Protein AF-0000000078754564 (afdb_homodimer)

pLDDT: mean 89.98, std 9.62, range [51.97, 98.81]

Secondary structure (DSSP, 8-state):
--HHHHHHHHHHHHHHHHHHTTPEE----SEES----STT----EEE-TTS-EEEEE-S-SHHHHHHHIIIIISS-TT-SEEEEEEEEE--PPP-SS--SEEEEEEEEEET--HHHHHHHHHHHHHHHHHHTT--GGGG-EEEEEHHHHHHHHHTSPPPSSTTHHHHHHHHHH-SPPTT--GGGHHHHHHHHHIIIIIHHHHHTSSSEEEEE--BGGG-TTB-EETTEE-EEEEEETTEEEEEEEEBP--HHHHHHHHHHHHHHHHHHT-------HHHHHHGGGGTTEEEEEEEHHHHHHHH-TT--HHHHH--/--HHHHHHHHHHHHHHHHHHTTPEE----SEES----STT----EEE-TTS-EEEEE-S-SHHHHHHHIIIIITT-TT-SEEEEEEEEE--PPP-SS--SEEEEEEEEEET--HHHHHHHHHHHHHHHHHHTT--GGGG-EEEEEHHHHHHHHHTSPPPSSS--HHHHHHHHH-SPPTT--GGGHHHHHHHHHIIIIIHHHHHTSSSEEEEE--BGGG-TTB-EETTEE-EEEEEETTEEEEEEEEBP--HHHHHHHHHHHHHHHHHHT-------HHHHHHGGGGTTEEEEEEEHHHHHHHH-TT--HHHHH--

Sequence (630 aa):
MNPAVLRSEAIRAARGFFAAEHLLEVRTNRLVSSAAMEPYIDGFAITGADGNHLGYLATSPEFALKKLFSAELGASPAAQGIYEIAPVFRDDRPGKNHSSEFTMLEWYRRDYTLAEIISQALRLINHLAATMRISEFHAGVTEFQITAEFEKILQRPLPADKFRYTQVYKEHFGALPHHVNPLDAEIACFNLLFDAWLLPVIKNQAGLVCVSGYPECLAAMARVTHGIAERTEIFYAGLELANAYCEEYDAGTIRERWAANNEIRRLRGVAEHPLDERLLETLSCMKGVSGIAVGLERLLIAFFPQLSARSFSESMNPAVLRSEAIRAARGFFAAEHLLEVRTNRLVSSAAMEPYIDGFAITGADGNHLGYLATSPEFALKKLFSAELGASPAAQGIYEIAPVFRDDRPGKNHSSEFTMLEWYRRDYTLAEIISQALRLINHLAATMRISEFHAGVTEFQITAEFEKILQRPLPADKFRYTQVYKEHFGALPHHVNPLDAEIACFNLLFDAWLLPVIKNQAGLVCVSGYPECLAAMARVTHGIAERTEIFYAGLELANAYCEEYDAGTIRERWAANNEIRRLRGVAEHPLDERLLETLSCMKGVSGIAVGLERLLIAFFPQLSARSFSES

Foldseek 3Di:
DQVVVLLVLLVVLLVVLVVVVQAAEDDDDQFDAWAALALPWAWDWDADPVGHTRGTGHQDCVLVQLLVCLPPVLPPPNHQKYKYWDKGATPDDDDQADDRIFIKIKMKGFQDALVRQVVSVVVSLVSSCVSVVQPQLPPDEAEAEPQVQVCVVVVHGQDLDDQCLLVVQCVVVNDDPPPQDPLCNSVVSVVVCCVVRVLVVQLPDRHKYKYFFDAPLPQQFADDDSRTGQKIWMDDNSHTFKIKHLGDLQLVVNVVSSVSSQVSNVVVVHDRTDDDVSSSVRSNSSVSMMMMMGTSVSSVCSSPVVHGPVSVVVD/DQVVVLLVLLVVLLVVLVVVVQAAEDDDDQFDAWEALALPWAWDWDADPVGHTRGTGHQDCVLVQLLVCLPPVLPPPRHQKYKYWDKGATPDDDDQADDRIFIKIKMKGFLDALVRQVVSVVVSLVSSCVSVVQPQLPPDEAEAEPQVQVCVVVVHHQDLPPRCLVVVQCVVVNDDDPPQDPLCSNVVSVVVCCVVGVLVVQLPDRHKYKYFFDAPLPQQFADDDSRTGQKIWMDDNSHTFKIKHLGDLQLVVNVVSSVSSQVSNVVVVHDRTDDDVSSSVRSNSSVSMMMMMGTSVSSVCSSPVVHGPVSVVVD

Structure (mmCIF, N/CA/C/O backbone):
data_AF-0000000078754564-model_v1
#
loop_
_entity.id
_entity.type
_entity.pdbx_description
1 polymer 'tRNA synthetase class II (D K and N)'
#
loop_
_atom_site.group_PDB
_atom_site.id
_atom_site.type_symbol
_atom_site.label_atom_id
_atom_site.label_alt_id
_atom_site.label_comp_id
_atom_site.label_asym_id
_atom_site.label_entity_id
_atom_site.label_seq_id
_atom_site.pdbx_PDB_ins_code
_atom_site.Cartn_x
_atom_site.Cartn_y
_atom_site.Cartn_z
_atom_site.occupancy
_atom_site.B_iso_or_equiv
_atom_site.auth_seq_id
_atom_site.auth_comp_id
_atom_site.auth_asym_id
_atom_site.auth_atom_id
_atom_site.pdbx_PDB_model_num
ATOM 1 N N . MET A 1 1 ? 18.844 3.783 -14.539 1 71.75 1 MET A N 1
ATOM 2 C CA . MET A 1 1 ? 17.516 4.324 -14.266 1 71.75 1 MET A CA 1
ATOM 3 C C . MET A 1 1 ? 17.078 4.012 -12.836 1 71.75 1 MET A C 1
ATOM 5 O O . MET A 1 1 ? 17.406 2.953 -12.297 1 71.75 1 MET A O 1
ATOM 9 N N . ASN A 1 2 ? 16.531 4.914 -12.109 1 81.69 2 ASN A N 1
ATOM 10 C CA . ASN A 1 2 ? 16.062 4.742 -10.734 1 81.69 2 ASN A CA 1
ATOM 11 C C . ASN A 1 2 ? 14.945 3.715 -10.656 1 81.69 2 ASN A C 1
ATOM 13 O O . ASN A 1 2 ? 13.914 3.855 -11.32 1 81.69 2 ASN A O 1
ATOM 17 N N . PRO A 1 3 ? 15.203 2.635 -9.945 1 88 3 PRO A N 1
ATOM 18 C CA . PRO A 1 3 ? 14.219 1.55 -9.875 1 88 3 PRO A CA 1
ATOM 19 C C . PRO A 1 3 ? 12.828 2.039 -9.484 1 88 3 PRO A C 1
ATOM 21 O O . PRO A 1 3 ? 11.82 1.494 -9.961 1 88 3 PRO A O 1
ATOM 24 N N . ALA A 1 4 ? 12.82 3.045 -8.711 1 85 4 ALA A N 1
ATOM 25 C CA . ALA A 1 4 ? 11.523 3.578 -8.305 1 85 4 ALA A CA 1
ATOM 26 C C . ALA A 1 4 ? 10.797 4.215 -9.484 1 85 4 ALA A C 1
ATOM 28 O O . ALA A 1 4 ? 9.578 4.102 -9.609 1 85 4 ALA A O 1
ATOM 29 N N . VAL A 1 5 ? 11.516 4.855 -10.312 1 84.31 5 VAL A N 1
ATOM 30 C CA . VAL A 1 5 ? 10.945 5.488 -11.5 1 84.31 5 VAL A CA 1
ATOM 31 C C . VAL A 1 5 ? 10.508 4.418 -12.492 1 84.31 5 VAL A C 1
ATOM 33 O O . VAL A 1 5 ? 9.43 4.52 -13.086 1 84.31 5 VAL A O 1
ATOM 36 N N . LEU A 1 6 ? 11.367 3.439 -12.594 1 89.56 6 LEU A N 1
ATOM 37 C CA . LEU A 1 6 ? 11.039 2.32 -13.477 1 89.56 6 LEU A CA 1
ATOM 38 C C . LEU A 1 6 ? 9.75 1.643 -13.023 1 89.56 6 LEU A C 1
ATOM 40 O O . LEU A 1 6 ? 8.883 1.333 -13.852 1 89.56 6 LEU A O 1
ATOM 44 N N . ARG A 1 7 ? 9.602 1.406 -11.789 1 93.25 7 ARG A N 1
ATOM 45 C CA . ARG A 1 7 ? 8.398 0.822 -11.203 1 93.25 7 ARG A CA 1
ATOM 46 C C . ARG A 1 7 ? 7.176 1.681 -11.492 1 93.25 7 ARG A C 1
ATOM 48 O O . ARG A 1 7 ? 6.129 1.163 -11.883 1 93.25 7 ARG A O 1
ATOM 55 N N . SER A 1 8 ? 7.336 2.934 -11.344 1 89.81 8 SER A N 1
ATOM 56 C CA . SER A 1 8 ? 6.23 3.861 -11.555 1 89.81 8 SER A CA 1
ATOM 57 C C . SER A 1 8 ? 5.781 3.873 -13.008 1 89.81 8 SER A C 1
ATOM 59 O O . SER A 1 8 ? 4.586 3.939 -13.297 1 89.81 8 SER A O 1
ATOM 61 N N . GLU A 1 9 ? 6.738 3.844 -13.852 1 90.69 9 GLU A N 1
ATOM 62 C CA . GLU A 1 9 ? 6.434 3.791 -15.281 1 90.69 9 GLU A CA 1
ATOM 63 C C . GLU A 1 9 ? 5.684 2.51 -15.633 1 90.69 9 GLU A C 1
ATOM 65 O O . GLU A 1 9 ? 4.727 2.541 -16.406 1 90.69 9 GLU A O 1
ATOM 70 N N . ALA A 1 10 ? 6.148 1.443 -15.102 1 95.94 10 ALA A N 1
ATOM 71 C CA . ALA A 1 10 ? 5.5 0.16 -15.352 1 95.94 10 ALA A CA 1
ATOM 72 C C . ALA A 1 10 ? 4.066 0.161 -14.836 1 95.94 10 ALA A C 1
ATOM 74 O O . ALA A 1 10 ? 3.16 -0.36 -15.492 1 95.94 10 ALA A O 1
ATOM 75 N N . ILE A 1 11 ? 3.885 0.731 -13.688 1 96.44 11 ILE A N 1
ATOM 76 C CA . ILE A 1 11 ? 2.561 0.793 -13.078 1 96.44 11 ILE A CA 1
ATOM 77 C C . ILE A 1 11 ? 1.629 1.633 -13.945 1 96.44 11 ILE A C 1
ATOM 79 O O . ILE A 1 11 ? 0.485 1.245 -14.195 1 96.44 11 ILE A O 1
ATOM 83 N N . ARG A 1 12 ? 2.113 2.727 -14.391 1 92.94 12 ARG A N 1
ATOM 84 C CA . ARG A 1 12 ? 1.317 3.578 -15.266 1 92.94 12 ARG A CA 1
ATOM 85 C C . ARG A 1 12 ? 0.913 2.834 -16.531 1 92.94 12 ARG A C 1
ATOM 87 O O . ARG A 1 12 ? -0.24 2.91 -16.969 1 92.94 12 ARG A O 1
ATOM 94 N N . ALA A 1 13 ? 1.857 2.166 -17.125 1 96 13 ALA A N 1
ATOM 95 C CA . ALA A 1 13 ? 1.587 1.391 -18.328 1 96 13 ALA A CA 1
ATOM 96 C C . ALA A 1 13 ? 0.574 0.282 -18.062 1 96 13 ALA A C 1
ATOM 98 O O . ALA A 1 13 ? -0.321 0.036 -18.875 1 96 13 ALA A O 1
ATOM 99 N N . ALA A 1 14 ? 0.745 -0.41 -16.984 1 98.06 14 ALA A N 1
ATOM 100 C CA . ALA A 1 14 ? -0.185 -1.475 -16.609 1 98.06 14 ALA A CA 1
ATOM 101 C C . ALA A 1 14 ? -1.603 -0.933 -16.453 1 98.06 14 ALA A C 1
ATOM 103 O O . ALA A 1 14 ? -2.566 -1.557 -16.891 1 98.06 14 ALA A O 1
ATOM 104 N N . ARG A 1 15 ? -1.714 0.174 -15.805 1 95.94 15 ARG A N 1
ATOM 105 C CA . ARG A 1 15 ? -3.027 0.779 -15.609 1 95.94 15 ARG A CA 1
ATOM 106 C C . ARG A 1 15 ? -3.682 1.104 -16.953 1 95.94 15 ARG A C 1
ATOM 108 O O . ARG A 1 15 ? -4.891 0.924 -17.109 1 95.94 15 ARG A O 1
ATOM 115 N N . GLY A 1 16 ? -2.881 1.676 -17.844 1 94.81 16 GLY A N 1
ATOM 116 C CA . GLY A 1 16 ? -3.404 1.917 -19.172 1 94.81 16 GLY A CA 1
ATOM 117 C C . GLY A 1 16 ? -3.922 0.661 -19.844 1 94.81 16 GLY A C 1
ATOM 118 O O . GLY A 1 16 ? -4.988 0.677 -20.469 1 94.81 16 GLY A O 1
ATOM 119 N N . PHE A 1 17 ? -3.18 -0.42 -19.734 1 97.25 17 PHE A N 1
ATOM 120 C CA . PHE A 1 17 ? -3.576 -1.708 -20.297 1 97.25 17 PHE A CA 1
ATOM 121 C C . PHE A 1 17 ? -4.91 -2.162 -19.703 1 97.25 17 PHE A C 1
ATOM 123 O O . PHE A 1 17 ? -5.816 -2.551 -20.453 1 97.25 17 PHE A O 1
ATOM 130 N N . PHE A 1 18 ? -5.039 -2.135 -18.375 1 96.5 18 PHE A N 1
ATOM 131 C CA . PHE A 1 18 ? -6.242 -2.613 -17.703 1 96.5 18 PHE A CA 1
ATOM 132 C C . PHE A 1 18 ? -7.441 -1.735 -18.047 1 96.5 18 PHE A C 1
ATOM 134 O O . PHE A 1 18 ? -8.562 -2.229 -18.156 1 96.5 18 PHE A O 1
ATOM 141 N N . ALA A 1 19 ? -7.188 -0.458 -18.141 1 91.81 19 ALA A N 1
ATOM 142 C CA . ALA A 1 19 ? -8.258 0.438 -18.562 1 91.81 19 ALA A CA 1
ATOM 143 C C . ALA A 1 19 ? -8.781 0.058 -19.953 1 91.81 19 ALA A C 1
ATOM 145 O O . ALA A 1 19 ? -9.992 0.029 -20.172 1 91.81 19 ALA A O 1
ATOM 146 N N . ALA A 1 20 ? -7.859 -0.195 -20.875 1 94.19 20 ALA A N 1
ATOM 147 C CA . ALA A 1 20 ? -8.234 -0.596 -22.234 1 94.19 20 ALA A CA 1
ATOM 148 C C . ALA A 1 20 ? -9 -1.918 -22.219 1 94.19 20 ALA A C 1
ATOM 150 O O . ALA A 1 20 ? -9.828 -2.17 -23.094 1 94.19 20 ALA A O 1
ATOM 151 N N . GLU A 1 21 ? -8.75 -2.719 -21.25 1 94.06 21 GLU A N 1
ATOM 152 C CA . GLU A 1 21 ? -9.43 -4.004 -21.094 1 94.06 21 GLU A CA 1
ATOM 153 C C . GLU A 1 21 ? -10.727 -3.85 -20.312 1 94.06 21 GLU A C 1
ATOM 155 O O . GLU A 1 21 ? -11.391 -4.84 -20 1 94.06 21 GLU A O 1
ATOM 160 N N . HIS A 1 22 ? -11.031 -2.67 -19.875 1 90.56 22 HIS A N 1
ATOM 161 C CA . HIS A 1 22 ? -12.281 -2.314 -19.203 1 90.56 22 HIS A CA 1
ATOM 162 C C . HIS A 1 22 ? -12.398 -2.996 -17.844 1 90.56 22 HIS A C 1
ATOM 164 O O . HIS A 1 22 ? -13.453 -3.52 -17.5 1 90.56 22 HIS A O 1
ATOM 170 N N . LEU A 1 23 ? -11.352 -3.107 -17.156 1 92.69 23 LEU A N 1
ATOM 171 C CA . LEU A 1 23 ? -11.359 -3.59 -15.773 1 92.69 23 LEU A CA 1
ATOM 172 C C . LEU A 1 23 ? -11.469 -2.428 -14.789 1 92.69 23 LEU A C 1
ATOM 174 O O . LEU A 1 23 ? -10.93 -1.348 -15.039 1 92.69 23 LEU A O 1
ATOM 178 N N . LEU A 1 24 ? -12.086 -2.699 -13.742 1 90.44 24 LEU A N 1
ATOM 179 C CA . LEU A 1 24 ? -12.227 -1.695 -12.695 1 90.44 24 LEU A CA 1
ATOM 180 C C . LEU A 1 24 ? -11.078 -1.785 -11.695 1 90.44 24 LEU A C 1
ATOM 182 O O . LEU A 1 24 ? -10.844 -2.844 -11.109 1 90.44 24 LEU A O 1
ATOM 186 N N . GLU A 1 25 ? -10.367 -0.685 -11.57 1 93 25 GLU A N 1
ATOM 187 C CA . GLU A 1 25 ? -9.344 -0.641 -10.531 1 93 25 GLU A CA 1
ATOM 188 C C . GLU A 1 25 ? -9.969 -0.479 -9.148 1 93 25 GLU A C 1
ATOM 190 O O . GLU A 1 25 ? -10.859 0.352 -8.953 1 93 25 GLU A O 1
ATOM 195 N N . VAL A 1 26 ? -9.516 -1.309 -8.227 1 92.12 26 VAL A N 1
ATOM 196 C CA . VAL A 1 26 ? -10 -1.192 -6.855 1 92.12 26 VAL A CA 1
ATOM 197 C C . VAL A 1 26 ? -8.82 -1.08 -5.898 1 92.12 26 VAL A C 1
ATOM 199 O O . VAL A 1 26 ? -7.676 -1.355 -6.273 1 92.12 26 VAL A O 1
ATOM 202 N N . ARG A 1 27 ? -9.102 -0.544 -4.73 1 92.81 27 ARG A N 1
ATOM 203 C CA . ARG A 1 27 ? -8.141 -0.466 -3.637 1 92.81 27 ARG A CA 1
ATOM 204 C C . ARG A 1 27 ? -8.68 -1.158 -2.387 1 92.81 27 ARG A C 1
ATOM 206 O O . ARG A 1 27 ? -9.672 -0.715 -1.803 1 92.81 27 ARG A O 1
ATOM 213 N N . THR A 1 28 ? -8.008 -2.223 -2.02 1 93.19 28 THR A N 1
ATOM 214 C CA . THR A 1 28 ? -8.391 -2.941 -0.809 1 93.19 28 THR A CA 1
ATOM 215 C C . THR A 1 28 ? -7.371 -2.701 0.303 1 93.19 28 THR A C 1
ATOM 217 O O . THR A 1 28 ? -6.301 -2.139 0.063 1 93.19 28 THR A O 1
ATOM 220 N N . ASN A 1 29 ? -7.719 -3.084 1.474 1 93.88 29 ASN A N 1
ATOM 221 C CA . ASN A 1 29 ? -6.848 -2.875 2.627 1 93.88 29 ASN A CA 1
ATOM 222 C C . ASN A 1 29 ? -5.656 -3.826 2.609 1 93.88 29 ASN A C 1
ATOM 224 O O . ASN A 1 29 ? -5.754 -4.941 2.09 1 93.88 29 ASN A O 1
ATOM 228 N N . ARG A 1 30 ? -4.582 -3.332 3.248 1 96.38 30 ARG A N 1
ATOM 229 C CA . ARG A 1 30 ? -3.387 -4.152 3.404 1 96.38 30 ARG A CA 1
ATOM 230 C C . ARG A 1 30 ? -3.344 -4.805 4.781 1 96.38 30 ARG A C 1
ATOM 232 O O . ARG A 1 30 ? -2.617 -5.777 4.992 1 96.38 30 ARG A O 1
ATOM 239 N N . LEU A 1 31 ? -3.961 -4.195 5.711 1 95.19 31 LEU A N 1
ATOM 240 C CA . LEU A 1 31 ? -4.199 -4.848 6.996 1 95.19 31 LEU A CA 1
ATOM 241 C C . LEU A 1 31 ? -5.445 -5.727 6.934 1 95.19 31 LEU A C 1
ATOM 243 O O . LEU A 1 31 ? -6.555 -5.223 6.762 1 95.19 31 LEU A O 1
ATOM 247 N N . VAL A 1 32 ? -5.223 -7.027 7.066 1 94.62 32 VAL A N 1
ATOM 248 C CA . VAL A 1 32 ? -6.309 -7.973 6.84 1 94.62 32 VAL A CA 1
ATOM 249 C C . VAL A 1 32 ? -6.418 -8.93 8.023 1 94.62 32 VAL A C 1
ATOM 251 O O . VAL A 1 32 ? -5.5 -9.023 8.844 1 94.62 32 VAL A O 1
ATOM 254 N N . SER A 1 33 ? -7.559 -9.602 8.117 1 91.81 33 SER A N 1
ATOM 255 C CA . SER A 1 33 ? -7.801 -10.516 9.227 1 91.81 33 SER A CA 1
ATOM 256 C C . SER A 1 33 ? -7.039 -11.82 9.039 1 91.81 33 SER A C 1
ATOM 258 O O . SER A 1 33 ? -6.723 -12.508 10.016 1 91.81 33 SER A O 1
ATOM 260 N N . SER A 1 34 ? -6.82 -12.156 7.773 1 91.69 34 SER A N 1
ATOM 261 C CA . SER A 1 34 ? -6.109 -13.383 7.426 1 91.69 34 SER A CA 1
ATOM 262 C C . SER A 1 34 ? -5.129 -13.156 6.281 1 91.69 34 SER A C 1
ATOM 264 O O . SER A 1 34 ? -5.5 -12.617 5.238 1 91.69 34 SER A O 1
ATOM 266 N N . ALA A 1 35 ? -3.895 -13.516 6.586 1 84.31 35 ALA A N 1
ATOM 267 C CA . ALA A 1 35 ? -2.873 -13.312 5.562 1 84.31 35 ALA A CA 1
ATOM 268 C C . ALA A 1 35 ? -2.988 -14.352 4.453 1 84.31 35 ALA A C 1
ATOM 270 O O . ALA A 1 35 ? -3.996 -14.406 3.744 1 84.31 35 ALA A O 1
ATOM 271 N N . ALA A 1 36 ? -2.146 -15.344 4.289 1 84.25 36 ALA A N 1
ATOM 272 C CA . ALA A 1 36 ? -2.162 -16.422 3.307 1 84.25 36 ALA A CA 1
ATOM 273 C C . ALA A 1 36 ? -2.426 -17.766 3.977 1 84.25 36 ALA A C 1
ATOM 275 O O . ALA A 1 36 ? -2.209 -17.922 5.18 1 84.25 36 ALA A O 1
ATOM 276 N N . MET A 1 37 ? -3.021 -18.625 3.18 1 90.25 37 MET A N 1
ATOM 277 C CA . MET A 1 37 ? -3.303 -19.938 3.746 1 90.25 37 MET A CA 1
ATOM 278 C C . MET A 1 37 ? -2.299 -20.969 3.248 1 90.25 37 MET A C 1
ATOM 280 O O . MET A 1 37 ? -2.215 -22.078 3.791 1 90.25 37 MET A O 1
ATOM 284 N N . GLU A 1 38 ? -1.59 -20.562 2.209 1 89.62 38 GLU A N 1
ATOM 285 C CA . GLU A 1 38 ? -0.554 -21.469 1.723 1 89.62 38 GLU A CA 1
ATOM 286 C C . GLU A 1 38 ? 0.49 -21.734 2.801 1 89.62 38 GLU A C 1
ATOM 288 O O . GLU A 1 38 ? 0.892 -20.828 3.529 1 89.62 38 GLU A O 1
ATOM 293 N N . PRO A 1 39 ? 0.951 -22.969 2.889 1 88.5 39 PRO A N 1
ATOM 294 C CA . PRO A 1 39 ? 1.803 -23.359 4.012 1 88.5 39 PRO A CA 1
ATOM 295 C C . PRO A 1 39 ? 3.182 -22.703 3.965 1 88.5 39 PRO A C 1
ATOM 297 O O . PRO A 1 39 ? 3.861 -22.609 4.988 1 88.5 39 PRO A O 1
ATOM 300 N N . TYR A 1 40 ? 3.619 -22.281 2.781 1 88.38 40 TYR A N 1
ATOM 301 C CA . TYR A 1 40 ? 4.996 -21.812 2.658 1 88.38 40 TYR A CA 1
ATOM 302 C C . TYR A 1 40 ? 5.031 -20.312 2.379 1 88.38 40 TYR A C 1
ATOM 304 O O . TYR A 1 40 ? 6.055 -19.781 1.939 1 88.38 40 TYR A O 1
ATOM 312 N N . ILE A 1 41 ? 3.953 -19.625 2.529 1 91.31 41 ILE A N 1
ATOM 313 C CA . ILE A 1 41 ? 3.881 -18.172 2.492 1 91.31 41 ILE A CA 1
ATOM 314 C C . ILE A 1 41 ? 3.631 -17.625 3.898 1 91.31 41 ILE A C 1
ATOM 316 O O . ILE A 1 41 ? 2.578 -17.875 4.488 1 91.31 41 ILE A O 1
ATOM 320 N N . ASP A 1 42 ? 4.609 -16.938 4.336 1 91.31 42 ASP A N 1
ATOM 321 C CA . ASP A 1 42 ? 4.508 -16.391 5.684 1 91.31 42 ASP A CA 1
ATOM 322 C C . ASP A 1 42 ? 4.297 -14.875 5.652 1 91.31 42 ASP A C 1
ATOM 324 O O . ASP A 1 42 ? 4.914 -14.172 4.848 1 91.31 42 ASP A O 1
ATOM 328 N N . GLY A 1 43 ? 3.367 -14.43 6.492 1 92.25 43 GLY A N 1
ATOM 329 C CA . GLY A 1 43 ? 3.053 -13.016 6.586 1 92.25 43 GLY A CA 1
ATOM 330 C C . GLY A 1 43 ? 3.504 -12.391 7.895 1 92.25 43 GLY A C 1
ATOM 331 O O . GLY A 1 43 ? 4.18 -13.039 8.695 1 92.25 43 GLY A O 1
ATOM 332 N N . PHE A 1 44 ? 3.23 -11.086 8.07 1 94.94 44 PHE A N 1
ATOM 333 C CA . PHE A 1 44 ? 3.547 -10.328 9.273 1 94.94 44 PHE A CA 1
ATOM 334 C C . PHE A 1 44 ? 2.287 -10.047 10.086 1 94.94 44 PHE A C 1
ATOM 336 O O . PHE A 1 44 ? 1.304 -9.531 9.555 1 94.94 44 PHE A O 1
ATOM 343 N N . ALA A 1 45 ? 2.367 -10.445 11.344 1 93.75 45 ALA A N 1
ATOM 344 C CA . ALA A 1 45 ? 1.297 -10.047 12.258 1 93.75 45 ALA A CA 1
ATOM 345 C C . ALA A 1 45 ? 1.523 -8.641 12.789 1 93.75 45 ALA A C 1
ATOM 347 O O . ALA A 1 45 ? 2.654 -8.258 13.094 1 93.75 45 ALA A O 1
ATOM 348 N N . ILE A 1 46 ? 0.477 -7.867 12.891 1 94.75 46 ILE A N 1
ATOM 349 C CA . ILE A 1 46 ? 0.563 -6.496 13.383 1 94.75 46 ILE A CA 1
ATOM 350 C C . ILE A 1 46 ? -0.112 -6.395 14.75 1 94.75 46 ILE A C 1
ATOM 352 O O . ILE A 1 46 ? -1.289 -6.734 14.891 1 94.75 46 ILE A O 1
ATOM 356 N N . THR A 1 47 ? 0.652 -5.961 15.695 1 92.69 47 THR A N 1
ATOM 357 C CA . THR A 1 47 ? 0.174 -5.738 17.062 1 92.69 47 THR A CA 1
ATOM 358 C C . THR A 1 47 ? 0.387 -4.285 17.469 1 92.69 47 THR A C 1
ATOM 360 O O . THR A 1 47 ? 1.469 -3.729 17.281 1 92.69 47 THR A O 1
ATOM 363 N N . GLY A 1 48 ? -0.65 -3.693 18 1 89.31 48 GLY A N 1
ATOM 364 C CA . GLY A 1 48 ? -0.521 -2.334 18.5 1 89.31 48 GLY A CA 1
ATOM 365 C C . GLY A 1 48 ? 0.353 -2.232 19.734 1 89.31 48 GLY A C 1
ATOM 366 O O . GLY A 1 48 ? 0.631 -3.24 20.391 1 89.31 48 GLY A O 1
ATOM 367 N N . ALA A 1 49 ? 0.767 -0.999 20.016 1 83.81 49 ALA A N 1
ATOM 368 C CA . ALA A 1 49 ? 1.577 -0.751 21.203 1 83.81 49 ALA A CA 1
ATOM 369 C C . ALA A 1 49 ? 0.826 -1.147 22.469 1 83.81 49 ALA A C 1
ATOM 371 O O . ALA A 1 49 ? 1.44 -1.484 23.484 1 83.81 49 ALA A O 1
ATOM 372 N N . ASP A 1 50 ? -0.463 -1.138 22.391 1 85.88 50 ASP A N 1
ATOM 373 C CA . ASP A 1 50 ? -1.288 -1.51 23.547 1 85.88 50 ASP A CA 1
ATOM 374 C C . ASP A 1 50 ? -1.407 -3.027 23.656 1 85.88 50 ASP A C 1
ATOM 376 O O . ASP A 1 50 ? -2.066 -3.531 24.578 1 85.88 50 ASP A O 1
ATOM 380 N N . GLY A 1 51 ? -0.856 -3.709 22.734 1 88.38 51 GLY A N 1
ATOM 381 C CA . GLY A 1 51 ? -0.865 -5.16 22.797 1 88.38 51 GLY A CA 1
ATOM 382 C C . GLY A 1 51 ? -1.996 -5.789 22 1 88.38 51 GLY A C 1
ATOM 383 O O . GLY A 1 51 ? -2.053 -7.012 21.844 1 88.38 51 GLY A O 1
ATOM 384 N N . ASN A 1 52 ? -2.775 -4.934 21.438 1 90.25 52 ASN A N 1
ATOM 385 C CA . ASN A 1 52 ? -3.906 -5.465 20.672 1 90.25 52 ASN A CA 1
ATOM 386 C C . ASN A 1 52 ? -3.477 -5.945 19.297 1 90.25 52 ASN A C 1
ATOM 388 O O . ASN A 1 52 ? -2.754 -5.246 18.578 1 90.25 52 ASN A O 1
ATOM 392 N N . HIS A 1 53 ? -3.92 -7.172 19.016 1 92.75 53 HIS A N 1
ATOM 393 C CA . HIS A 1 53 ? -3.701 -7.695 17.672 1 92.75 53 HIS A CA 1
ATOM 394 C C . HIS A 1 53 ? -4.602 -7 16.656 1 92.75 53 HIS A C 1
ATOM 396 O O . HIS A 1 53 ? -5.828 -7.016 16.797 1 92.75 53 HIS A O 1
ATOM 402 N N . LEU A 1 54 ? -3.99 -6.461 15.633 1 92.69 54 LEU A N 1
ATOM 403 C CA . LEU A 1 54 ? -4.738 -5.641 14.688 1 92.69 54 LEU A CA 1
ATOM 404 C C . LEU A 1 54 ? -4.977 -6.391 13.383 1 92.69 54 LEU A C 1
ATOM 406 O O . LEU A 1 54 ? -5.812 -5.98 12.57 1 92.69 54 LEU A O 1
ATOM 410 N N . GLY A 1 55 ? -4.223 -7.477 13.148 1 93.94 55 GLY A N 1
ATOM 411 C CA . GLY A 1 55 ? -4.336 -8.25 11.922 1 93.94 55 GLY A CA 1
ATOM 412 C C . GLY A 1 55 ? -2.99 -8.609 11.32 1 93.94 55 GLY A C 1
ATOM 413 O O . GLY A 1 55 ? -2.008 -8.797 12.039 1 93.94 55 GLY A O 1
ATOM 414 N N . TYR A 1 56 ? -3.041 -8.867 10.023 1 95.31 56 TYR A N 1
ATOM 415 C CA . TYR A 1 56 ? -1.852 -9.242 9.273 1 95.31 56 TYR A CA 1
ATOM 416 C C . TYR A 1 56 ? -1.655 -8.32 8.07 1 95.31 56 TYR A C 1
ATOM 418 O O . TYR A 1 56 ? -2.621 -7.77 7.539 1 95.31 56 TYR A O 1
ATOM 426 N N . LEU A 1 57 ? -0.393 -8.148 7.758 1 96.75 57 LEU A N 1
ATOM 427 C CA . LEU A 1 57 ? -0.159 -7.527 6.461 1 96.75 57 LEU A CA 1
ATOM 428 C C . LEU A 1 57 ? -0.474 -8.5 5.328 1 96.75 57 LEU A C 1
ATOM 430 O O . LEU A 1 57 ? -0.098 -9.672 5.387 1 96.75 57 LEU A O 1
ATOM 434 N N . ALA A 1 58 ? -1.14 -7.988 4.344 1 96.88 58 ALA A N 1
ATOM 435 C CA . ALA A 1 58 ? -1.576 -8.836 3.238 1 96.88 58 ALA A CA 1
ATOM 436 C C . ALA A 1 58 ? -0.382 -9.391 2.465 1 96.88 58 ALA A C 1
ATOM 438 O O . ALA A 1 58 ? 0.502 -8.633 2.057 1 96.88 58 ALA A O 1
ATOM 439 N N . THR A 1 59 ? -0.357 -10.695 2.221 1 96.81 59 THR A N 1
ATOM 440 C CA . THR A 1 59 ? 0.682 -11.328 1.42 1 96.81 59 THR A CA 1
ATOM 441 C C . THR A 1 59 ? 0.303 -11.328 -0.058 1 96.81 59 THR A C 1
ATOM 443 O O . THR A 1 59 ? 1.128 -11.648 -0.917 1 96.81 59 THR A O 1
ATOM 446 N N . SER A 1 60 ? -0.869 -11.062 -0.335 1 96.94 60 SER A N 1
ATOM 447 C CA . SER A 1 60 ? -1.517 -10.883 -1.629 1 96.94 60 SER A CA 1
ATOM 448 C C . SER A 1 60 ? -2.861 -10.18 -1.479 1 96.94 60 SER A C 1
ATOM 450 O O . SER A 1 60 ? -3.48 -10.234 -0.414 1 96.94 60 SER A O 1
ATOM 452 N N . PRO A 1 61 ? -3.283 -9.484 -2.523 1 96.44 61 PRO A N 1
ATOM 453 C CA . PRO A 1 61 ? -4.617 -8.891 -2.408 1 96.44 61 PRO A CA 1
ATOM 454 C C . PRO A 1 61 ? -5.734 -9.891 -2.684 1 96.44 61 PRO A C 1
ATOM 456 O O . PRO A 1 61 ? -6.914 -9.523 -2.684 1 96.44 61 PRO A O 1
ATOM 459 N N . GLU A 1 62 ? -5.457 -11.109 -2.787 1 96.69 62 GLU A N 1
ATOM 460 C CA . GLU A 1 62 ? -6.348 -12.164 -3.268 1 96.69 62 GLU A CA 1
ATOM 461 C C . GLU A 1 62 ? -7.621 -12.234 -2.428 1 96.69 62 GLU A C 1
ATOM 463 O O . GLU A 1 62 ? -8.727 -12.148 -2.959 1 96.69 62 GLU A O 1
ATOM 468 N N . PHE A 1 63 ? -7.504 -12.359 -1.131 1 95.62 63 PHE A N 1
ATOM 469 C CA . PHE A 1 63 ? -8.672 -12.562 -0.284 1 95.62 63 PHE A CA 1
ATOM 470 C C . PHE A 1 63 ? -9.602 -11.352 -0.343 1 95.62 63 PHE A C 1
ATOM 472 O O . PHE A 1 63 ? -10.812 -11.5 -0.486 1 95.62 63 PHE A O 1
ATOM 479 N N . ALA A 1 64 ? -8.969 -10.219 -0.255 1 93.31 64 ALA A N 1
ATOM 480 C CA . ALA A 1 64 ? -9.766 -9 -0.282 1 93.31 64 ALA A CA 1
ATOM 481 C C . ALA A 1 64 ? -10.438 -8.812 -1.638 1 93.31 64 ALA A C 1
ATOM 483 O O . ALA A 1 64 ? -11.602 -8.414 -1.707 1 93.31 64 ALA A O 1
ATOM 484 N N . LEU A 1 65 ? -9.758 -9.078 -2.707 1 93.94 65 LEU A N 1
ATOM 485 C CA . LEU A 1 65 ? -10.305 -8.922 -4.047 1 93.94 65 LEU A CA 1
ATOM 486 C C . LEU A 1 65 ? -11.453 -9.891 -4.285 1 93.94 65 LEU A C 1
ATOM 488 O O . LEU A 1 65 ? -12.477 -9.523 -4.871 1 93.94 65 LEU A O 1
ATOM 492 N N . LYS A 1 66 ? -11.273 -11.102 -3.85 1 93.44 66 LYS A N 1
ATOM 493 C CA . LYS A 1 66 ? -12.336 -12.086 -4.027 1 93.44 66 LYS A CA 1
ATOM 494 C C . LYS A 1 66 ? -13.594 -11.68 -3.266 1 93.44 66 LYS A C 1
ATOM 496 O O . LYS A 1 66 ? -14.711 -11.82 -3.773 1 93.44 66 LYS A O 1
ATOM 501 N N . LYS A 1 67 ? -13.414 -11.164 -2.057 1 91.69 67 LYS A N 1
ATOM 502 C CA . LYS A 1 67 ? -14.562 -10.695 -1.292 1 91.69 67 LYS A CA 1
ATOM 503 C C . LYS A 1 67 ? -15.242 -9.516 -1.989 1 91.69 67 LYS A C 1
ATOM 505 O O . LYS A 1 67 ? -16.469 -9.469 -2.074 1 91.69 67 LYS A O 1
ATOM 510 N N . LEU A 1 68 ? -14.398 -8.609 -2.449 1 89.31 68 LEU A N 1
ATOM 511 C CA . LEU A 1 68 ? -14.953 -7.449 -3.129 1 89.31 68 LEU A CA 1
ATOM 512 C C . LEU A 1 68 ? -15.656 -7.855 -4.422 1 89.31 68 LEU A C 1
ATOM 514 O O . LEU A 1 68 ? -16.719 -7.324 -4.746 1 89.31 68 LEU A O 1
ATOM 518 N N . PHE A 1 69 ? -15.047 -8.734 -5.184 1 88.81 69 PHE A N 1
ATOM 519 C CA . PHE A 1 69 ? -15.633 -9.242 -6.414 1 88.81 69 PHE A CA 1
ATOM 520 C C . PHE A 1 69 ? -17.016 -9.844 -6.145 1 88.81 69 PHE A C 1
ATOM 522 O O . PHE A 1 69 ? -17.953 -9.609 -6.902 1 88.81 69 PHE A O 1
ATOM 529 N N . SER A 1 70 ? -17.172 -10.555 -5.066 1 85.75 70 SER A N 1
ATOM 530 C CA . SER A 1 70 ? -18.391 -11.25 -4.695 1 85.75 70 SER A CA 1
ATOM 531 C C . SER A 1 70 ? -19.469 -10.273 -4.234 1 85.75 70 SER A C 1
ATOM 533 O O . SER A 1 70 ? -20.656 -10.492 -4.461 1 85.75 70 SER A O 1
ATOM 535 N N . ALA A 1 71 ? -19.125 -9.258 -3.508 1 77.19 71 ALA A N 1
ATOM 536 C CA . ALA A 1 71 ? -20.078 -8.305 -2.959 1 77.19 71 ALA A CA 1
ATOM 537 C C . ALA A 1 71 ? -20.594 -7.352 -4.039 1 77.19 71 ALA A C 1
ATOM 539 O O . ALA A 1 71 ? -21.797 -7.082 -4.125 1 77.19 71 ALA A O 1
ATOM 540 N N . GLU A 1 72 ? -19.859 -6.656 -4.688 1 65.31 72 GLU A N 1
ATOM 541 C CA . GLU A 1 72 ? -20.25 -5.461 -5.426 1 65.31 72 GLU A CA 1
ATOM 542 C C . GLU A 1 72 ? -20.297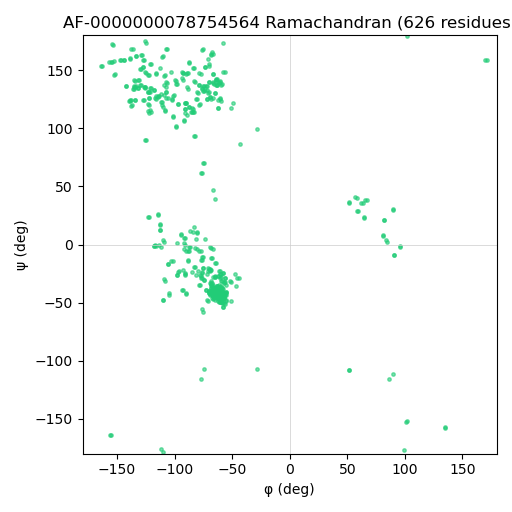 -5.73 -6.93 1 65.31 72 GLU A C 1
ATOM 544 O O . GLU A 1 72 ? -21.172 -5.219 -7.629 1 65.31 72 GLU A O 1
ATOM 549 N N . LEU A 1 73 ? -19.328 -6.418 -7.215 1 63.09 73 LEU A N 1
ATOM 550 C CA . LEU A 1 73 ? -19.125 -6.434 -8.656 1 63.09 73 LEU A CA 1
ATOM 551 C C . LEU A 1 73 ? -19.75 -7.68 -9.289 1 63.09 73 LEU A C 1
ATOM 553 O O . LEU A 1 73 ? -20.062 -7.688 -10.477 1 63.09 73 LEU A O 1
ATOM 557 N N . GLY A 1 74 ? -19.812 -8.516 -8.367 1 54.94 74 GLY A N 1
ATOM 558 C CA . GLY A 1 74 ? -20.5 -9.719 -8.812 1 54.94 74 GLY A CA 1
ATOM 559 C C . GLY A 1 74 ? -21.922 -9.461 -9.281 1 54.94 74 GLY A C 1
ATOM 560 O O . GLY A 1 74 ? -22.438 -10.18 -10.133 1 54.94 74 GLY A O 1
ATOM 561 N N . ALA A 1 75 ? -22.406 -8.438 -8.68 1 52.53 75 ALA A N 1
ATOM 562 C CA . ALA A 1 75 ? -23.797 -8.141 -8.977 1 52.53 75 ALA A CA 1
ATOM 563 C C . ALA A 1 75 ? -23.922 -7.141 -10.125 1 52.53 75 ALA A C 1
ATOM 565 O O . ALA A 1 75 ? -25 -6.941 -10.68 1 52.53 75 ALA A O 1
ATOM 566 N N . SER A 1 76 ? -22.781 -6.383 -10.297 1 56.31 76 SER A N 1
ATOM 567 C CA . SER A 1 76 ? -22.906 -5.379 -11.344 1 56.31 76 SER A CA 1
ATOM 568 C C . SER A 1 76 ? -22.438 -5.926 -12.688 1 56.31 76 SER A C 1
ATOM 570 O O . SER A 1 76 ? -21.297 -6.391 -12.812 1 56.31 76 SER A O 1
ATOM 572 N N . PRO A 1 77 ? -23.359 -6.199 -13.578 1 54.28 77 PRO A N 1
ATOM 573 C CA . PRO A 1 77 ? -22.984 -6.688 -14.906 1 54.28 77 PRO A CA 1
ATOM 574 C C . PRO A 1 77 ? -21.844 -5.883 -15.531 1 54.28 77 PRO A C 1
ATOM 576 O O . PRO A 1 77 ? -21.156 -6.375 -16.422 1 54.28 77 PRO A O 1
ATOM 579 N N . ALA A 1 78 ? -21.766 -4.602 -15.148 1 53.09 78 ALA A N 1
ATOM 580 C CA . ALA A 1 78 ? -20.859 -3.711 -15.883 1 53.09 78 ALA A CA 1
ATOM 581 C C . ALA A 1 78 ? -19.406 -4.047 -15.594 1 53.09 78 ALA A C 1
ATOM 583 O O . ALA A 1 78 ? -18.531 -3.834 -16.438 1 53.09 78 ALA A O 1
ATOM 584 N N . ALA A 1 79 ? -19.172 -4.699 -14.43 1 62.22 79 ALA A N 1
ATOM 585 C CA . ALA A 1 79 ? -17.734 -4.91 -14.281 1 62.22 79 ALA A CA 1
ATOM 586 C C . ALA A 1 79 ? -17.344 -6.32 -14.711 1 62.22 79 ALA A C 1
ATOM 588 O O . ALA A 1 79 ? -17.75 -7.301 -14.086 1 62.22 79 ALA A O 1
ATOM 589 N N . GLN A 1 80 ? -16.766 -6.398 -15.984 1 79.69 80 GLN A N 1
ATOM 590 C CA . GLN A 1 80 ? -16.266 -7.645 -16.562 1 79.69 80 GLN A CA 1
ATOM 591 C C . GLN A 1 80 ? -15.023 -8.133 -15.82 1 79.69 80 GLN A C 1
ATOM 593 O O . GLN A 1 80 ? -14.531 -9.234 -16.078 1 79.69 80 GLN A O 1
ATOM 598 N N . GLY A 1 81 ? -14.586 -7.375 -14.883 1 91.81 81 GLY A N 1
ATOM 599 C CA . GLY A 1 81 ? -13.398 -7.762 -14.133 1 91.81 81 GLY A CA 1
ATOM 600 C C . GLY A 1 81 ? -12.875 -6.656 -13.234 1 91.81 81 GLY A C 1
ATOM 601 O O . GLY A 1 81 ? -13.258 -5.492 -13.383 1 91.81 81 GLY A O 1
ATOM 602 N N . ILE A 1 82 ? -12.117 -7.023 -12.258 1 93.06 82 ILE A N 1
ATOM 603 C CA . ILE A 1 82 ? -11.492 -6.062 -11.352 1 93.06 82 ILE A CA 1
ATOM 604 C C . ILE A 1 82 ? -9.992 -6.324 -11.266 1 93.06 82 ILE A C 1
ATOM 606 O O . ILE A 1 82 ? -9.531 -7.426 -11.578 1 93.06 82 ILE A O 1
ATOM 610 N N . TYR A 1 83 ? -9.258 -5.262 -10.969 1 95.44 83 TYR A N 1
ATOM 611 C CA . TYR A 1 83 ? -7.824 -5.43 -10.742 1 95.44 83 TYR A CA 1
ATOM 612 C C . TYR A 1 83 ? -7.328 -4.5 -9.641 1 95.44 83 TYR A C 1
ATOM 614 O O . TYR A 1 83 ? -8.008 -3.535 -9.289 1 95.44 83 TYR A O 1
ATOM 622 N N . GLU A 1 84 ? -6.23 -4.902 -9.133 1 96.38 84 GLU A N 1
ATOM 623 C CA . GLU A 1 84 ? -5.531 -4.059 -8.164 1 96.38 84 GLU A CA 1
ATOM 624 C C . GLU A 1 84 ? -4.02 -4.133 -8.359 1 96.38 84 GLU A C 1
ATOM 626 O O . GLU A 1 84 ? -3.477 -5.199 -8.664 1 96.38 84 GLU A O 1
ATOM 631 N N . ILE A 1 85 ? -3.406 -2.998 -8.305 1 97.62 85 ILE A N 1
ATOM 632 C CA . ILE A 1 85 ? -1.959 -2.898 -8.148 1 97.62 85 ILE A CA 1
ATOM 633 C C . ILE A 1 85 ? -1.621 -2.559 -6.699 1 97.62 85 ILE A C 1
ATOM 635 O O . ILE A 1 85 ? -1.895 -1.448 -6.234 1 97.62 85 ILE A O 1
ATOM 639 N N . ALA A 1 86 ? -1.027 -3.559 -5.996 1 96.75 86 ALA A N 1
ATOM 640 C CA . ALA A 1 86 ? -0.968 -3.396 -4.547 1 96.75 86 ALA A CA 1
ATOM 641 C C . ALA A 1 86 ? 0.416 -3.756 -4.012 1 96.75 86 ALA A C 1
ATOM 643 O O . ALA A 1 86 ? 1.044 -4.707 -4.484 1 96.75 86 ALA A O 1
ATOM 644 N N . PRO A 1 87 ? 0.914 -2.977 -2.994 1 96.75 87 PRO A N 1
ATOM 645 C CA . PRO A 1 87 ? 2.02 -3.525 -2.205 1 96.75 87 PRO A CA 1
ATOM 646 C C . PRO A 1 87 ? 1.606 -4.734 -1.372 1 96.75 87 PRO A C 1
ATOM 648 O O . PRO A 1 87 ? 0.498 -4.77 -0.83 1 96.75 87 PRO A O 1
ATOM 651 N N . VAL A 1 88 ? 2.418 -5.676 -1.312 1 97.25 88 VAL A N 1
ATOM 652 C CA . VAL A 1 88 ? 2.176 -6.867 -0.501 1 97.25 88 VAL A CA 1
ATOM 653 C C . VAL A 1 88 ? 3.424 -7.203 0.309 1 97.25 88 VAL A C 1
ATOM 655 O O . VAL A 1 88 ? 4.52 -6.719 0.007 1 97.25 88 VAL A O 1
ATOM 658 N N . PHE A 1 89 ? 3.211 -8.008 1.33 1 96.88 89 PHE A N 1
ATOM 659 C CA . PHE A 1 89 ? 4.266 -8.219 2.312 1 96.88 89 PHE A CA 1
ATOM 660 C C . PHE A 1 89 ? 4.406 -9.703 2.635 1 96.88 89 PHE A C 1
ATOM 662 O O . PHE A 1 89 ? 3.436 -10.359 3.02 1 96.88 89 PHE A O 1
ATOM 669 N N . ARG A 1 90 ? 5.559 -10.219 2.479 1 95.25 90 ARG A N 1
ATOM 670 C CA . ARG A 1 90 ? 5.867 -11.602 2.832 1 95.25 90 ARG A CA 1
ATOM 671 C C . ARG A 1 90 ? 7.148 -11.688 3.652 1 95.25 90 ARG A C 1
ATOM 673 O O . ARG A 1 90 ? 8.117 -10.969 3.381 1 95.25 90 ARG A O 1
ATOM 680 N N . ASP A 1 91 ? 7.051 -12.469 4.68 1 92.56 91 ASP A N 1
ATOM 681 C CA . ASP A 1 91 ? 8.234 -12.672 5.508 1 92.56 91 ASP A CA 1
ATOM 682 C C . ASP A 1 91 ? 9.211 -13.641 4.844 1 92.56 91 ASP A C 1
ATOM 684 O O . ASP A 1 91 ? 9.484 -14.719 5.371 1 92.56 91 ASP A O 1
ATOM 688 N N . ASP A 1 92 ? 9.656 -13.234 3.705 1 84.69 92 ASP A N 1
ATOM 689 C CA . ASP A 1 92 ? 10.641 -14 2.959 1 84.69 92 ASP A CA 1
ATOM 690 C C . ASP A 1 92 ? 12.062 -13.523 3.275 1 84.69 92 ASP A C 1
ATOM 692 O O . ASP A 1 92 ? 12.281 -12.336 3.518 1 84.69 92 ASP A O 1
ATOM 696 N N . ARG A 1 93 ? 12.922 -14.477 3.322 1 76.19 93 ARG A N 1
ATOM 697 C CA . ARG A 1 93 ? 14.312 -14.055 3.43 1 76.19 93 ARG A CA 1
ATOM 698 C C . ARG A 1 93 ? 14.734 -13.234 2.215 1 76.19 93 ARG A C 1
ATOM 700 O O . ARG A 1 93 ? 14.57 -13.672 1.075 1 76.19 93 ARG A O 1
ATOM 707 N N . PRO A 1 94 ? 15.227 -11.992 2.66 1 73.88 94 PRO A N 1
ATOM 708 C CA . PRO A 1 94 ? 15.633 -11.156 1.526 1 73.88 94 PRO A CA 1
ATOM 709 C C . PRO A 1 94 ? 16.719 -11.812 0.669 1 73.88 94 PRO A C 1
ATOM 711 O O . PRO A 1 94 ? 17.609 -12.484 1.196 1 73.88 94 PRO A O 1
ATOM 714 N N . GLY A 1 95 ? 16.594 -11.711 -0.671 1 78.81 95 GLY A N 1
ATOM 715 C CA . GLY A 1 95 ? 17.531 -12.234 -1.645 1 78.81 95 GLY A CA 1
ATOM 716 C C . GLY A 1 95 ? 17.484 -11.516 -2.979 1 78.81 95 GLY A C 1
ATOM 717 O O . GLY A 1 95 ? 17.031 -10.367 -3.053 1 78.81 95 GLY A O 1
ATOM 718 N N . LYS A 1 96 ? 18.062 -12.141 -3.969 1 80.25 96 LYS A N 1
ATOM 719 C CA . LYS A 1 96 ? 18.109 -11.547 -5.301 1 80.25 96 LYS A CA 1
ATOM 720 C C . LYS A 1 96 ? 16.703 -11.312 -5.844 1 80.25 96 LYS A C 1
ATOM 722 O O . LYS A 1 96 ? 16.422 -10.273 -6.457 1 80.25 96 LYS A O 1
ATOM 727 N N . ASN A 1 97 ? 15.836 -12.258 -5.543 1 84.81 97 ASN A N 1
ATOM 728 C CA . ASN A 1 97 ? 14.531 -12.195 -6.18 1 84.81 97 ASN A CA 1
ATOM 729 C C . ASN A 1 97 ? 13.414 -12 -5.156 1 84.81 97 ASN A C 1
ATOM 731 O O . ASN A 1 97 ? 12.234 -11.969 -5.512 1 84.81 97 ASN A O 1
ATOM 735 N N 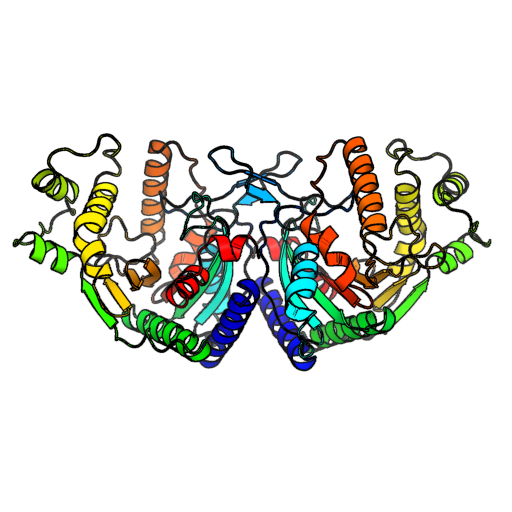. HIS A 1 98 ? 13.859 -11.93 -3.902 1 87.19 98 HIS A N 1
ATOM 736 C CA . HIS A 1 98 ? 12.828 -11.852 -2.867 1 87.19 98 HIS A CA 1
ATOM 737 C C . HIS A 1 98 ? 13.008 -10.609 -2 1 87.19 98 HIS A C 1
ATOM 739 O O . HIS A 1 98 ? 14.141 -10.242 -1.666 1 87.19 98 HIS A O 1
ATOM 745 N N . SER A 1 99 ? 11.945 -9.922 -1.82 1 91 99 SER A N 1
ATOM 746 C CA . SER A 1 99 ? 11.844 -8.812 -0.875 1 91 99 SER A CA 1
ATOM 747 C C . SER A 1 99 ? 10.609 -8.961 0.015 1 91 99 SER A C 1
ATOM 749 O O . SER A 1 99 ? 9.641 -9.617 -0.367 1 91 99 SER A O 1
ATOM 751 N N . SER A 1 100 ? 10.742 -8.422 1.193 1 94.75 100 SER A N 1
ATOM 752 C CA . SER A 1 100 ? 9.633 -8.508 2.131 1 94.75 100 SER A CA 1
ATOM 753 C C . SER A 1 100 ? 8.445 -7.672 1.66 1 94.75 100 SER A C 1
ATOM 755 O O . SER A 1 100 ? 7.32 -7.852 2.131 1 94.75 100 SER A O 1
ATOM 757 N N . GLU A 1 101 ? 8.711 -6.758 0.85 1 96.12 101 GLU A N 1
ATOM 758 C CA . GLU A 1 101 ? 7.676 -5.977 0.179 1 96.12 101 GLU A CA 1
ATOM 759 C C . GLU A 1 101 ? 7.859 -6 -1.336 1 96.12 101 GLU A C 1
ATOM 761 O O . GLU A 1 101 ? 8.977 -5.859 -1.833 1 96.12 101 GLU A O 1
ATOM 766 N N . PHE A 1 102 ? 6.793 -6.191 -2.043 1 96.31 102 PHE A N 1
ATOM 767 C CA . PHE A 1 102 ? 6.816 -6.047 -3.492 1 96.31 102 PHE A CA 1
ATOM 768 C C . PHE A 1 102 ? 5.438 -5.684 -4.027 1 96.31 102 PHE A C 1
ATOM 770 O O . PHE A 1 102 ? 4.477 -5.586 -3.262 1 96.31 102 PHE A O 1
ATOM 777 N N . THR A 1 103 ? 5.348 -5.359 -5.301 1 97.12 103 THR A N 1
ATOM 778 C CA . THR A 1 103 ? 4.102 -4.93 -5.93 1 97.12 103 THR A CA 1
ATOM 779 C C . THR A 1 103 ? 3.471 -6.074 -6.715 1 97.12 103 THR A C 1
ATOM 781 O O . THR A 1 103 ? 4.141 -6.73 -7.516 1 97.12 103 THR A O 1
ATOM 784 N N . MET A 1 104 ? 2.268 -6.285 -6.441 1 98.06 104 MET A N 1
ATOM 785 C CA . MET A 1 104 ? 1.536 -7.332 -7.148 1 98.06 104 MET A CA 1
ATOM 786 C C . MET A 1 104 ? 0.427 -6.734 -8.008 1 98.06 104 MET A C 1
ATOM 788 O O . MET A 1 104 ? -0.309 -5.855 -7.559 1 98.06 104 MET A O 1
ATOM 792 N N . LEU A 1 105 ? 0.401 -7.102 -9.289 1 98.69 105 LEU A N 1
ATOM 793 C CA . LEU A 1 105 ? -0.751 -6.898 -10.164 1 98.69 105 LEU A CA 1
ATOM 794 C C . LEU A 1 105 ? -1.679 -8.109 -10.133 1 98.69 105 LEU A C 1
ATOM 796 O O . LEU A 1 105 ? -1.275 -9.211 -10.492 1 98.69 105 LEU A O 1
ATOM 800 N N . GLU A 1 106 ? -2.871 -7.91 -9.672 1 98.62 106 GLU A N 1
ATOM 801 C CA . GLU A 1 106 ? -3.803 -9.031 -9.594 1 98.62 106 GLU A CA 1
ATOM 802 C C . GLU A 1 106 ? -5.176 -8.648 -10.133 1 98.62 106 GLU A C 1
ATOM 804 O O . GLU A 1 106 ? -5.664 -7.543 -9.883 1 98.62 106 GLU A O 1
ATOM 809 N N . TRP A 1 107 ? -5.746 -9.555 -10.945 1 97.5 107 TRP A N 1
ATOM 810 C CA . TRP A 1 107 ? -7.066 -9.242 -11.492 1 97.5 107 TRP A CA 1
ATOM 811 C C . TRP A 1 107 ? -7.902 -10.508 -11.656 1 97.5 107 TRP A C 1
ATOM 813 O O . TRP A 1 107 ? -7.367 -11.617 -11.641 1 97.5 107 TRP A O 1
ATOM 823 N N . TYR A 1 108 ? -9.195 -10.305 -11.719 1 96.31 108 TYR A N 1
ATOM 824 C CA . TYR A 1 108 ? -10.195 -11.359 -11.859 1 96.31 108 TYR A CA 1
ATOM 825 C C . TYR A 1 108 ? -11.164 -11.039 -12.992 1 96.31 108 TYR A C 1
ATOM 827 O O . TYR A 1 108 ? -11.57 -9.891 -13.164 1 96.31 108 TYR A O 1
ATOM 835 N N . ARG A 1 109 ? -11.469 -12.055 -13.766 1 95.31 109 ARG A N 1
ATOM 836 C CA . ARG A 1 109 ? -12.398 -11.938 -14.891 1 95.31 109 ARG A CA 1
ATOM 837 C C . ARG A 1 109 ? -13.516 -12.969 -14.781 1 95.31 109 ARG A C 1
ATOM 839 O O . ARG A 1 109 ? -13.266 -14.148 -14.523 1 95.31 109 ARG A O 1
ATOM 846 N N . ARG A 1 110 ? -14.695 -12.492 -15.023 1 92.56 110 ARG A N 1
ATOM 847 C CA . ARG A 1 110 ? -15.836 -13.391 -15.117 1 92.56 110 ARG A CA 1
ATOM 848 C C . ARG A 1 110 ? -15.82 -14.156 -16.438 1 92.56 110 ARG A C 1
ATOM 850 O O . ARG A 1 110 ? -15.516 -13.594 -17.484 1 92.56 110 ARG A O 1
ATOM 857 N N . ASP A 1 111 ? -16.094 -15.438 -16.359 1 92.44 111 ASP A N 1
ATOM 858 C CA . ASP A 1 111 ? -16.328 -16.328 -17.484 1 92.44 111 ASP A CA 1
ATOM 859 C C . ASP A 1 111 ? -15.078 -16.469 -18.344 1 92.44 111 ASP A C 1
ATOM 861 O O . ASP A 1 111 ? -15.164 -16.609 -19.562 1 92.44 111 ASP A O 1
ATOM 865 N N . TYR A 1 112 ? -13.984 -16.219 -17.75 1 96.12 112 TYR A N 1
ATOM 866 C CA . TYR A 1 112 ? -12.719 -16.5 -18.406 1 96.12 112 TYR A CA 1
ATOM 867 C C . TYR A 1 112 ? -12.266 -17.922 -18.125 1 96.12 112 TYR A C 1
ATOM 869 O O . TYR A 1 112 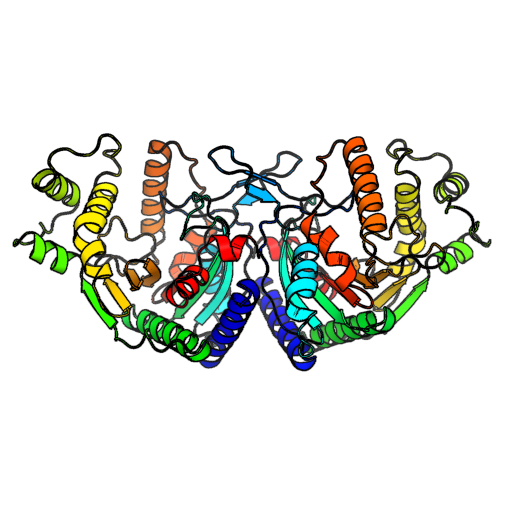? -12.352 -18.391 -16.984 1 96.12 112 TYR A O 1
ATOM 877 N N . THR A 1 113 ? -11.852 -18.578 -19.156 1 97 113 THR A N 1
ATOM 878 C CA . THR A 1 113 ? -11.133 -19.828 -18.953 1 97 113 THR A CA 1
ATOM 879 C C . THR A 1 113 ? -9.711 -19.578 -18.484 1 97 113 THR A C 1
ATOM 881 O O . THR A 1 113 ? -9.25 -18.422 -18.484 1 97 113 THR A O 1
ATOM 884 N N . LEU A 1 114 ? -9.07 -20.656 -18.047 1 97.44 114 LEU A N 1
ATOM 885 C CA . LEU A 1 114 ? -7.668 -20.547 -17.672 1 97.44 114 LEU A CA 1
ATOM 886 C C . LEU A 1 114 ? -6.832 -20.031 -18.844 1 97.44 114 LEU A C 1
ATOM 888 O O . LEU A 1 114 ? -5.977 -19.172 -18.672 1 97.44 114 LEU A O 1
ATOM 892 N N . ALA A 1 115 ? -7.105 -20.547 -20.016 1 97.25 115 ALA A N 1
ATOM 893 C CA . ALA A 1 115 ? -6.371 -20.141 -21.203 1 97.25 115 ALA A CA 1
ATOM 894 C C . ALA A 1 115 ? -6.574 -18.656 -21.5 1 97.25 115 ALA A C 1
ATOM 896 O O . ALA A 1 115 ? -5.637 -17.969 -21.906 1 97.25 115 ALA A O 1
ATOM 897 N N . GLU A 1 116 ? -7.742 -18.172 -21.297 1 97.75 116 GLU A N 1
ATOM 898 C CA . GLU A 1 116 ? -8.055 -16.781 -21.594 1 97.75 116 GLU A CA 1
ATOM 899 C C . GLU A 1 116 ? -7.352 -15.836 -20.625 1 97.75 116 GLU A C 1
ATOM 901 O O . GLU A 1 116 ? -6.828 -14.797 -21.016 1 97.75 116 GLU A O 1
ATOM 906 N N . ILE A 1 117 ? -7.363 -16.172 -19.344 1 98.31 117 ILE A N 1
ATOM 907 C CA . ILE A 1 117 ? -6.75 -15.289 -18.344 1 98.31 117 ILE A CA 1
ATOM 908 C C . ILE A 1 117 ? -5.234 -15.281 -18.531 1 98.31 117 ILE A C 1
ATOM 910 O O . ILE A 1 117 ? -4.578 -14.258 -18.328 1 98.31 117 ILE A O 1
ATOM 914 N N . ILE A 1 118 ? -4.684 -16.422 -18.953 1 98 118 ILE A N 1
ATOM 915 C CA . ILE A 1 118 ? -3.258 -16.5 -19.234 1 98 118 ILE A CA 1
ATOM 916 C C . ILE A 1 118 ? -2.918 -15.648 -20.453 1 98 118 ILE A C 1
ATOM 918 O O . ILE A 1 118 ? -1.926 -14.922 -20.438 1 98 118 ILE A O 1
ATOM 922 N N . SER A 1 119 ? -3.73 -15.805 -21.453 1 97.44 119 SER A N 1
ATOM 923 C CA . SER A 1 119 ? -3.533 -14.992 -22.656 1 97.44 119 SER A CA 1
ATOM 924 C C . SER A 1 119 ? -3.537 -13.5 -22.312 1 97.44 119 SER A C 1
ATOM 926 O O . SER A 1 119 ? -2.746 -12.734 -22.875 1 97.44 119 SER A O 1
ATOM 928 N N . GLN A 1 120 ? -4.418 -13.125 -21.469 1 97.81 120 GLN A N 1
ATOM 929 C CA . GLN A 1 120 ? -4.473 -11.727 -21.062 1 97.81 120 GLN A CA 1
ATOM 930 C C . GLN A 1 120 ? -3.199 -11.32 -20.328 1 97.81 120 GLN A C 1
ATOM 932 O O . GLN A 1 120 ? -2.682 -10.219 -20.531 1 97.81 120 GLN A O 1
ATOM 937 N N . ALA A 1 121 ? -2.684 -12.164 -19.5 1 98 121 ALA A N 1
ATOM 938 C CA . ALA A 1 121 ? -1.441 -11.883 -18.781 1 98 121 ALA A CA 1
ATOM 939 C C . ALA A 1 121 ? -0.267 -11.758 -19.75 1 98 121 ALA A C 1
ATOM 941 O O . ALA A 1 121 ? 0.599 -10.898 -19.578 1 98 121 ALA A O 1
ATOM 942 N N . LEU A 1 122 ? -0.246 -12.625 -20.703 1 96.56 122 LEU A N 1
ATOM 943 C CA . LEU A 1 122 ? 0.817 -12.562 -21.703 1 96.56 122 LEU A CA 1
ATOM 944 C C . LEU A 1 122 ? 0.752 -11.266 -22.5 1 96.56 122 LEU A C 1
ATOM 946 O O . LEU A 1 122 ? 1.786 -10.664 -22.797 1 96.56 122 LEU A O 1
ATOM 950 N N . ARG A 1 123 ? -0.449 -10.812 -22.797 1 96.62 123 ARG A N 1
ATOM 951 C CA . ARG A 1 123 ? -0.604 -9.531 -23.469 1 96.62 123 ARG A CA 1
ATOM 952 C C . ARG A 1 123 ? -0.122 -8.383 -22.594 1 96.62 123 ARG A C 1
ATOM 954 O O . ARG A 1 123 ? 0.491 -7.434 -23.078 1 96.62 123 ARG A O 1
ATOM 961 N N . LEU A 1 124 ? -0.436 -8.469 -21.312 1 97.62 124 LEU A N 1
ATOM 962 C CA . LEU A 1 124 ? 0.056 -7.457 -20.391 1 97.62 124 LEU A CA 1
ATOM 963 C C . LEU A 1 124 ? 1.581 -7.43 -20.375 1 97.62 124 LEU A C 1
ATOM 965 O O . LEU A 1 124 ? 2.189 -6.363 -20.469 1 97.62 124 LEU A O 1
ATOM 969 N N . ILE A 1 125 ? 2.201 -8.594 -20.219 1 96.44 125 ILE A N 1
ATOM 970 C CA . ILE A 1 125 ? 3.652 -8.711 -20.125 1 96.44 125 ILE A CA 1
ATOM 971 C C . ILE A 1 125 ? 4.293 -8.148 -21.391 1 96.44 125 ILE A C 1
ATOM 973 O O . ILE A 1 125 ? 5.258 -7.383 -21.328 1 96.44 125 ILE A O 1
ATOM 977 N N . ASN A 1 126 ? 3.73 -8.461 -22.516 1 93.94 126 ASN A N 1
ATOM 978 C CA . ASN A 1 126 ? 4.242 -7.941 -23.781 1 93.94 126 ASN A CA 1
ATOM 979 C C . ASN A 1 126 ? 4.074 -6.43 -23.875 1 93.94 126 ASN A C 1
ATOM 981 O O . ASN A 1 126 ? 4.953 -5.734 -24.391 1 93.94 126 ASN A O 1
ATOM 985 N N . HIS A 1 127 ? 2.947 -5.984 -23.453 1 95.38 127 HIS A N 1
ATOM 986 C CA . HIS A 1 127 ? 2.689 -4.547 -23.438 1 95.38 127 HIS A CA 1
ATOM 987 C C . HIS A 1 127 ? 3.723 -3.807 -22.594 1 95.38 127 HIS A C 1
ATOM 989 O O . HIS A 1 127 ? 4.25 -2.775 -23.016 1 95.38 127 HIS A O 1
ATOM 995 N N . LEU A 1 128 ? 4 -4.34 -21.438 1 96.38 128 LEU A N 1
ATOM 996 C CA . LEU A 1 128 ? 4.977 -3.717 -20.547 1 96.38 128 LEU A CA 1
ATOM 997 C C . LEU A 1 128 ? 6.379 -3.797 -21.141 1 96.38 128 LEU A C 1
ATOM 999 O O . LEU A 1 128 ? 7.148 -2.838 -21.062 1 96.38 128 LEU A O 1
ATOM 1003 N N . ALA A 1 129 ? 6.707 -4.879 -21.75 1 94.31 129 ALA A N 1
ATOM 1004 C CA . ALA A 1 129 ? 8 -5.023 -22.406 1 94.31 129 ALA A CA 1
ATOM 1005 C C . ALA A 1 129 ? 8.172 -3.99 -23.516 1 94.31 129 ALA A C 1
ATOM 1007 O O . ALA A 1 129 ? 9.227 -3.375 -23.656 1 94.31 129 ALA A O 1
ATOM 1008 N N . ALA A 1 130 ? 7.152 -3.854 -24.281 1 92.62 130 ALA A N 1
ATOM 1009 C CA . ALA A 1 130 ? 7.184 -2.879 -25.375 1 92.62 130 ALA A CA 1
ATOM 1010 C C . ALA A 1 130 ? 7.348 -1.46 -24.828 1 92.62 130 ALA A C 1
ATOM 1012 O O . ALA A 1 130 ? 8.133 -0.673 -25.359 1 92.62 130 ALA A O 1
ATOM 1013 N N . THR A 1 131 ? 6.559 -1.184 -23.797 1 92.19 131 THR A N 1
ATOM 1014 C CA . THR A 1 131 ? 6.598 0.14 -23.188 1 92.19 131 THR A CA 1
ATOM 1015 C C . THR A 1 131 ? 8 0.454 -22.672 1 92.19 131 THR A C 1
ATOM 1017 O O . THR A 1 131 ? 8.469 1.59 -22.781 1 92.19 131 THR A O 1
ATOM 1020 N N . MET A 1 132 ? 8.609 -0.562 -22.156 1 91.38 132 MET A N 1
ATOM 1021 C CA . MET A 1 132 ? 9.93 -0.381 -21.562 1 91.38 132 MET A CA 1
ATOM 1022 C C . MET A 1 132 ? 11.031 -0.622 -22.578 1 91.38 132 MET A C 1
ATOM 1024 O O . MET A 1 132 ? 12.211 -0.64 -22.234 1 91.38 132 MET A O 1
ATOM 1028 N N . ARG A 1 133 ? 10.766 -0.856 -23.875 1 91 133 ARG A N 1
ATOM 1029 C CA . ARG A 1 133 ? 11.672 -1.013 -25 1 91 133 ARG A CA 1
ATOM 1030 C C . ARG A 1 133 ? 12.57 -2.234 -24.828 1 91 133 ARG A C 1
ATOM 1032 O O . ARG A 1 133 ? 13.781 -2.16 -25.031 1 91 133 ARG A O 1
ATOM 1039 N N . ILE A 1 134 ? 11.883 -3.236 -24.219 1 86.69 134 ILE A N 1
ATOM 1040 C CA . ILE A 1 134 ? 12.562 -4.52 -24.078 1 86.69 134 ILE A CA 1
ATOM 1041 C C . ILE A 1 134 ? 12.266 -5.395 -25.297 1 86.69 134 ILE A C 1
ATOM 1043 O O . ILE A 1 134 ? 11.102 -5.641 -25.625 1 86.69 134 ILE A O 1
ATOM 1047 N N . SER A 1 135 ? 13.219 -5.758 -26.203 1 74.06 135 SER A N 1
ATOM 1048 C CA . SER A 1 135 ? 13.055 -6.535 -27.438 1 74.06 135 SER A CA 1
ATOM 1049 C C . SER A 1 135 ? 13.102 -8.031 -27.141 1 74.06 135 SER A C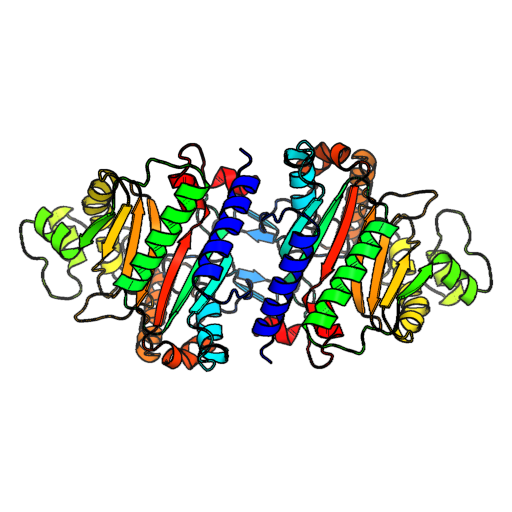 1
ATOM 1051 O O . SER A 1 135 ? 12.469 -8.828 -27.844 1 74.06 135 SER A O 1
ATOM 1053 N N . GLU A 1 136 ? 13.672 -8.523 -26.125 1 63.94 136 GLU A N 1
ATOM 1054 C CA . GLU A 1 136 ? 14.094 -9.914 -25.938 1 63.94 136 GLU A CA 1
ATOM 1055 C C . GLU A 1 136 ? 12.914 -10.797 -25.547 1 63.94 136 GLU A C 1
ATOM 1057 O O . GLU A 1 136 ? 12.914 -12 -25.828 1 63.94 136 GLU A O 1
ATOM 1062 N N . PHE A 1 137 ? 11.766 -10.289 -24.969 1 68.38 137 PHE A N 1
ATOM 1063 C CA . PHE A 1 137 ? 10.703 -11.172 -24.5 1 68.38 137 PHE A CA 1
ATOM 1064 C C . PHE A 1 137 ? 9.938 -11.758 -25.688 1 68.38 137 PHE A C 1
ATOM 1066 O O . PHE A 1 137 ? 9.109 -12.648 -25.5 1 68.38 137 PHE A O 1
ATOM 1073 N N . HIS A 1 138 ? 10.414 -11.453 -26.766 1 64.12 138 HIS A N 1
ATOM 1074 C CA . HIS A 1 138 ? 9.695 -11.75 -28 1 64.12 138 HIS A CA 1
ATOM 1075 C C . HIS A 1 138 ? 10.016 -13.164 -28.484 1 64.12 138 HIS A C 1
ATOM 1077 O O . HIS A 1 138 ? 9.531 -13.578 -29.547 1 64.12 138 HIS A O 1
ATOM 1083 N N . ALA A 1 139 ? 10.617 -13.938 -27.719 1 67 139 ALA A N 1
ATOM 1084 C CA . ALA A 1 139 ? 11.016 -15.242 -28.234 1 67 139 ALA A CA 1
ATOM 1085 C C . ALA A 1 139 ? 9.844 -16.219 -28.203 1 67 139 ALA A C 1
ATOM 1087 O O . ALA A 1 139 ? 10 -17.391 -28.547 1 67 139 ALA A O 1
ATOM 1088 N N . GLY A 1 140 ? 8.766 -15.797 -27.859 1 83.94 140 GLY A N 1
ATOM 1089 C CA . GLY A 1 140 ? 7.586 -16.641 -27.906 1 83.94 140 GLY A CA 1
ATOM 1090 C C . GLY A 1 140 ? 7.238 -17.234 -26.547 1 83.94 140 GLY A C 1
ATOM 1091 O O . GLY A 1 140 ? 7.805 -16.844 -25.531 1 83.94 140 GLY A O 1
ATOM 1092 N N . VAL A 1 141 ? 6.105 -18.156 -26.547 1 93.38 141 VAL A N 1
ATOM 1093 C CA . VAL A 1 141 ? 5.594 -18.781 -25.344 1 93.38 141 VAL A CA 1
ATOM 1094 C C . VAL A 1 141 ? 5.629 -20.297 -25.5 1 93.38 141 VAL A C 1
ATOM 1096 O O . VAL A 1 141 ? 5.148 -20.844 -26.5 1 93.38 141 VAL A O 1
ATOM 1099 N N . THR A 1 142 ? 6.348 -20.969 -24.625 1 95.12 142 THR A N 1
ATOM 1100 C CA . THR A 1 142 ? 6.348 -22.422 -24.562 1 95.12 142 THR A CA 1
ATOM 1101 C C . THR A 1 142 ? 5.418 -22.922 -23.453 1 95.12 142 THR A C 1
ATOM 1103 O O . THR A 1 142 ? 5.344 -22.312 -22.375 1 95.12 142 THR A O 1
ATOM 1106 N N . GLU A 1 143 ? 4.723 -24 -23.75 1 96.06 143 GLU A N 1
ATOM 1107 C CA . GLU A 1 143 ? 3.824 -24.594 -22.766 1 96.06 143 GLU A CA 1
ATOM 1108 C C . GLU A 1 143 ? 4.359 -25.922 -22.25 1 96.06 143 GLU A C 1
ATOM 1110 O O . GLU A 1 143 ? 4.758 -26.781 -23.047 1 96.06 143 GLU A O 1
ATOM 1115 N N . PHE A 1 144 ? 4.406 -26.016 -20.953 1 96.38 144 PHE A N 1
ATOM 1116 C CA . PHE A 1 144 ? 4.785 -27.281 -20.328 1 96.38 144 PHE A CA 1
ATOM 1117 C C . PHE A 1 144 ? 3.641 -27.828 -19.484 1 96.38 144 PHE A C 1
ATOM 1119 O O . PHE A 1 144 ? 2.984 -27.094 -18.75 1 96.38 144 PHE A O 1
ATOM 1126 N N . GLN A 1 145 ? 3.396 -29.078 -19.672 1 94.88 145 GLN A N 1
ATOM 1127 C CA . GLN A 1 145 ? 2.547 -29.844 -18.766 1 94.88 145 GLN A CA 1
ATOM 1128 C C . GLN A 1 145 ? 3.385 -30.703 -17.828 1 94.88 145 GLN A C 1
ATOM 1130 O O . GLN A 1 145 ? 4.172 -31.531 -18.266 1 94.88 145 GLN A O 1
ATOM 1135 N N . ILE A 1 146 ? 3.178 -30.547 -16.562 1 94 146 ILE A N 1
ATOM 1136 C CA . ILE A 1 146 ? 4.051 -31.141 -15.555 1 94 146 ILE A CA 1
ATOM 1137 C C . ILE A 1 146 ? 4.078 -32.656 -15.727 1 94 146 ILE A C 1
ATOM 1139 O O . ILE A 1 146 ? 5.152 -33.25 -15.766 1 94 146 ILE A O 1
ATOM 1143 N N . THR A 1 147 ? 2.887 -33.25 -15.82 1 88.69 147 THR A N 1
ATOM 1144 C CA . THR A 1 147 ? 2.809 -34.719 -15.93 1 88.69 147 THR A CA 1
ATOM 1145 C C . THR A 1 147 ? 3.574 -35.188 -17.156 1 88.69 147 THR A C 1
ATOM 1147 O O . THR A 1 147 ? 4.355 -36.156 -17.078 1 88.69 147 THR A O 1
ATOM 1150 N N . ALA A 1 148 ? 3.373 -34.531 -18.266 1 91.06 148 ALA A N 1
ATOM 1151 C CA . ALA A 1 148 ? 4.027 -34.938 -19.516 1 91.06 148 ALA A CA 1
ATOM 1152 C C . ALA A 1 148 ? 5.543 -34.812 -19.391 1 91.06 148 ALA A C 1
ATOM 1154 O O . ALA A 1 148 ? 6.281 -35.688 -19.844 1 91.06 148 ALA A O 1
ATOM 1155 N N . GLU A 1 149 ? 5.996 -33.719 -18.812 1 91.94 149 GLU A N 1
ATOM 1156 C CA . GLU A 1 149 ? 7.43 -33.5 -18.672 1 91.94 149 GLU A CA 1
ATOM 1157 C C . GLU A 1 149 ? 8.055 -34.531 -17.734 1 91.94 149 GLU A C 1
ATOM 1159 O O . GLU A 1 149 ? 9.156 -35.031 -18 1 91.94 149 GLU A O 1
ATOM 1164 N N . PHE A 1 150 ? 7.387 -34.812 -16.672 1 89.94 150 PHE A N 1
ATOM 1165 C CA . PHE A 1 150 ? 7.883 -35.812 -15.727 1 89.94 150 PHE A CA 1
ATOM 1166 C C . PHE A 1 150 ? 7.945 -37.188 -16.375 1 89.94 150 PHE A C 1
ATOM 1168 O O . PHE A 1 150 ? 8.914 -37.906 -16.188 1 89.94 150 PHE A O 1
ATOM 1175 N N . GLU A 1 151 ? 6.926 -37.531 -17.125 1 90.5 151 GLU A N 1
ATOM 1176 C CA . GLU A 1 151 ? 6.887 -38.812 -17.797 1 90.5 151 GLU A CA 1
ATOM 1177 C C . GLU A 1 151 ? 8.016 -38.969 -18.812 1 90.5 151 GLU A C 1
ATOM 1179 O O . GLU A 1 151 ? 8.578 -40.031 -18.984 1 90.5 151 GLU A O 1
ATOM 1184 N N . LYS A 1 152 ? 8.258 -37.906 -19.484 1 91.5 152 LYS A N 1
ATOM 1185 C CA . LYS A 1 152 ? 9.375 -37.906 -20.422 1 91.5 152 LYS A CA 1
ATOM 1186 C C . LYS A 1 152 ? 10.688 -38.219 -19.719 1 91.5 152 LYS A C 1
ATOM 1188 O O . LYS A 1 152 ? 11.492 -39 -20.234 1 91.5 152 LYS A O 1
ATOM 1193 N N . ILE A 1 153 ? 10.891 -37.594 -18.609 1 87.38 153 ILE A N 1
ATOM 1194 C CA . ILE A 1 153 ? 12.125 -37.781 -17.844 1 87.38 153 ILE A CA 1
ATOM 1195 C C . ILE A 1 153 ? 12.195 -39.188 -17.297 1 87.38 153 ILE A C 1
ATOM 1197 O O . ILE A 1 153 ? 13.25 -39.844 -17.328 1 87.38 153 ILE A O 1
ATOM 1201 N N . LEU A 1 154 ? 11.086 -39.719 -16.828 1 87.25 154 LEU A N 1
ATOM 1202 C CA . LEU A 1 154 ? 11.016 -41.031 -16.188 1 87.25 154 LEU A CA 1
ATOM 1203 C C . LEU A 1 154 ? 10.93 -42.125 -17.234 1 87.25 154 LEU A C 1
ATOM 1205 O O . LEU A 1 154 ? 11.156 -43.312 -16.922 1 87.25 154 LEU A O 1
ATOM 1209 N N . GLN A 1 155 ? 10.555 -41.75 -18.406 1 90.81 155 GLN A N 1
ATOM 1210 C CA . GLN A 1 155 ? 10.336 -42.719 -19.5 1 90.81 155 GLN A CA 1
ATOM 1211 C C . GLN A 1 155 ? 9.281 -43.75 -19.125 1 90.81 155 GLN A C 1
ATOM 1213 O O . GLN A 1 155 ? 9.406 -44.906 -19.469 1 90.81 155 GLN A O 1
ATOM 1218 N N . ARG A 1 156 ? 8.414 -43.281 -18.297 1 86.62 156 ARG A N 1
ATOM 1219 C CA . ARG A 1 156 ? 7.254 -44.094 -17.906 1 86.62 156 ARG A CA 1
ATOM 1220 C C . ARG A 1 156 ? 6.117 -43.188 -17.422 1 86.62 156 ARG A C 1
ATOM 1222 O O . ARG A 1 156 ? 6.348 -42.062 -17.016 1 86.62 156 ARG A O 1
ATOM 1229 N N . PRO A 1 157 ? 4.906 -43.75 -17.516 1 83.25 157 PRO A N 1
ATOM 1230 C CA . PRO A 1 157 ? 3.785 -42.969 -17.016 1 83.25 157 PRO A CA 1
ATOM 1231 C C . PRO A 1 157 ? 3.863 -42.719 -15.5 1 83.25 157 PRO A C 1
ATOM 1233 O O . PRO A 1 157 ? 4.344 -43.594 -14.766 1 83.25 157 PRO A O 1
ATOM 1236 N N . LEU A 1 158 ? 3.531 -41.406 -15.156 1 77.12 158 LEU A N 1
ATOM 1237 C CA . LEU A 1 158 ? 3.391 -41.125 -13.727 1 77.12 158 LEU A CA 1
ATOM 1238 C C . LEU A 1 158 ? 2.193 -41.875 -13.148 1 77.12 158 LEU A C 1
ATOM 1240 O O . LEU A 1 158 ? 1.147 -41.969 -13.797 1 77.12 158 LEU A O 1
ATOM 1244 N N . PRO A 1 159 ? 2.422 -42.625 -12.109 1 63.88 159 PRO A N 1
ATOM 1245 C CA . PRO A 1 159 ? 1.299 -43.375 -11.531 1 63.88 159 PRO A CA 1
ATOM 1246 C C . PRO A 1 159 ? 0.088 -42.5 -11.258 1 63.88 159 PRO A C 1
ATOM 1248 O O . PRO A 1 159 ? 0.245 -41.312 -10.891 1 63.88 159 PRO A O 1
ATOM 1251 N N . ALA A 1 160 ? -1.055 -42.719 -11.875 1 57 160 ALA A N 1
ATOM 1252 C CA . ALA A 1 160 ? -2.312 -41.969 -11.773 1 57 160 ALA A CA 1
ATOM 1253 C C . ALA A 1 160 ? -2.662 -41.688 -10.312 1 57 160 ALA A C 1
ATOM 1255 O O . ALA A 1 160 ? -3.402 -40.75 -10.023 1 57 160 ALA A O 1
ATOM 1256 N N . ASP A 1 161 ? -2.381 -42.594 -9.375 1 53.19 161 ASP A N 1
ATOM 1257 C CA . ASP A 1 161 ? -2.979 -42.469 -8.047 1 53.19 161 ASP A CA 1
ATOM 1258 C C . ASP A 1 161 ? -2.367 -41.281 -7.27 1 53.19 161 ASP A C 1
ATOM 1260 O O . ASP A 1 161 ? -1.341 -40.75 -7.676 1 53.19 161 ASP A O 1
ATOM 1264 N N . LYS A 1 162 ? -2.947 -40.688 -6.246 1 53.88 162 LYS A N 1
ATOM 1265 C CA . LYS A 1 162 ? -2.674 -39.625 -5.289 1 53.88 162 LYS A CA 1
ATOM 1266 C C . LYS A 1 162 ? -1.178 -39.469 -5.023 1 53.88 162 LYS A C 1
ATOM 1268 O O . LYS A 1 162 ? -0.493 -38.688 -5.676 1 53.88 162 LYS A O 1
ATOM 1273 N N . PHE A 1 163 ? -0.512 -39.844 -3.854 1 53.59 163 PHE A N 1
ATOM 1274 C CA . PHE A 1 163 ? 0.694 -39.656 -3.055 1 53.59 163 PHE A CA 1
ATOM 1275 C C . PHE A 1 163 ? 1.921 -40.156 -3.805 1 53.59 163 PHE A C 1
ATOM 1277 O O . PHE A 1 163 ? 2.924 -40.531 -3.188 1 53.59 163 PHE A O 1
ATOM 1284 N N . ARG A 1 164 ? 1.976 -39.938 -5.059 1 74.75 164 ARG A N 1
ATOM 1285 C CA . ARG A 1 164 ? 2.996 -40.719 -5.766 1 74.75 164 ARG A CA 1
ATOM 1286 C C . ARG A 1 164 ? 4.258 -39.875 -5.973 1 74.75 164 ARG A C 1
ATOM 1288 O O . ARG A 1 164 ? 5.262 -40.375 -6.488 1 74.75 164 ARG A O 1
ATOM 1295 N N . TYR A 1 165 ? 4.262 -38.719 -5.523 1 84.81 165 TYR A N 1
ATOM 1296 C CA . TYR A 1 165 ? 5.5 -37.969 -5.715 1 84.81 165 TYR A CA 1
ATOM 1297 C C . TYR A 1 165 ? 6.566 -38.406 -4.723 1 84.81 165 TYR A C 1
ATOM 1299 O O . TYR A 1 165 ? 7.762 -38.406 -5.039 1 84.81 165 TYR A O 1
ATOM 1307 N N . THR A 1 166 ? 6.059 -38.875 -3.611 1 86.44 166 THR A N 1
ATOM 1308 C CA . THR A 1 166 ? 6.973 -39.438 -2.613 1 86.44 166 THR A CA 1
ATOM 1309 C C . THR A 1 166 ? 7.684 -40.656 -3.148 1 86.44 166 THR A C 1
ATOM 1311 O O . THR A 1 166 ? 8.898 -40.812 -2.996 1 86.44 166 THR A O 1
ATOM 1314 N N . GLN A 1 167 ? 6.93 -41.469 -3.73 1 84.56 167 GLN A N 1
ATOM 1315 C CA . GLN A 1 167 ? 7.5 -42.688 -4.281 1 84.56 167 GLN A CA 1
ATOM 1316 C C . GLN A 1 167 ? 8.469 -42.375 -5.422 1 84.56 167 GLN A C 1
ATOM 1318 O O . GLN A 1 167 ? 9.555 -42.969 -5.496 1 84.56 167 GLN A O 1
ATOM 1323 N N . VAL A 1 168 ? 8.023 -41.562 -6.262 1 86.62 168 VAL A N 1
ATOM 1324 C CA . VAL A 1 168 ? 8.859 -41.156 -7.391 1 86.62 168 VAL A CA 1
ATOM 1325 C C . VAL A 1 168 ? 10.172 -40.562 -6.883 1 86.62 168 VAL A C 1
ATOM 1327 O O . VAL A 1 168 ? 11.25 -40.875 -7.406 1 86.62 168 VAL A O 1
ATOM 1330 N N . TYR A 1 169 ? 10.031 -39.719 -5.898 1 88.88 169 TYR A N 1
ATOM 1331 C CA . TYR A 1 169 ? 11.219 -39.094 -5.324 1 88.88 169 TYR A CA 1
ATOM 1332 C C . TYR A 1 169 ? 12.156 -40.156 -4.746 1 88.88 169 TYR A C 1
ATOM 1334 O O . TYR A 1 169 ? 13.367 -40.125 -5.004 1 88.88 169 TYR A O 1
ATOM 1342 N N . LYS A 1 170 ? 11.617 -41.062 -3.98 1 87.56 170 LYS A N 1
ATOM 1343 C CA . LYS A 1 170 ? 12.422 -42.125 -3.352 1 87.56 170 LYS A CA 1
ATOM 1344 C C . LYS A 1 170 ? 13.102 -43 -4.398 1 87.56 170 LYS A C 1
ATOM 1346 O O . LYS A 1 170 ? 14.25 -43.406 -4.223 1 87.56 170 LYS A O 1
ATOM 1351 N N . GLU A 1 171 ? 12.406 -43.312 -5.395 1 86.5 171 GLU A N 1
ATOM 1352 C CA . GLU A 1 171 ? 12.945 -44.125 -6.465 1 86.5 171 GLU A CA 1
ATOM 1353 C C . GLU A 1 171 ? 14.133 -43.469 -7.145 1 86.5 171 GLU A C 1
ATOM 1355 O O . GLU A 1 171 ? 15.094 -44.125 -7.527 1 86.5 171 GLU A O 1
ATOM 1360 N N . HIS A 1 172 ? 14.023 -42.219 -7.246 1 85.81 172 HIS A N 1
ATOM 1361 C CA . HIS A 1 172 ? 15.031 -41.5 -8.023 1 85.81 172 HIS A CA 1
ATOM 1362 C C . HIS A 1 172 ? 16.156 -41 -7.129 1 85.81 172 HIS A C 1
ATOM 1364 O O . HIS A 1 172 ? 17.328 -40.969 -7.535 1 85.81 172 HIS A O 1
ATOM 1370 N N . PHE A 1 173 ? 15.797 -40.531 -5.938 1 87.44 173 PHE A N 1
ATOM 1371 C CA . PHE A 1 173 ? 16.797 -39.875 -5.105 1 87.44 173 PHE A CA 1
ATOM 1372 C C . PHE A 1 173 ? 17.078 -40.688 -3.854 1 87.44 173 PHE A C 1
ATOM 1374 O O . PHE A 1 173 ? 17.969 -40.344 -3.066 1 87.44 173 PHE A O 1
ATOM 1381 N N . GLY A 1 174 ? 16.438 -41.75 -3.729 1 84.44 174 GLY A N 1
ATOM 1382 C CA . GLY A 1 174 ? 16.625 -42.594 -2.562 1 84.44 174 GLY A CA 1
ATOM 1383 C C . GLY A 1 174 ? 15.742 -42.188 -1.392 1 84.44 174 GLY A C 1
ATOM 1384 O O . GLY A 1 174 ? 14.516 -42.125 -1.525 1 84.44 174 GLY A O 1
ATOM 1385 N N . ALA A 1 175 ? 16.344 -41.75 -0.287 1 82.31 175 ALA A N 1
ATOM 1386 C CA . ALA A 1 175 ? 15.586 -41.438 0.924 1 82.31 175 ALA A CA 1
ATOM 1387 C C . ALA A 1 175 ? 15.125 -40 0.934 1 82.31 175 ALA A C 1
ATOM 1389 O O . ALA A 1 175 ? 15.758 -39.125 0.322 1 82.31 175 ALA A O 1
ATOM 1390 N N . LEU A 1 176 ? 13.938 -39.906 1.587 1 82.19 176 LEU A N 1
ATOM 1391 C CA . LEU A 1 176 ? 13.43 -38.562 1.767 1 82.19 176 LEU A CA 1
ATOM 1392 C C . LEU A 1 176 ? 14.391 -37.719 2.609 1 82.19 176 LEU A C 1
ATOM 1394 O O . LEU A 1 176 ? 15 -38.25 3.553 1 82.19 176 LEU A O 1
ATOM 1398 N N . PRO A 1 177 ? 14.531 -36.5 2.174 1 79.31 177 PRO A N 1
ATOM 1399 C CA . PRO A 1 177 ? 15.312 -35.656 3.064 1 79.31 177 PRO A CA 1
ATOM 1400 C C . PRO A 1 177 ? 14.734 -35.594 4.477 1 79.31 177 PRO A C 1
ATOM 1402 O O . PRO A 1 177 ? 13.516 -35.656 4.656 1 79.31 177 PRO A O 1
ATOM 1405 N N . HIS A 1 178 ? 15.617 -35.438 5.414 1 73.94 178 HIS A N 1
ATOM 1406 C CA . HIS A 1 178 ? 15.242 -35.469 6.824 1 73.94 178 HIS A CA 1
ATOM 1407 C C . HIS A 1 178 ? 14.258 -34.344 7.141 1 73.94 178 HIS A C 1
ATOM 1409 O O . HIS A 1 178 ? 13.477 -34.438 8.086 1 73.94 178 HIS A O 1
ATOM 1415 N N . HIS A 1 179 ? 14.234 -33.344 6.387 1 72.44 179 HIS A N 1
ATOM 1416 C CA . HIS A 1 179 ? 13.422 -32.188 6.711 1 72.44 179 HIS A CA 1
ATOM 1417 C C . HIS A 1 179 ? 12 -32.344 6.172 1 72.44 179 HIS A C 1
ATOM 1419 O O . HIS A 1 179 ? 11.125 -31.516 6.473 1 72.44 179 HIS A O 1
ATOM 1425 N N . VAL A 1 180 ? 11.812 -33.375 5.457 1 73.88 180 VAL A N 1
ATOM 1426 C CA . VAL A 1 180 ? 10.492 -33.562 4.867 1 73.88 180 VAL A CA 1
ATOM 1427 C C . VAL A 1 180 ? 9.57 -34.25 5.879 1 73.88 180 VAL A C 1
ATOM 1429 O O . VAL A 1 180 ? 9.875 -35.344 6.379 1 73.88 180 VAL A O 1
ATOM 1432 N N . ASN A 1 181 ? 8.547 -33.5 6.211 1 73.75 181 ASN A N 1
ATOM 1433 C CA . ASN A 1 181 ? 7.52 -34.062 7.086 1 73.75 181 ASN A CA 1
ATOM 1434 C C . ASN A 1 181 ? 6.559 -34.969 6.324 1 73.75 181 ASN A C 1
ATOM 1436 O O . ASN A 1 181 ? 6.129 -34.625 5.215 1 73.75 181 ASN A O 1
ATOM 1440 N N . PRO A 1 182 ? 6.246 -36.062 6.91 1 69.81 182 PRO A N 1
ATOM 1441 C CA . PRO A 1 182 ? 5.352 -37 6.23 1 69.81 182 PRO A CA 1
ATOM 1442 C C . PRO A 1 182 ? 4.023 -36.344 5.828 1 69.81 182 PRO A C 1
ATOM 1444 O O . PRO A 1 182 ? 3.451 -36.719 4.797 1 69.81 182 PRO A O 1
ATOM 1447 N N . LEU A 1 183 ? 3.547 -35.438 6.645 1 70 183 LEU A N 1
ATOM 1448 C CA . LEU A 1 183 ? 2.25 -34.844 6.371 1 70 183 LEU A CA 1
ATOM 1449 C C . LEU A 1 183 ? 2.322 -33.938 5.145 1 70 183 LEU A C 1
ATOM 1451 O O . LEU A 1 183 ? 1.312 -33.688 4.477 1 70 183 LEU A O 1
ATOM 1455 N N . ASP A 1 184 ? 3.508 -33.531 4.852 1 81.25 184 ASP A N 1
ATOM 1456 C CA . ASP A 1 184 ? 3.629 -32.656 3.688 1 81.25 184 ASP A CA 1
ATOM 1457 C C . ASP A 1 184 ? 4.59 -33.25 2.658 1 81.25 184 ASP A C 1
ATOM 1459 O O . ASP A 1 184 ? 5.117 -32.531 1.808 1 81.25 184 ASP A O 1
ATOM 1463 N N . ALA A 1 185 ? 4.688 -34.5 2.779 1 84.38 185 ALA A N 1
ATOM 1464 C CA . ALA A 1 185 ? 5.695 -35.188 1.975 1 84.38 185 ALA A CA 1
ATOM 1465 C C . ALA A 1 185 ? 5.375 -35.094 0.486 1 84.38 185 ALA A C 1
ATOM 1467 O O . ALA A 1 185 ? 6.273 -34.906 -0.337 1 84.38 185 ALA A O 1
ATOM 1468 N N . GLU A 1 186 ? 4.113 -35.188 0.163 1 84.75 186 GLU A N 1
ATOM 1469 C CA . GLU A 1 186 ? 3.742 -35.125 -1.247 1 84.75 186 GLU A CA 1
ATOM 1470 C C . GLU A 1 186 ? 4.082 -33.781 -1.846 1 84.75 186 GLU A C 1
ATOM 1472 O O . GLU A 1 186 ? 4.625 -33.688 -2.951 1 84.75 186 GLU A O 1
ATOM 1477 N N . ILE A 1 187 ? 3.754 -32.75 -1.134 1 88.06 187 ILE A N 1
ATOM 1478 C CA . ILE A 1 187 ? 4.031 -31.391 -1.595 1 88.06 187 ILE A CA 1
ATOM 1479 C C . ILE A 1 187 ? 5.539 -31.156 -1.647 1 88.06 187 ILE A C 1
ATOM 1481 O O . ILE A 1 187 ? 6.062 -30.656 -2.643 1 88.06 187 ILE A O 1
ATOM 1485 N N . ALA A 1 188 ? 6.18 -31.578 -0.643 1 87.56 188 ALA A N 1
ATOM 1486 C CA . ALA A 1 188 ? 7.625 -31.406 -0.553 1 87.56 188 ALA A CA 1
ATOM 1487 C C . ALA A 1 188 ? 8.336 -32.156 -1.68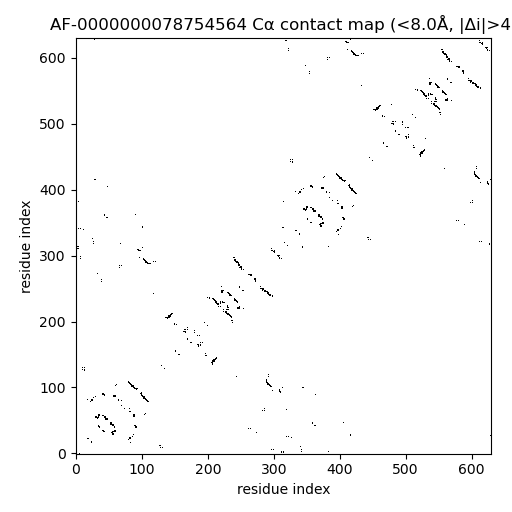1 1 87.56 188 ALA A C 1
ATOM 1489 O O . ALA A 1 188 ? 9.242 -31.594 -2.32 1 87.56 188 ALA A O 1
ATOM 1490 N N . CYS A 1 189 ? 7.992 -33.375 -1.867 1 88.31 189 CYS A N 1
ATOM 1491 C CA . CYS A 1 189 ? 8.625 -34.188 -2.9 1 88.31 189 CYS A CA 1
ATOM 1492 C C . CYS A 1 189 ? 8.336 -33.625 -4.289 1 88.31 189 CYS A C 1
ATOM 1494 O O . CYS A 1 189 ? 9.211 -33.625 -5.152 1 88.31 189 CYS A O 1
ATOM 1496 N N . PHE A 1 190 ? 7.145 -33.156 -4.496 1 89.88 190 PHE A N 1
ATOM 1497 C CA . PHE A 1 190 ? 6.84 -32.5 -5.762 1 89.88 190 PHE A CA 1
ATOM 1498 C C . PHE A 1 190 ? 7.777 -31.328 -6.004 1 89.88 190 PHE A C 1
ATOM 1500 O O . PHE A 1 190 ? 8.344 -31.203 -7.09 1 89.88 190 PHE A O 1
ATOM 1507 N N . ASN A 1 191 ? 7.867 -30.5 -5.012 1 90.88 191 ASN A N 1
ATOM 1508 C CA . ASN A 1 191 ? 8.695 -29.312 -5.156 1 90.88 191 ASN A CA 1
ATOM 1509 C C . ASN A 1 191 ? 10.148 -29.672 -5.465 1 90.88 191 ASN A C 1
ATOM 1511 O O . ASN A 1 191 ? 10.789 -29.016 -6.289 1 90.88 191 ASN A O 1
ATOM 1515 N N . LEU A 1 192 ? 10.602 -30.672 -4.82 1 90.81 192 LEU A N 1
ATOM 1516 C CA . LEU A 1 192 ? 11.969 -31.141 -5.051 1 90.81 192 LEU A CA 1
ATOM 1517 C C . LEU A 1 192 ? 12.133 -31.672 -6.469 1 90.81 192 LEU A C 1
ATOM 1519 O O . LEU A 1 192 ? 13.141 -31.406 -7.129 1 90.81 192 LEU A O 1
ATOM 1523 N N . LEU A 1 193 ? 11.195 -32.438 -6.895 1 91.81 193 LEU A N 1
ATOM 1524 C CA . LEU A 1 193 ? 11.227 -32.969 -8.25 1 91.81 193 LEU A CA 1
ATOM 1525 C C . LEU A 1 193 ? 11.117 -31.875 -9.281 1 91.81 193 LEU A C 1
ATOM 1527 O O . LEU A 1 193 ? 11.805 -31.891 -10.305 1 91.81 193 LEU A O 1
ATOM 1531 N N . PHE A 1 194 ? 10.242 -30.953 -9.016 1 94.75 194 PHE A N 1
ATOM 1532 C CA . PHE A 1 194 ? 10.094 -29.797 -9.891 1 94.75 194 PHE A CA 1
ATOM 1533 C C . PHE A 1 194 ? 11.422 -29.078 -10.062 1 94.75 194 PHE A C 1
ATOM 1535 O O . PHE A 1 194 ? 11.836 -28.781 -11.188 1 94.75 194 PHE A O 1
ATOM 1542 N N . ASP A 1 195 ? 12.094 -28.812 -9.008 1 94.75 195 ASP A N 1
ATOM 1543 C CA . ASP A 1 195 ? 13.359 -28.094 -9.008 1 94.75 195 ASP A CA 1
ATOM 1544 C C . ASP A 1 195 ? 14.438 -28.891 -9.75 1 94.75 195 ASP A C 1
ATOM 1546 O O . ASP A 1 195 ? 15.25 -28.312 -10.484 1 94.75 195 ASP A O 1
ATOM 1550 N N . ALA A 1 196 ? 14.398 -30.156 -9.547 1 93.38 196 ALA A N 1
ATOM 1551 C CA . ALA A 1 196 ? 15.453 -31 -10.094 1 93.38 196 ALA A CA 1
ATOM 1552 C C . ALA A 1 196 ? 15.219 -31.266 -11.586 1 93.38 196 ALA A C 1
ATOM 1554 O O . ALA A 1 196 ? 16.172 -31.375 -12.352 1 93.38 196 ALA A O 1
ATOM 1555 N N . TRP A 1 197 ? 13.961 -31.375 -11.977 1 93.81 197 TRP A N 1
ATOM 1556 C CA . TRP A 1 197 ? 13.68 -31.906 -13.312 1 93.81 197 TRP A CA 1
ATOM 1557 C C . TRP A 1 197 ? 13.141 -30.812 -14.227 1 93.81 197 TRP A C 1
ATOM 1559 O O . TRP A 1 197 ? 13.555 -30.703 -15.383 1 93.81 197 TRP A O 1
ATOM 1569 N N . LEU A 1 198 ? 12.18 -30.062 -13.734 1 95.56 198 LEU A N 1
ATOM 1570 C CA . LEU A 1 198 ? 11.453 -29.156 -14.617 1 95.56 198 LEU A CA 1
ATOM 1571 C C . LEU A 1 198 ? 12.125 -27.797 -14.672 1 95.56 198 LEU A C 1
ATOM 1573 O O . LEU A 1 198 ? 12.234 -27.188 -15.75 1 95.56 198 LEU A O 1
ATOM 1577 N N . LEU A 1 199 ? 12.562 -27.281 -13.531 1 97 199 LEU A N 1
ATOM 1578 C CA . LEU A 1 199 ? 13.109 -25.938 -13.453 1 97 199 LEU A CA 1
ATOM 1579 C C . LEU A 1 199 ? 14.305 -25.781 -14.383 1 97 199 LEU A C 1
ATOM 1581 O O . LEU A 1 199 ? 14.43 -24.766 -15.078 1 97 199 LEU A O 1
ATOM 1585 N N . PRO A 1 200 ? 15.242 -26.766 -14.461 1 95.56 200 PRO A N 1
ATOM 1586 C CA . PRO A 1 200 ? 16.359 -26.625 -15.398 1 95.56 200 PRO A CA 1
ATOM 1587 C C . PRO A 1 200 ? 15.898 -26.531 -16.859 1 95.56 200 PRO A C 1
ATOM 1589 O O . PRO A 1 200 ? 16.5 -25.812 -17.656 1 95.56 200 PRO A O 1
ATOM 1592 N N . VAL A 1 201 ? 14.867 -27.219 -17.219 1 94.38 201 VAL A N 1
ATOM 1593 C CA . VAL A 1 201 ? 14.32 -27.188 -18.562 1 94.38 201 VAL A CA 1
ATOM 1594 C C . VAL A 1 201 ? 13.727 -25.812 -18.844 1 94.38 201 VAL A C 1
ATOM 1596 O O . VAL A 1 201 ? 13.914 -25.25 -19.938 1 94.38 201 VAL A O 1
ATOM 1599 N N . ILE A 1 202 ? 13.016 -25.312 -17.859 1 95.5 202 ILE A N 1
ATOM 1600 C CA . ILE A 1 202 ? 12.383 -24 -17.969 1 95.5 202 ILE A CA 1
ATOM 1601 C C . ILE A 1 202 ? 13.453 -22.922 -18.172 1 95.5 202 ILE A C 1
ATOM 1603 O O . ILE A 1 202 ? 13.312 -22.047 -19.016 1 95.5 202 ILE A O 1
ATOM 1607 N N . LYS A 1 203 ? 14.508 -23.078 -17.453 1 94.88 203 LYS A N 1
ATOM 1608 C CA . LYS A 1 203 ? 15.602 -22.094 -17.484 1 94.88 203 LYS A CA 1
ATOM 1609 C C . LYS A 1 203 ? 16.25 -22.047 -18.859 1 94.88 203 LYS A C 1
ATOM 1611 O O . LYS A 1 203 ? 16.781 -21.016 -19.266 1 94.88 203 LYS A O 1
ATOM 1616 N N . ASN A 1 204 ? 16.203 -23.109 -19.547 1 92.75 204 ASN A N 1
ATOM 1617 C CA . ASN A 1 204 ? 16.906 -23.219 -20.828 1 92.75 204 ASN A CA 1
ATOM 1618 C C . ASN A 1 204 ? 16.016 -22.781 -22 1 92.75 204 ASN A C 1
ATOM 1620 O O . ASN A 1 204 ? 16.469 -22.766 -23.141 1 92.75 204 ASN A O 1
ATOM 1624 N N . GLN A 1 205 ? 14.781 -22.5 -21.719 1 91.81 205 GLN A N 1
ATOM 1625 C CA . GLN A 1 205 ? 13.898 -22.031 -22.797 1 91.81 205 GLN A CA 1
ATOM 1626 C C . GLN A 1 205 ? 14.164 -20.562 -23.125 1 91.81 205 GLN A C 1
ATOM 1628 O O . GLN A 1 205 ? 14.523 -19.781 -22.25 1 91.81 205 GLN A O 1
ATOM 1633 N N . ALA A 1 206 ? 13.961 -20.359 -24.438 1 87.94 206 ALA A N 1
ATOM 1634 C CA . ALA A 1 206 ? 13.992 -18.969 -24.859 1 87.94 206 ALA A CA 1
ATOM 1635 C C . ALA A 1 206 ? 12.609 -18.328 -24.719 1 87.94 206 ALA A C 1
ATOM 1637 O O . ALA A 1 206 ? 11.602 -18.938 -25.078 1 87.94 206 ALA A O 1
ATOM 1638 N N . GLY A 1 207 ? 12.461 -17.359 -23.938 1 92 207 GLY A N 1
ATOM 1639 C CA . GLY A 1 207 ? 11.195 -16.641 -23.828 1 92 207 GLY A CA 1
ATOM 1640 C C . GLY A 1 207 ? 10.398 -17.031 -22.594 1 92 207 GLY A C 1
ATOM 1641 O O . GLY A 1 207 ? 10.969 -17.453 -21.594 1 92 207 GLY A O 1
ATOM 1642 N N . LEU A 1 208 ? 9.031 -16.891 -22.734 1 95.44 208 LEU A N 1
ATOM 1643 C CA . LEU A 1 208 ? 8.133 -17.172 -21.625 1 95.44 208 LEU A CA 1
ATOM 1644 C C . LEU A 1 208 ? 7.707 -18.625 -21.625 1 95.44 208 LEU A C 1
ATOM 1646 O O . LEU A 1 208 ? 7.609 -19.25 -22.688 1 95.44 208 LEU A O 1
ATOM 1650 N N . VAL A 1 209 ? 7.5 -19.188 -20.438 1 96.69 209 VAL A N 1
ATOM 1651 C CA . VAL A 1 209 ? 7.07 -20.562 -20.281 1 96.69 209 VAL A CA 1
ATOM 1652 C C . VAL A 1 209 ? 5.824 -20.625 -19.406 1 96.69 209 VAL A C 1
ATOM 1654 O O . VAL A 1 209 ? 5.812 -20.094 -18.297 1 96.69 209 VAL A O 1
ATOM 1657 N N . CYS A 1 210 ? 4.777 -21.219 -19.906 1 98 210 CYS A N 1
ATOM 1658 C CA . CYS A 1 210 ? 3.586 -21.5 -19.109 1 98 210 CYS A CA 1
ATOM 1659 C C . CYS A 1 210 ? 3.6 -22.938 -18.594 1 98 210 CYS A C 1
ATOM 1661 O O . CYS A 1 210 ? 3.709 -23.891 -19.391 1 98 210 CYS A O 1
ATOM 1663 N N . VAL A 1 211 ? 3.553 -23.109 -17.297 1 98.19 211 VAL A N 1
ATOM 1664 C CA . VAL A 1 211 ? 3.582 -24.422 -16.688 1 98.19 211 VAL A CA 1
ATOM 1665 C C . VAL A 1 211 ? 2.219 -24.75 -16.078 1 98.19 211 VAL A C 1
ATOM 1667 O O . VAL A 1 211 ? 1.751 -24.031 -15.18 1 98.19 211 VAL A O 1
ATOM 1670 N N . SER A 1 212 ? 1.599 -25.781 -16.562 1 97.31 212 SER A N 1
ATOM 1671 C CA . SER A 1 212 ? 0.289 -26.219 -16.094 1 97.31 212 SER A CA 1
ATOM 1672 C C . SER A 1 212 ? 0.318 -27.688 -15.648 1 97.31 212 SER A C 1
ATOM 1674 O O . SER A 1 212 ? 1.353 -28.344 -15.742 1 97.31 212 SER A O 1
ATOM 1676 N N . GLY A 1 213 ? -0.839 -28.125 -15.062 1 93 213 GLY A N 1
ATOM 1677 C CA . GLY A 1 213 ? -0.968 -29.531 -14.672 1 93 213 GLY A CA 1
ATOM 1678 C C . GLY A 1 213 ? -0.485 -29.797 -13.266 1 93 213 GLY A C 1
ATOM 1679 O O . GLY A 1 213 ? 0.022 -30.891 -12.977 1 93 213 GLY A O 1
ATOM 1680 N N . TYR A 1 214 ? -0.607 -28.828 -12.406 1 94.38 214 TYR A N 1
ATOM 1681 C CA . TYR A 1 214 ? -0.229 -29.016 -11.008 1 94.38 214 TYR A CA 1
ATOM 1682 C C . TYR A 1 214 ? -1.117 -30.062 -10.344 1 94.38 214 TYR A C 1
ATOM 1684 O O . TYR A 1 214 ? -2.324 -30.109 -10.594 1 94.38 214 TYR A O 1
ATOM 1692 N N . PRO A 1 215 ? -0.465 -30.859 -9.492 1 91.19 215 PRO A N 1
ATOM 1693 C CA . PRO A 1 215 ? -1.28 -31.844 -8.766 1 91.19 215 PRO A CA 1
ATOM 1694 C C . PRO A 1 215 ? -2.25 -31.188 -7.785 1 91.19 215 PRO A C 1
ATOM 1696 O O . PRO A 1 215 ? -2.062 -30.031 -7.398 1 91.19 215 PRO A O 1
ATOM 1699 N N . GLU A 1 216 ? -3.225 -31.922 -7.332 1 91.44 216 GLU A N 1
ATOM 1700 C CA . GLU A 1 216 ? -4.312 -31.453 -6.48 1 91.44 216 GLU A CA 1
ATOM 1701 C C . GLU A 1 216 ? -3.773 -30.859 -5.18 1 91.44 216 GLU A C 1
ATOM 1703 O O . GLU A 1 216 ? -4.32 -29.875 -4.664 1 91.44 216 GLU A O 1
ATOM 1708 N N . CYS A 1 217 ? -2.721 -31.438 -4.633 1 87.94 217 CYS A N 1
ATOM 1709 C CA . CYS A 1 217 ? -2.199 -31 -3.344 1 87.94 217 CYS A CA 1
ATOM 1710 C C . CYS A 1 217 ? -1.593 -29.594 -3.445 1 87.94 217 CYS A C 1
ATOM 1712 O O . CYS A 1 217 ? -1.343 -28.953 -2.428 1 87.94 217 CYS A O 1
ATOM 1714 N N . LEU A 1 218 ? -1.422 -29.109 -4.672 1 92.25 218 LEU A N 1
ATOM 1715 C CA . LEU A 1 218 ? -0.885 -27.781 -4.883 1 92.25 218 LEU A CA 1
ATOM 1716 C C . LEU A 1 218 ? -1.927 -26.859 -5.527 1 92.25 218 LEU A C 1
ATOM 1718 O O . LEU A 1 218 ? -1.577 -25.906 -6.207 1 92.25 218 LEU A O 1
ATOM 1722 N N . ALA A 1 219 ? -3.137 -27.172 -5.305 1 94.94 219 ALA A N 1
ATOM 1723 C CA . ALA A 1 219 ? -4.203 -26.453 -5.984 1 94.94 219 ALA A CA 1
ATOM 1724 C C . ALA A 1 219 ? -4.422 -25.078 -5.352 1 94.94 219 ALA A C 1
ATOM 1726 O O . ALA A 1 219 ? -4.949 -24.172 -5.992 1 94.94 219 ALA A O 1
ATOM 1727 N N . ALA A 1 220 ? -4.027 -24.938 -4.047 1 94.31 220 ALA A N 1
ATOM 1728 C CA . ALA A 1 220 ? -4.32 -23.703 -3.338 1 94.31 220 ALA A CA 1
ATOM 1729 C C . ALA A 1 220 ? -5.801 -23.344 -3.449 1 94.31 220 ALA A C 1
ATOM 1731 O O . ALA A 1 220 ? -6.66 -24.062 -2.932 1 94.31 220 ALA A O 1
ATOM 1732 N N . MET A 1 221 ? -6.164 -22.297 -4.238 1 96.88 221 MET A N 1
ATOM 1733 C CA . MET A 1 221 ? -7.57 -21.938 -4.375 1 96.88 221 MET A CA 1
ATOM 1734 C C . MET A 1 221 ? -8.07 -22.203 -5.789 1 96.88 221 MET A C 1
ATOM 1736 O O . MET A 1 221 ? -9.102 -21.672 -6.199 1 96.88 221 MET A O 1
ATOM 1740 N N . ALA A 1 222 ? -7.375 -22.984 -6.523 1 98.06 222 ALA A N 1
ATOM 1741 C CA . ALA A 1 222 ? -7.766 -23.344 -7.887 1 98.06 222 ALA A CA 1
ATOM 1742 C C . ALA A 1 222 ? -8.766 -24.484 -7.891 1 98.06 222 ALA A C 1
ATOM 1744 O O . ALA A 1 222 ? -8.727 -25.359 -7.016 1 98.06 222 ALA A O 1
ATOM 1745 N N . ARG A 1 223 ? -9.57 -24.516 -8.883 1 97.88 223 ARG A N 1
ATOM 1746 C CA . ARG A 1 223 ? -10.445 -25.656 -9.141 1 97.88 223 ARG A CA 1
ATOM 1747 C C . ARG A 1 223 ? -9.633 -26.891 -9.523 1 97.88 223 ARG A C 1
ATOM 1749 O O . ARG A 1 223 ? -8.562 -26.766 -10.133 1 97.88 223 ARG A O 1
ATOM 1756 N N . VAL A 1 224 ? -10.211 -28.047 -9.094 1 96.62 224 VAL A N 1
ATOM 1757 C CA . VAL A 1 224 ? -9.547 -29.312 -9.438 1 96.62 224 VAL A CA 1
ATOM 1758 C C . VAL A 1 224 ? -10.461 -30.141 -10.336 1 96.62 224 VAL A C 1
ATOM 1760 O O . VAL A 1 224 ? -11.641 -30.344 -10.031 1 96.62 224 VAL A O 1
ATOM 1763 N N . THR A 1 225 ? -9.938 -30.547 -11.484 1 93.94 225 THR A N 1
ATOM 1764 C CA . THR A 1 225 ? -10.617 -31.438 -12.414 1 93.94 225 THR A CA 1
ATOM 1765 C C . THR A 1 225 ? -9.797 -32.688 -12.656 1 93.94 225 THR A C 1
ATOM 1767 O O . THR A 1 225 ? -8.68 -32.625 -13.164 1 93.94 225 THR A O 1
ATOM 1770 N N . HIS A 1 226 ? -10.289 -33.812 -12.273 1 90.06 226 HIS A N 1
ATOM 1771 C CA . HIS A 1 226 ? -9.641 -35.125 -12.445 1 90.06 226 HIS A CA 1
ATOM 1772 C C . HIS A 1 226 ? -8.266 -35.125 -11.789 1 90.06 226 HIS A C 1
ATOM 1774 O O . HIS A 1 226 ? -7.281 -35.562 -12.406 1 90.06 226 HIS A O 1
ATOM 1780 N N . GLY A 1 227 ? -8.18 -34.531 -10.656 1 89.81 227 GLY A N 1
ATOM 1781 C CA . GLY A 1 227 ? -6.98 -34.594 -9.844 1 89.81 227 GLY A CA 1
ATOM 1782 C C . GLY A 1 227 ? -5.938 -33.562 -10.242 1 89.81 227 GLY A C 1
ATOM 1783 O O . GLY A 1 227 ? -4.855 -33.5 -9.656 1 89.81 227 GLY A O 1
ATOM 1784 N N . ILE A 1 228 ? -6.289 -32.75 -11.203 1 93.06 228 ILE A N 1
ATOM 1785 C CA . ILE A 1 228 ? -5.355 -31.734 -11.703 1 93.06 228 ILE A CA 1
ATOM 1786 C C . ILE A 1 228 ? -5.895 -30.328 -11.391 1 93.06 228 ILE A C 1
ATOM 1788 O O . ILE A 1 228 ? -7.059 -30.031 -11.664 1 93.06 228 ILE A O 1
ATOM 1792 N N . ALA A 1 229 ? -5.043 -29.547 -10.75 1 96.12 229 ALA A N 1
ATOM 1793 C CA . ALA A 1 229 ? -5.434 -28.172 -10.438 1 96.12 229 ALA A CA 1
ATOM 1794 C C . ALA A 1 229 ? -5.492 -27.328 -11.703 1 96.12 229 ALA A C 1
ATOM 1796 O O . ALA A 1 229 ? -4.59 -27.391 -12.539 1 96.12 229 ALA A O 1
ATOM 1797 N N . GLU A 1 230 ? -6.582 -26.609 -11.867 1 97.94 230 GLU A N 1
ATOM 1798 C CA . GLU A 1 230 ? -6.652 -25.594 -12.922 1 97.94 230 GLU A CA 1
ATOM 1799 C C . GLU A 1 230 ? -5.852 -24.344 -12.555 1 97.94 230 GLU A C 1
ATOM 1801 O O . GLU A 1 230 ? -6.422 -23.281 -12.32 1 97.94 230 GLU A O 1
ATOM 1806 N N . ARG A 1 231 ? -4.594 -24.562 -12.57 1 98.31 231 ARG A N 1
ATOM 1807 C CA . ARG A 1 231 ? -3.574 -23.625 -12.141 1 98.31 231 ARG A CA 1
ATOM 1808 C C . ARG A 1 231 ? -2.418 -23.562 -13.133 1 98.31 231 ARG A C 1
ATOM 1810 O O . ARG A 1 231 ? -1.985 -24.594 -13.641 1 98.31 231 ARG A O 1
ATOM 1817 N N . THR A 1 232 ? -1.974 -22.375 -13.492 1 98.56 232 THR A N 1
ATOM 1818 C CA . THR A 1 232 ? -0.837 -22.188 -14.383 1 98.56 232 THR A CA 1
ATOM 1819 C C . THR A 1 232 ? 0.099 -21.109 -13.852 1 98.56 232 THR A C 1
ATOM 1821 O O . THR A 1 232 ? -0.355 -20.078 -13.375 1 98.56 232 THR A O 1
ATOM 1824 N N . GLU A 1 233 ? 1.378 -21.375 -13.898 1 98.56 233 GLU A N 1
ATOM 1825 C CA . GLU A 1 233 ? 2.391 -20.375 -13.609 1 98.56 233 GLU A CA 1
ATOM 1826 C C . GLU A 1 233 ? 3.123 -19.938 -14.875 1 98.56 233 GLU A C 1
ATOM 1828 O O . GLU A 1 233 ? 3.264 -20.719 -15.812 1 98.56 233 GLU A O 1
ATOM 1833 N N . ILE A 1 234 ? 3.49 -18.734 -14.93 1 98.12 234 ILE A N 1
ATOM 1834 C CA . ILE A 1 234 ? 4.297 -18.219 -16.016 1 98.12 234 ILE A CA 1
ATOM 1835 C C . ILE A 1 234 ? 5.719 -17.953 -15.531 1 98.12 234 ILE A C 1
ATOM 1837 O O . ILE A 1 234 ? 5.918 -17.312 -14.5 1 98.12 234 ILE A O 1
ATOM 1841 N N . PHE A 1 235 ? 6.676 -18.453 -16.312 1 97.19 235 PHE A N 1
ATOM 1842 C CA . PHE A 1 235 ? 8.086 -18.297 -15.984 1 97.19 235 PHE A CA 1
ATOM 1843 C C . PHE A 1 235 ? 8.828 -17.562 -17.094 1 97.19 235 PHE A C 1
ATOM 1845 O O . PHE A 1 235 ? 8.398 -17.578 -18.25 1 97.19 235 PHE A O 1
ATOM 1852 N N . TYR A 1 236 ? 9.906 -16.938 -16.734 1 94.94 236 TYR A N 1
ATOM 1853 C CA . TYR A 1 236 ? 10.945 -16.469 -17.641 1 94.94 236 TYR A CA 1
ATOM 1854 C C . TYR A 1 236 ? 12.328 -16.75 -17.094 1 94.94 236 TYR A C 1
ATOM 1856 O O . TYR A 1 236 ? 12.672 -16.312 -15.992 1 94.94 236 TYR A O 1
ATOM 1864 N N . ALA A 1 237 ? 13.133 -17.547 -17.844 1 92 237 ALA A N 1
ATOM 1865 C CA . ALA A 1 237 ? 14.484 -17.922 -17.438 1 92 237 ALA A CA 1
ATOM 1866 C C . ALA A 1 237 ? 14.5 -18.484 -16.016 1 92 237 ALA A C 1
ATOM 1868 O O . ALA A 1 237 ? 15.375 -18.141 -15.211 1 92 237 ALA A O 1
ATOM 1869 N N . GLY A 1 238 ? 13.469 -19.203 -15.688 1 94 238 GLY A N 1
ATOM 1870 C CA . GLY A 1 238 ? 13.406 -19.891 -14.406 1 94 238 GLY A CA 1
ATOM 1871 C C . GLY A 1 238 ? 12.766 -19.047 -13.312 1 94 238 GLY A C 1
ATOM 1872 O O . GLY A 1 238 ? 12.484 -19.547 -12.227 1 94 238 GLY A O 1
ATOM 1873 N N . LEU A 1 239 ? 12.516 -17.812 -13.555 1 94.94 239 LEU A N 1
ATOM 1874 C CA . LEU A 1 239 ? 11.891 -16.922 -12.586 1 94.94 239 LEU A CA 1
ATOM 1875 C C . LEU A 1 239 ? 10.367 -16.953 -12.727 1 94.94 239 LEU A C 1
ATOM 1877 O O . LEU A 1 239 ? 9.844 -16.672 -13.812 1 94.94 239 LEU A O 1
ATOM 1881 N N . GLU A 1 240 ? 9.688 -17.312 -11.664 1 97 240 GLU A N 1
ATOM 1882 C CA . GLU A 1 240 ? 8.227 -17.281 -11.688 1 97 240 GLU A CA 1
ATOM 1883 C C . GLU A 1 240 ? 7.707 -15.844 -11.742 1 97 240 GLU A C 1
ATOM 1885 O O . GLU A 1 240 ? 8.023 -15.023 -10.875 1 97 240 GLU A O 1
ATOM 1890 N N . LEU A 1 241 ? 6.852 -15.555 -12.703 1 97.38 241 LEU A N 1
ATOM 1891 C CA . LEU A 1 241 ? 6.367 -14.195 -12.906 1 97.38 241 LEU A CA 1
ATOM 1892 C C . LEU A 1 241 ? 4.902 -14.07 -12.5 1 97.38 241 LEU A C 1
ATOM 1894 O O . LEU A 1 241 ? 4.453 -12.992 -12.102 1 97.38 241 LEU A O 1
ATOM 1898 N N . ALA A 1 242 ? 4.152 -15.164 -12.633 1 98.44 242 ALA A N 1
ATOM 1899 C CA . ALA A 1 242 ? 2.705 -15.086 -12.445 1 98.44 242 ALA A CA 1
ATOM 1900 C C . ALA A 1 242 ? 2.131 -16.438 -12.016 1 98.44 242 ALA A C 1
ATOM 1902 O O . ALA A 1 242 ? 2.762 -17.469 -12.203 1 98.44 242 ALA A O 1
ATOM 1903 N N . ASN A 1 243 ? 1.012 -16.391 -11.406 1 98.44 243 ASN A N 1
ATOM 1904 C CA . ASN A 1 243 ? 0.23 -17.547 -10.977 1 98.44 243 ASN A CA 1
ATOM 1905 C C . ASN A 1 243 ? -1.261 -17.344 -11.227 1 98.44 243 ASN A C 1
ATOM 1907 O O . ASN A 1 243 ? -1.847 -16.375 -10.742 1 98.44 243 ASN A O 1
ATOM 1911 N N . ALA A 1 244 ? -1.88 -18.266 -11.984 1 98.69 244 ALA A N 1
ATOM 1912 C CA . ALA A 1 244 ? -3.268 -18.109 -12.414 1 98.69 244 ALA A CA 1
ATOM 1913 C C . ALA A 1 244 ? -4.117 -19.297 -11.953 1 98.69 244 ALA A C 1
ATOM 1915 O O . ALA A 1 244 ? -3.643 -20.422 -11.922 1 98.69 244 ALA A O 1
ATOM 1916 N N . TYR A 1 245 ? -5.375 -18.984 -11.641 1 98.31 245 TYR A N 1
ATOM 1917 C CA . TYR A 1 245 ? -6.344 -20 -11.242 1 98.31 245 TYR A CA 1
ATOM 1918 C C . TYR A 1 245 ? -7.645 -19.859 -12.023 1 98.31 245 TYR A C 1
ATOM 1920 O O . TYR A 1 245 ? -8.094 -18.75 -12.289 1 98.31 245 TYR A O 1
ATOM 1928 N N . CYS A 1 246 ? -8.195 -21.031 -12.367 1 98.38 246 CYS A N 1
ATOM 1929 C CA . CYS A 1 246 ? -9.648 -21.078 -12.328 1 98.38 246 CYS A CA 1
ATOM 1930 C C . CYS A 1 246 ? -10.148 -21.297 -10.898 1 98.38 246 CYS A C 1
ATOM 1932 O O . CYS A 1 246 ? -9.805 -22.312 -10.273 1 98.38 246 CYS A O 1
ATOM 1934 N N . GLU A 1 247 ? -11.008 -20.438 -10.422 1 97.62 247 GLU A N 1
ATOM 1935 C CA . GLU A 1 247 ? -11.25 -20.359 -8.984 1 97.62 247 GLU A CA 1
ATOM 1936 C C . GLU A 1 247 ? -12.117 -21.531 -8.508 1 97.62 247 GLU A C 1
ATOM 1938 O O . GLU A 1 247 ? -13.086 -21.891 -9.172 1 97.62 247 GLU A O 1
ATOM 1943 N N . GLU A 1 248 ? -11.703 -22.125 -7.414 1 97.94 248 GLU A N 1
ATOM 1944 C CA . GLU A 1 248 ? -12.602 -23 -6.68 1 97.94 248 GLU A CA 1
ATOM 1945 C C . GLU A 1 248 ? -13.672 -22.203 -5.934 1 97.94 248 GLU A C 1
ATOM 1947 O O . GLU A 1 248 ? -13.367 -21.188 -5.312 1 97.94 248 GLU A O 1
ATOM 1952 N N . TYR A 1 249 ? -14.922 -22.641 -6.059 1 96.69 249 TYR A N 1
ATOM 1953 C CA . TYR A 1 249 ? -16 -21.844 -5.492 1 96.69 249 TYR A CA 1
ATOM 1954 C C . TYR A 1 249 ? -16.734 -22.609 -4.406 1 96.69 249 TYR A C 1
ATOM 1956 O O . TYR A 1 249 ? -17.703 -22.109 -3.83 1 96.69 249 TYR A O 1
ATOM 1964 N N . ASP A 1 250 ? -16.312 -23.859 -4.152 1 97.44 250 ASP A N 1
ATOM 1965 C CA . ASP A 1 250 ? -16.906 -24.656 -3.08 1 97.44 250 ASP A CA 1
ATOM 1966 C C . ASP A 1 250 ? -16.234 -24.359 -1.741 1 97.44 250 ASP A C 1
ATOM 1968 O O . ASP A 1 250 ? -15.07 -24.703 -1.532 1 97.44 250 ASP A O 1
ATOM 1972 N N . ALA A 1 251 ? -16.984 -23.797 -0.853 1 97.12 251 ALA A N 1
ATOM 1973 C CA . ALA A 1 251 ? -16.453 -23.359 0.44 1 97.12 251 ALA A CA 1
ATOM 1974 C C . ALA A 1 251 ? -15.953 -24.562 1.249 1 97.12 251 ALA A C 1
ATOM 1976 O O . ALA A 1 251 ? -14.969 -24.453 1.986 1 97.12 251 ALA A O 1
ATOM 1977 N N . GLY A 1 252 ? -16.656 -25.625 1.162 1 97.88 252 GLY A N 1
ATOM 1978 C CA . GLY A 1 252 ? -16.219 -26.828 1.869 1 97.88 252 GLY A CA 1
ATOM 1979 C C . GLY A 1 252 ? -14.852 -27.312 1.438 1 97.88 252 GLY A C 1
ATOM 1980 O O . GLY A 1 252 ? -14.008 -27.625 2.279 1 97.88 252 GLY A O 1
ATOM 1981 N N . THR A 1 253 ? -14.648 -27.375 0.158 1 97.5 253 THR A N 1
ATOM 1982 C CA . THR A 1 253 ? -13.367 -27.797 -0.406 1 97.5 253 THR A CA 1
ATOM 1983 C C . THR A 1 253 ? -12.25 -26.875 0.067 1 97.5 253 THR A C 1
ATOM 1985 O O . THR A 1 253 ? -11.203 -27.344 0.522 1 97.5 253 THR A O 1
ATOM 1988 N N . ILE A 1 254 ? -12.461 -25.594 0.044 1 97.5 254 ILE A N 1
ATOM 1989 C CA . ILE A 1 254 ? -11.438 -24.625 0.418 1 97.5 254 ILE A CA 1
ATOM 1990 C C . ILE A 1 254 ? -11.18 -24.703 1.921 1 97.5 254 ILE A C 1
ATOM 1992 O O . ILE A 1 254 ? -10.031 -24.641 2.363 1 97.5 254 ILE A O 1
ATOM 1996 N N . ARG A 1 255 ? -12.234 -24.844 2.646 1 97.31 255 ARG A N 1
ATOM 1997 C CA . ARG A 1 255 ? -12.078 -24.984 4.09 1 97.31 255 ARG A CA 1
ATOM 1998 C C . ARG A 1 255 ? -11.188 -26.172 4.438 1 97.31 255 ARG A C 1
ATOM 2000 O O . ARG A 1 255 ? -10.312 -26.062 5.301 1 97.31 255 ARG A O 1
ATOM 2007 N N . GLU A 1 256 ? -11.445 -27.234 3.82 1 96.5 256 GLU A N 1
ATOM 2008 C CA . GLU A 1 256 ? -10.641 -28.438 4.051 1 96.5 256 GLU A CA 1
ATOM 2009 C C . GLU A 1 256 ? -9.18 -28.203 3.668 1 96.5 256 GLU A C 1
ATOM 2011 O O . GLU A 1 256 ? -8.273 -28.594 4.398 1 96.5 256 GLU A O 1
ATOM 2016 N N . ARG A 1 257 ? -8.945 -27.594 2.543 1 95.44 257 ARG A N 1
ATOM 2017 C CA . ARG A 1 257 ? -7.586 -27.297 2.1 1 95.44 257 ARG A CA 1
ATOM 2018 C C . ARG A 1 257 ? -6.871 -26.391 3.1 1 95.44 257 ARG A C 1
ATOM 2020 O O . ARG A 1 257 ? -5.703 -26.609 3.416 1 95.44 257 ARG A O 1
ATOM 2027 N N . TRP A 1 258 ? -7.586 -25.359 3.562 1 96.25 258 TRP A N 1
ATOM 2028 C CA . TRP A 1 258 ? -7.004 -24.422 4.508 1 96.25 258 TRP A CA 1
ATOM 2029 C C . TRP A 1 258 ? -6.668 -25.109 5.828 1 96.25 258 TRP A C 1
ATOM 2031 O O . TRP A 1 258 ? -5.637 -24.812 6.441 1 96.25 258 TRP A O 1
ATOM 2041 N N . ALA A 1 259 ? -7.523 -25.984 6.25 1 95.06 259 ALA A N 1
ATOM 2042 C CA . ALA A 1 259 ? -7.254 -26.75 7.469 1 95.06 259 ALA A CA 1
ATOM 2043 C C . ALA A 1 259 ? -6 -27.609 7.312 1 95.06 259 ALA A C 1
ATOM 2045 O O . ALA A 1 259 ? -5.16 -27.656 8.211 1 95.06 259 ALA A O 1
ATOM 2046 N N . ALA A 1 260 ? -5.922 -28.234 6.18 1 92.25 260 ALA A N 1
ATOM 2047 C CA . ALA A 1 260 ? -4.742 -29.047 5.895 1 92.25 260 ALA A CA 1
ATOM 2048 C C . ALA A 1 260 ? -3.48 -28.203 5.863 1 92.25 260 ALA A C 1
ATOM 2050 O O . ALA A 1 260 ? -2.434 -28.609 6.367 1 92.25 260 ALA A O 1
ATOM 2051 N N . ASN A 1 261 ? -3.533 -27.062 5.238 1 93.12 261 ASN A N 1
ATOM 2052 C CA . ASN A 1 261 ? -2.402 -26.141 5.188 1 93.12 261 ASN A CA 1
ATOM 2053 C C . ASN A 1 261 ? -1.967 -25.719 6.582 1 93.12 261 ASN A C 1
ATOM 2055 O O . ASN A 1 261 ? -0.771 -25.625 6.863 1 93.12 261 ASN A O 1
ATOM 2059 N N . ASN A 1 262 ? -2.902 -25.406 7.438 1 94.06 262 ASN A N 1
ATOM 2060 C CA . ASN A 1 262 ? -2.582 -25.031 8.805 1 94.06 262 ASN A CA 1
ATOM 2061 C C . ASN A 1 262 ? -1.924 -26.172 9.57 1 94.06 262 ASN A C 1
ATOM 2063 O O . ASN A 1 262 ? -1.064 -25.938 10.422 1 94.06 262 ASN A O 1
ATOM 2067 N N . GLU A 1 263 ? -2.357 -27.391 9.281 1 92.62 263 GLU A N 1
ATOM 2068 C CA . GLU A 1 263 ? -1.687 -28.531 9.883 1 92.62 263 GLU A CA 1
ATOM 2069 C C . GLU A 1 263 ? -0.217 -28.594 9.469 1 92.62 263 GLU A C 1
ATOM 2071 O O . GLU A 1 263 ? 0.652 -28.859 10.305 1 92.62 263 GLU A O 1
ATOM 2076 N N . ILE A 1 264 ? 0.022 -28.359 8.219 1 90.12 264 ILE A N 1
ATOM 2077 C CA . ILE A 1 264 ? 1.395 -28.328 7.727 1 90.12 264 ILE A CA 1
ATOM 2078 C C . ILE A 1 264 ? 2.17 -27.203 8.422 1 90.12 264 ILE A C 1
ATOM 2080 O O . ILE A 1 264 ? 3.314 -27.406 8.844 1 90.12 264 ILE A O 1
ATOM 2084 N N . ARG A 1 265 ? 1.581 -26.047 8.57 1 90.62 265 ARG A N 1
ATOM 2085 C CA . ARG A 1 265 ? 2.221 -24.938 9.25 1 90.62 265 ARG A CA 1
ATOM 2086 C C . ARG A 1 265 ? 2.582 -25.297 10.688 1 90.62 265 ARG A C 1
ATOM 2088 O O . ARG A 1 265 ? 3.688 -25.016 11.148 1 90.62 265 ARG A O 1
ATOM 2095 N N . ARG A 1 266 ? 1.689 -25.938 11.391 1 90.88 266 ARG A N 1
ATOM 2096 C CA . ARG A 1 266 ? 1.942 -26.406 12.75 1 90.88 266 ARG A CA 1
ATOM 2097 C C . ARG A 1 266 ? 3.156 -27.328 12.805 1 90.88 266 ARG A C 1
ATOM 2099 O O . ARG A 1 266 ? 4.008 -27.188 13.68 1 90.88 266 ARG A O 1
ATOM 2106 N N . LEU A 1 267 ? 3.189 -28.141 11.883 1 85.94 267 LEU A N 1
ATOM 2107 C CA . LEU A 1 267 ? 4.285 -29.109 11.836 1 85.94 267 LEU A CA 1
ATOM 2108 C C . LEU A 1 267 ? 5.609 -28.406 11.539 1 85.94 267 LEU A C 1
ATOM 2110 O O . LEU A 1 267 ? 6.66 -28.844 12.008 1 85.94 267 LEU A O 1
ATOM 2114 N N . ARG A 1 268 ? 5.535 -27.406 10.758 1 84.69 268 ARG A N 1
ATOM 2115 C CA . ARG A 1 268 ? 6.719 -26.625 10.414 1 84.69 268 ARG A CA 1
ATOM 2116 C C . ARG A 1 268 ? 7.121 -25.703 11.57 1 84.69 268 ARG A C 1
ATOM 2118 O O . ARG A 1 268 ? 8.172 -25.078 11.531 1 84.69 268 ARG A O 1
ATOM 2125 N N . GLY A 1 269 ? 6.277 -25.578 12.555 1 86 269 GLY A N 1
ATOM 2126 C CA . GLY A 1 269 ? 6.57 -24.766 13.719 1 86 269 GLY A CA 1
ATOM 2127 C C . GLY A 1 269 ? 6.309 -23.281 13.492 1 86 269 GLY A C 1
ATOM 2128 O O . GLY A 1 269 ? 6.926 -22.438 14.133 1 86 269 GLY A O 1
ATOM 2129 N N . VAL A 1 270 ? 5.473 -23.016 12.492 1 86.75 270 VAL A N 1
ATOM 2130 C CA . VAL A 1 270 ? 5.125 -21.625 12.242 1 86.75 270 VAL A CA 1
ATOM 2131 C C . VAL A 1 270 ? 3.666 -21.375 12.609 1 86.75 270 VAL A C 1
ATOM 2133 O O . VAL A 1 270 ? 2.9 -22.312 12.805 1 86.75 270 VAL A O 1
ATOM 2136 N N . ALA A 1 271 ? 3.354 -20.125 12.797 1 87.44 271 ALA A N 1
ATOM 2137 C CA . ALA A 1 271 ? 2.018 -19.766 13.258 1 87.44 271 ALA A CA 1
ATOM 2138 C C . ALA A 1 271 ? 0.954 -20.172 12.25 1 87.44 271 ALA A C 1
ATOM 2140 O O . ALA A 1 271 ? 1.147 -20.031 11.039 1 87.44 271 ALA A O 1
ATOM 2141 N N . GLU A 1 272 ? -0.101 -20.703 12.773 1 92.06 272 GLU A N 1
ATOM 2142 C CA . GLU A 1 272 ? -1.294 -20.906 11.961 1 92.06 272 GLU A CA 1
ATOM 2143 C C . GLU A 1 272 ? -1.958 -19.578 11.609 1 92.06 272 GLU A C 1
ATOM 2145 O O . GLU A 1 272 ? -1.744 -18.578 12.297 1 92.06 272 GLU A O 1
ATOM 2150 N N . HIS A 1 273 ? -2.635 -19.609 10.547 1 91.56 273 HIS A N 1
ATOM 2151 C CA . HIS A 1 273 ? -3.416 -18.438 10.164 1 91.56 273 HIS A CA 1
ATOM 2152 C C . HIS A 1 273 ? -4.906 -18.672 10.383 1 91.56 273 HIS A C 1
ATOM 2154 O O . HIS A 1 273 ? -5.406 -19.781 10.156 1 91.56 273 HIS A O 1
ATOM 2160 N N . PRO A 1 274 ? -5.547 -17.625 10.891 1 94.19 274 PRO A N 1
ATOM 2161 C CA . PRO A 1 274 ? -7 -17.766 10.984 1 94.19 274 PRO A CA 1
ATOM 2162 C C . PRO A 1 274 ? -7.672 -17.922 9.625 1 94.19 274 PRO A C 1
ATOM 2164 O O . PRO A 1 274 ? -7.242 -17.297 8.648 1 94.19 274 PRO A O 1
ATOM 2167 N N . LEU A 1 275 ? -8.688 -18.766 9.625 1 95.62 275 LEU A N 1
ATOM 2168 C CA . LEU A 1 275 ? -9.453 -18.859 8.391 1 95.62 275 LEU A CA 1
ATOM 2169 C C . LEU A 1 275 ? -10.266 -17.594 8.148 1 95.62 275 LEU A C 1
ATOM 2171 O O . LEU A 1 275 ? -10.828 -17.031 9.094 1 95.62 275 LEU A O 1
ATOM 2175 N N . ASP A 1 276 ? -10.328 -17.156 6.961 1 94.75 276 ASP A N 1
ATOM 2176 C CA . ASP A 1 276 ? -11.188 -16.031 6.59 1 94.75 276 ASP A CA 1
ATOM 2177 C C . ASP A 1 276 ? -12.625 -16.5 6.352 1 94.75 276 ASP A C 1
ATOM 2179 O O . ASP A 1 276 ? -13.008 -16.812 5.223 1 94.75 276 ASP A O 1
ATOM 2183 N N . GLU A 1 277 ? -13.414 -16.422 7.391 1 95.06 277 GLU A N 1
ATOM 2184 C CA . GLU A 1 277 ? -14.781 -16.922 7.32 1 95.06 277 GLU A CA 1
ATOM 2185 C C . GLU A 1 277 ? -15.625 -16.094 6.355 1 95.06 277 GLU A C 1
ATOM 2187 O O . GLU A 1 277 ? -16.516 -16.625 5.691 1 95.06 277 GLU A O 1
ATOM 2192 N N . ARG A 1 278 ? -15.391 -14.852 6.293 1 92.19 278 ARG A N 1
ATOM 2193 C CA . ARG A 1 278 ? -16.141 -13.992 5.387 1 92.19 278 ARG A CA 1
ATOM 2194 C C . ARG A 1 278 ? -15.898 -14.383 3.932 1 92.19 278 ARG A C 1
ATOM 2196 O O . ARG A 1 278 ? -16.828 -14.391 3.121 1 92.19 278 ARG A O 1
ATOM 2203 N N . LEU A 1 279 ? -14.672 -14.641 3.65 1 94.31 279 LEU A N 1
ATOM 2204 C CA . LEU A 1 279 ? -14.367 -15.086 2.295 1 94.31 279 LEU A CA 1
ATOM 2205 C C . LEU A 1 279 ? -15.055 -16.406 1.986 1 94.31 279 LEU A C 1
ATOM 2207 O O . LEU A 1 279 ? -15.664 -16.562 0.927 1 94.31 279 LEU A O 1
ATOM 2211 N N . LEU A 1 280 ? -14.961 -17.328 2.916 1 95.88 280 LEU A N 1
ATOM 2212 C CA . LEU A 1 280 ? -15.57 -18.641 2.717 1 95.88 280 LEU A CA 1
ATOM 2213 C C . LEU A 1 280 ? -17.062 -18.516 2.426 1 95.88 280 LEU A C 1
ATOM 2215 O O . LEU A 1 280 ? -17.594 -19.234 1.587 1 95.88 280 LEU A O 1
ATOM 2219 N N . GLU A 1 281 ? -17.641 -17.516 3.002 1 94.31 281 GLU A N 1
ATOM 2220 C CA . GLU A 1 281 ? -19.078 -17.328 2.857 1 94.31 281 GLU A CA 1
ATOM 2221 C C . GLU A 1 281 ? -19.422 -16.781 1.474 1 94.31 281 GLU A C 1
ATOM 2223 O O . GLU A 1 281 ? -20.562 -16.922 1.018 1 94.31 281 GLU A O 1
ATOM 2228 N N . THR A 1 282 ? -18.5 -16.219 0.831 1 92.12 282 THR A N 1
ATOM 2229 C CA . THR A 1 282 ? -18.828 -15.539 -0.418 1 92.12 282 THR A CA 1
ATOM 2230 C C . THR A 1 282 ? -18.25 -16.297 -1.611 1 92.12 282 THR A C 1
ATOM 2232 O O . THR A 1 282 ? -18.422 -15.883 -2.76 1 92.12 282 THR A O 1
ATOM 2235 N N . LEU A 1 283 ? -17.641 -17.438 -1.441 1 94.19 283 LEU A N 1
ATOM 2236 C CA . LEU A 1 283 ? -16.875 -18.125 -2.475 1 94.19 283 LEU A CA 1
ATOM 2237 C C . LEU A 1 283 ? -17.781 -18.594 -3.604 1 94.19 283 LEU A C 1
ATOM 2239 O O . LEU A 1 283 ? -17.344 -18.75 -4.742 1 94.19 283 LEU A O 1
ATOM 2243 N N . SER A 1 284 ? -19.062 -18.859 -3.275 1 92.56 284 SER A N 1
ATOM 2244 C CA . SER A 1 284 ? -20 -19.312 -4.297 1 92.56 284 SER A CA 1
ATOM 2245 C C . SER A 1 284 ? -20.109 -18.312 -5.441 1 92.56 284 SER A C 1
ATOM 2247 O O . SER A 1 284 ? -20.406 -18.688 -6.578 1 92.56 284 SER A O 1
ATOM 2249 N N . CYS A 1 285 ? -19.812 -17.062 -5.172 1 89.88 285 CYS A N 1
ATOM 2250 C CA . CYS A 1 285 ? -19.891 -16 -6.168 1 89.88 285 CYS A CA 1
ATOM 2251 C C . CYS A 1 285 ? -18.703 -16.047 -7.105 1 89.88 285 CYS A C 1
ATOM 2253 O O . CYS A 1 285 ? -18.688 -15.359 -8.133 1 89.88 285 CYS A O 1
ATOM 2255 N N . MET A 1 286 ? -17.781 -16.906 -6.828 1 93.12 286 MET A N 1
ATOM 2256 C CA . MET A 1 286 ? -16.578 -17 -7.648 1 93.12 286 MET A CA 1
ATOM 2257 C C . MET A 1 286 ? -16.734 -18.078 -8.719 1 93.12 286 MET A C 1
ATOM 2259 O O . MET A 1 286 ? -15.758 -18.422 -9.398 1 93.12 286 MET A O 1
ATOM 2263 N N . LYS A 1 287 ? -17.938 -18.641 -8.883 1 92.88 287 LYS A N 1
ATOM 2264 C CA . LYS A 1 287 ? -18.188 -19.625 -9.93 1 92.88 287 LYS A CA 1
ATOM 2265 C C . LYS A 1 287 ? -17.938 -19.031 -11.312 1 92.88 287 LYS A C 1
ATOM 2267 O O . LYS A 1 287 ? -18.453 -17.969 -11.641 1 92.88 287 LYS A O 1
ATOM 2272 N N . GLY A 1 288 ? -17.078 -19.734 -12.062 1 93.56 288 GLY A N 1
ATOM 2273 C CA . GLY A 1 288 ? -16.812 -19.297 -13.422 1 93.56 288 GLY A CA 1
ATOM 2274 C C . GLY A 1 288 ? -15.805 -18.172 -13.5 1 93.56 288 GLY A C 1
ATOM 2275 O O . GLY A 1 288 ? -15.602 -17.578 -14.57 1 93.56 288 GLY A O 1
ATOM 2276 N N . VAL A 1 289 ? -15.18 -17.812 -12.406 1 95 289 VAL A N 1
ATOM 2277 C CA . VAL A 1 289 ? -14.234 -16.703 -12.359 1 95 289 VAL A CA 1
ATOM 2278 C C . VAL A 1 289 ? -12.805 -17.234 -12.453 1 95 289 VAL A C 1
ATOM 2280 O O . VAL A 1 289 ? -12.492 -18.281 -11.898 1 95 289 VAL A O 1
ATOM 2283 N N . SER A 1 290 ? -11.977 -16.578 -13.219 1 97.5 290 SER A N 1
ATOM 2284 C CA . SER A 1 290 ? -10.539 -16.828 -13.242 1 97.5 290 SER A CA 1
ATOM 2285 C C . SER A 1 290 ? -9.758 -15.609 -12.766 1 97.5 290 SER A C 1
ATOM 2287 O O . SER A 1 290 ? -10.203 -14.469 -12.938 1 97.5 290 SER A O 1
ATOM 2289 N N . GLY A 1 291 ? -8.641 -15.844 -12.117 1 98.06 291 GLY A N 1
ATOM 2290 C CA . GLY A 1 291 ? -7.789 -14.773 -11.617 1 98.06 291 GLY A CA 1
ATOM 2291 C C . GLY A 1 291 ? -6.309 -15.047 -11.82 1 98.06 291 GLY A C 1
ATOM 2292 O O . GLY A 1 291 ? -5.914 -16.188 -12.078 1 98.06 291 GLY A O 1
ATOM 2293 N N . ILE A 1 292 ? -5.539 -14.008 -11.766 1 98.81 292 ILE A N 1
ATOM 2294 C CA . ILE A 1 292 ? -4.098 -14.148 -11.938 1 98.81 292 ILE A CA 1
ATOM 2295 C C . ILE A 1 292 ? -3.377 -13.023 -11.195 1 98.81 292 ILE A C 1
ATOM 2297 O O . ILE A 1 292 ? -3.91 -11.922 -11.055 1 98.81 292 ILE A O 1
ATOM 2301 N N . ALA A 1 293 ? -2.197 -13.375 -10.672 1 98.62 293 ALA A N 1
ATOM 2302 C CA . ALA A 1 293 ? -1.309 -12.422 -10.016 1 98.62 293 ALA A CA 1
ATOM 2303 C C . ALA A 1 293 ? 0.047 -12.367 -10.719 1 98.62 293 ALA A C 1
ATOM 2305 O O . ALA A 1 293 ? 0.608 -13.398 -11.078 1 98.62 293 ALA A O 1
ATOM 2306 N N . VAL A 1 294 ? 0.527 -11.172 -10.93 1 98.62 294 VAL A N 1
ATOM 2307 C CA . VAL A 1 294 ? 1.84 -10.938 -11.523 1 98.62 294 VAL A CA 1
ATOM 2308 C C . VAL A 1 294 ? 2.693 -10.102 -10.57 1 98.62 294 VAL A C 1
ATOM 2310 O O . VAL A 1 294 ? 2.262 -9.047 -10.109 1 98.62 294 VAL A O 1
ATOM 2313 N N . GLY A 1 295 ? 3.855 -10.609 -10.258 1 97.88 295 GLY A N 1
ATOM 2314 C CA . GLY A 1 295 ? 4.793 -9.797 -9.5 1 97.88 295 GLY A CA 1
ATOM 2315 C C . GLY A 1 295 ? 5.508 -8.766 -10.352 1 97.88 295 GLY A C 1
ATOM 2316 O O . GLY A 1 295 ? 6.273 -9.117 -11.258 1 97.88 295 GLY A O 1
ATOM 2317 N N . LEU A 1 296 ? 5.359 -7.562 -10.016 1 97.62 296 LEU A N 1
ATOM 2318 C CA . LEU A 1 296 ? 5.883 -6.5 -10.867 1 97.62 296 LEU A CA 1
ATOM 2319 C C . LEU A 1 296 ? 7.406 -6.453 -10.797 1 97.62 296 LEU A C 1
ATOM 2321 O O . LEU A 1 296 ? 8.078 -6.352 -11.828 1 97.62 296 LEU A O 1
ATOM 2325 N N . GLU A 1 297 ? 8.008 -6.484 -9.602 1 96 297 GLU A N 1
ATOM 2326 C CA . GLU A 1 297 ? 9.461 -6.383 -9.477 1 96 297 GLU A CA 1
ATOM 2327 C C . GLU A 1 297 ? 10.156 -7.551 -10.164 1 96 297 GLU A C 1
ATOM 2329 O O . GLU A 1 297 ? 11.188 -7.371 -10.812 1 96 297 GLU A O 1
ATOM 2334 N N . ARG A 1 298 ? 9.594 -8.734 -10 1 96.25 298 ARG A N 1
ATOM 2335 C CA . ARG A 1 298 ? 10.188 -9.867 -10.695 1 96.25 298 ARG A CA 1
ATOM 2336 C C . ARG A 1 298 ? 10.125 -9.68 -12.211 1 96.25 298 ARG A C 1
ATOM 2338 O O . ARG A 1 298 ? 11.039 -10.078 -12.93 1 96.25 298 ARG A O 1
ATOM 2345 N N . LEU A 1 299 ? 9.008 -9.172 -12.633 1 96.19 299 LEU A N 1
ATOM 2346 C CA . LEU A 1 299 ? 8.891 -8.883 -14.062 1 96.19 299 LEU A CA 1
ATOM 2347 C C . LEU A 1 299 ? 9.953 -7.883 -14.5 1 96.19 299 LEU A C 1
ATOM 2349 O O . LEU A 1 299 ? 10.594 -8.062 -15.539 1 96.19 299 LEU A O 1
ATOM 2353 N N . LEU A 1 300 ? 10.164 -6.84 -13.727 1 95.38 300 LEU A N 1
ATOM 2354 C CA . LEU A 1 300 ? 11.164 -5.824 -14.055 1 95.38 300 LEU A CA 1
ATOM 2355 C C . LEU A 1 300 ? 12.57 -6.398 -13.984 1 95.38 300 LEU A C 1
ATOM 2357 O O . LEU A 1 300 ? 13.438 -6.02 -14.773 1 95.38 300 LEU A O 1
ATOM 2361 N N . ILE A 1 301 ? 12.812 -7.273 -13.062 1 94.31 301 ILE A N 1
ATOM 2362 C CA . ILE A 1 301 ? 14.102 -7.961 -12.969 1 94.31 301 ILE A CA 1
ATOM 2363 C C . ILE A 1 301 ? 14.32 -8.805 -14.227 1 94.31 301 ILE A C 1
ATOM 2365 O O . ILE A 1 301 ? 15.438 -8.867 -14.75 1 94.31 301 ILE A O 1
ATOM 2369 N N . ALA A 1 302 ? 13.219 -9.453 -14.648 1 93.19 302 ALA A N 1
ATOM 2370 C CA . ALA A 1 302 ? 13.305 -10.211 -15.891 1 93.19 302 ALA A CA 1
ATOM 2371 C C . ALA A 1 302 ? 13.656 -9.312 -17.062 1 93.19 302 ALA A C 1
ATOM 2373 O O . ALA A 1 302 ? 14.43 -9.695 -17.938 1 93.19 302 ALA A O 1
ATOM 2374 N N . PHE A 1 303 ? 13.07 -8.094 -17.094 1 92.94 303 PHE A N 1
ATOM 2375 C CA . PHE A 1 303 ? 13.312 -7.125 -18.156 1 92.94 303 PHE A CA 1
ATOM 2376 C C . PHE A 1 303 ? 14.727 -6.562 -18.062 1 92.94 303 PHE A C 1
ATOM 2378 O O . PHE A 1 303 ? 15.359 -6.289 -19.094 1 92.94 303 PHE A O 1
ATOM 2385 N N . PHE A 1 304 ? 15.141 -6.328 -16.859 1 92.38 304 PHE A N 1
ATOM 2386 C CA . PHE A 1 304 ? 16.422 -5.699 -16.578 1 92.38 304 PHE A CA 1
ATOM 2387 C C . PHE A 1 304 ? 17.25 -6.566 -15.633 1 92.38 304 PHE A C 1
ATOM 2389 O O . PHE A 1 304 ? 17.328 -6.297 -14.438 1 92.38 304 PHE A O 1
ATOM 2396 N N . PRO A 1 305 ? 18.031 -7.453 -16.188 1 88.94 305 PRO A N 1
ATOM 2397 C CA . PRO A 1 305 ? 18.719 -8.469 -15.375 1 88.94 305 PRO A CA 1
ATOM 2398 C C . PRO A 1 305 ? 19.719 -7.863 -14.406 1 88.94 305 PRO A C 1
ATOM 2400 O O . PRO A 1 305 ? 20.203 -8.547 -13.5 1 88.94 305 PRO A O 1
ATOM 2403 N N . GLN A 1 306 ? 20.062 -6.68 -14.609 1 91 306 GLN A N 1
ATOM 2404 C CA . GLN A 1 306 ? 21 -6.031 -13.703 1 91 306 GLN A CA 1
ATOM 2405 C C . GLN A 1 306 ? 20.328 -5.617 -12.398 1 91 306 GLN A C 1
ATOM 2407 O O . GLN A 1 306 ? 20.984 -5.262 -11.43 1 91 306 GLN A O 1
ATOM 2412 N N . LEU A 1 307 ? 19.031 -5.648 -12.391 1 91.31 307 LEU A N 1
ATOM 2413 C CA . LEU A 1 307 ? 18.281 -5.281 -11.195 1 91.31 307 LEU A CA 1
ATOM 2414 C C . LEU A 1 307 ? 18.078 -6.492 -10.281 1 91.31 307 LEU A C 1
ATOM 2416 O O . LEU A 1 307 ? 18.219 -7.637 -10.727 1 91.31 307 LEU A O 1
ATOM 2420 N N . SER A 1 308 ? 17.859 -6.219 -9.031 1 91.88 308 SER A N 1
ATOM 2421 C CA . SER A 1 308 ? 17.484 -7.203 -8.016 1 91.88 308 SER A CA 1
ATOM 2422 C C . SER A 1 308 ? 16.391 -6.668 -7.109 1 91.88 308 SER A C 1
ATOM 2424 O O . SER A 1 308 ? 16.016 -5.496 -7.195 1 91.88 308 SER A O 1
ATOM 2426 N N . ALA A 1 309 ? 15.852 -7.625 -6.328 1 89.62 309 ALA A N 1
ATOM 2427 C CA . ALA A 1 309 ? 14.82 -7.195 -5.387 1 89.62 309 ALA A CA 1
ATOM 2428 C C . ALA A 1 309 ? 15.336 -6.094 -4.469 1 89.62 309 ALA A C 1
ATOM 2430 O O . ALA A 1 309 ? 14.586 -5.195 -4.078 1 89.62 309 ALA A O 1
ATOM 2431 N N . ARG A 1 310 ? 16.594 -6.047 -4.188 1 86.19 310 ARG A N 1
ATOM 2432 C CA . ARG A 1 310 ? 17.219 -5.055 -3.324 1 86.19 310 ARG A CA 1
ATOM 2433 C C . ARG A 1 310 ? 17.203 -3.672 -3.965 1 86.19 310 ARG A C 1
ATOM 2435 O O . ARG A 1 310 ? 17.094 -2.66 -3.268 1 86.19 310 ARG A O 1
ATOM 2442 N N . SER A 1 311 ? 17.281 -3.699 -5.285 1 88.94 311 SER A N 1
ATOM 2443 C CA . SER A 1 311 ? 17.25 -2.43 -6.004 1 88.94 311 SER A CA 1
ATOM 2444 C C . SER A 1 311 ? 15.953 -1.667 -5.723 1 88.94 311 SER A C 1
ATOM 2446 O O . SER A 1 311 ? 15.953 -0.436 -5.66 1 88.94 311 SER A O 1
ATOM 2448 N N . PHE A 1 312 ? 14.953 -2.406 -5.5 1 88 312 PHE A N 1
ATOM 2449 C CA . PHE A 1 312 ? 13.641 -1.794 -5.324 1 88 312 PHE A CA 1
ATOM 2450 C C . PHE A 1 312 ? 13.383 -1.493 -3.854 1 88 312 PHE A C 1
ATOM 2452 O O . PHE A 1 312 ? 12.594 -0.601 -3.527 1 88 312 PHE A O 1
ATOM 2459 N N . SER A 1 313 ? 14.008 -2.207 -2.969 1 80.31 313 SER A N 1
ATOM 2460 C CA . SER A 1 313 ? 13.82 -2.014 -1.535 1 80.31 313 SER A CA 1
ATOM 2461 C C . SER A 1 313 ? 14.523 -0.75 -1.051 1 80.31 313 SER A C 1
ATOM 2463 O O . SER A 1 313 ? 14.102 -0.136 -0.07 1 80.31 313 SER A O 1
ATOM 2465 N N . GLU A 1 314 ? 15.602 -0.33 -1.637 1 68.19 314 GLU A N 1
ATOM 2466 C CA . GLU A 1 314 ? 16.422 0.806 -1.225 1 68.19 314 GLU A CA 1
ATOM 2467 C C . GLU A 1 314 ? 15.977 2.09 -1.916 1 68.19 314 GLU A C 1
ATOM 2469 O O . GLU A 1 314 ? 16.516 3.166 -1.646 1 68.19 314 GLU A O 1
ATOM 2474 N N . SER A 1 315 ? 14.938 1.901 -2.711 1 67.56 315 SER A N 1
ATOM 2475 C CA . SER A 1 315 ? 14.531 3.07 -3.486 1 67.56 315 SER A CA 1
ATOM 2476 C C . SER A 1 315 ? 13.352 3.783 -2.834 1 67.56 315 SER A C 1
ATOM 2478 O O . SER A 1 315 ? 12.578 3.166 -2.104 1 67.56 315 SER A O 1
ATOM 2480 N N . MET B 1 1 ? -23.672 2.57 -0.681 1 71.69 1 MET B N 1
ATOM 2481 C CA . MET B 1 1 ? -22.562 2.303 -1.587 1 71.69 1 MET B CA 1
ATOM 2482 C C . MET B 1 1 ? -21.406 1.66 -0.841 1 71.69 1 MET B C 1
ATOM 2484 O O . MET B 1 1 ? -21.156 1.98 0.322 1 71.69 1 MET B O 1
ATOM 2488 N N . ASN B 1 2 ? -20.781 0.654 -1.345 1 81.56 2 ASN B N 1
ATOM 2489 C CA . ASN B 1 2 ? -19.641 -0.041 -0.75 1 81.56 2 ASN B CA 1
ATOM 2490 C C . ASN B 1 2 ? -18.438 0.885 -0.592 1 81.56 2 ASN B C 1
ATOM 2492 O O . ASN B 1 2 ? -17.969 1.477 -1.567 1 81.56 2 ASN B O 1
ATOM 2496 N N . PRO B 1 3 ? -18.031 1.102 0.647 1 88.06 3 PRO B N 1
ATOM 2497 C CA . PRO B 1 3 ? -16.938 2.039 0.91 1 88.06 3 PRO B CA 1
ATOM 2498 C C . PRO B 1 3 ? -15.703 1.758 0.061 1 88.06 3 PRO B C 1
ATOM 2500 O O . PRO B 1 3 ? -15 2.688 -0.338 1 88.06 3 PRO B O 1
ATOM 2503 N N . ALA B 1 4 ? -15.531 0.528 -0.214 1 85 4 ALA B N 1
ATOM 2504 C CA . ALA B 1 4 ? -14.375 0.181 -1.034 1 85 4 ALA B CA 1
ATOM 2505 C C . ALA B 1 4 ? -14.539 0.699 -2.461 1 85 4 ALA B C 1
ATOM 2507 O O . ALA B 1 4 ? -13.57 1.141 -3.082 1 85 4 ALA B O 1
ATOM 2508 N N . VAL B 1 5 ? -15.703 0.643 -2.959 1 84.38 5 VAL B N 1
ATOM 2509 C CA . VAL B 1 5 ? -15.992 1.135 -4.301 1 84.38 5 VAL B CA 1
ATOM 2510 C C . VAL B 1 5 ? -15.898 2.658 -4.328 1 84.38 5 VAL B C 1
ATOM 2512 O O . VAL B 1 5 ? -15.344 3.236 -5.266 1 84.38 5 VAL B O 1
ATOM 2515 N N . LEU B 1 6 ? -16.438 3.223 -3.273 1 89.62 6 LEU B N 1
ATOM 2516 C CA . LEU B 1 6 ? -16.359 4.672 -3.148 1 89.62 6 LEU B CA 1
ATOM 2517 C C . LEU B 1 6 ? -14.906 5.141 -3.121 1 89.62 6 LEU B C 1
ATOM 2519 O O . LEU B 1 6 ? -14.547 6.109 -3.793 1 89.62 6 LEU B O 1
ATOM 2523 N N . ARG B 1 7 ? -14.102 4.504 -2.383 1 93.31 7 ARG B N 1
ATOM 2524 C CA . ARG B 1 7 ? -12.672 4.789 -2.301 1 93.31 7 ARG B CA 1
ATOM 2525 C C . ARG B 1 7 ? -12.008 4.664 -3.668 1 93.31 7 ARG B C 1
ATOM 2527 O O . ARG B 1 7 ? -11.227 5.531 -4.066 1 93.31 7 ARG B O 1
ATOM 2534 N N . SER B 1 8 ? -12.352 3.656 -4.355 1 90 8 SER B N 1
ATOM 2535 C CA . SER B 1 8 ? -11.758 3.4 -5.664 1 90 8 SER B CA 1
ATOM 2536 C C . SER B 1 8 ? -12.148 4.48 -6.668 1 90 8 SER B C 1
ATOM 2538 O O . SER B 1 8 ? -11.32 4.898 -7.484 1 90 8 SER B O 1
ATOM 2540 N N . GLU B 1 9 ? -13.359 4.852 -6.598 1 90.88 9 GLU B N 1
ATOM 2541 C CA . GLU B 1 9 ? -13.836 5.926 -7.465 1 90.88 9 GLU B CA 1
ATOM 2542 C C . GLU B 1 9 ? -13.109 7.234 -7.172 1 90.88 9 GLU B C 1
ATOM 2544 O O . GLU B 1 9 ? -12.719 7.957 -8.094 1 90.88 9 GLU B O 1
ATOM 2549 N N . ALA B 1 10 ? -12.969 7.516 -5.934 1 95.94 10 ALA B N 1
ATOM 2550 C CA . ALA B 1 10 ? -12.266 8.727 -5.531 1 95.94 10 ALA B CA 1
ATOM 2551 C C . ALA B 1 10 ? -10.812 8.703 -6 1 95.94 10 ALA B C 1
ATOM 2553 O O . ALA B 1 10 ? -10.281 9.719 -6.457 1 95.94 10 ALA B O 1
ATOM 2554 N N . ILE B 1 11 ? -10.203 7.574 -5.879 1 96.5 11 ILE B N 1
ATOM 2555 C CA . ILE B 1 11 ? -8.812 7.422 -6.281 1 96.5 11 ILE B CA 1
ATOM 2556 C C . ILE B 1 11 ? -8.688 7.641 -7.789 1 96.5 11 ILE B C 1
ATOM 2558 O O . ILE B 1 11 ? -7.781 8.344 -8.25 1 96.5 11 ILE B O 1
ATOM 2562 N N . ARG B 1 12 ? -9.562 7.062 -8.516 1 93 12 ARG B N 1
ATOM 2563 C CA . ARG B 1 12 ? -9.555 7.242 -9.969 1 93 12 ARG B CA 1
ATOM 2564 C C . ARG B 1 12 ? -9.703 8.719 -10.336 1 93 12 ARG B C 1
ATOM 2566 O O . ARG B 1 12 ? -8.992 9.219 -11.211 1 93 12 ARG B O 1
ATOM 2573 N N . ALA B 1 13 ? -10.641 9.367 -9.703 1 96 13 ALA B N 1
ATOM 2574 C CA . ALA B 1 13 ? -10.859 10.789 -9.953 1 96 13 ALA B CA 1
ATOM 2575 C C . ALA B 1 13 ? -9.625 11.609 -9.578 1 96 13 ALA B C 1
ATOM 2577 O O . ALA B 1 13 ? -9.25 12.539 -10.297 1 96 13 ALA B O 1
ATOM 2578 N N . ALA B 1 14 ? -9.055 11.32 -8.453 1 98.06 14 ALA B N 1
ATOM 2579 C CA . ALA B 1 14 ? -7.852 12.023 -8.016 1 98.06 14 ALA B CA 1
ATOM 2580 C C . ALA B 1 14 ? -6.719 11.859 -9.031 1 98.06 14 ALA B C 1
ATOM 2582 O O . ALA B 1 14 ? -6.008 12.82 -9.336 1 98.06 14 ALA B O 1
ATOM 2583 N N . ARG B 1 15 ? -6.547 10.688 -9.5 1 95.94 15 ARG B N 1
ATOM 2584 C CA . ARG B 1 15 ? -5.5 10.43 -10.484 1 95.94 15 ARG B CA 1
ATOM 2585 C C . ARG B 1 15 ? -5.727 11.266 -11.742 1 95.94 15 ARG B C 1
ATOM 2587 O O . ARG B 1 15 ? -4.777 11.781 -12.336 1 95.94 15 ARG B O 1
ATOM 2594 N N . GLY B 1 16 ? -6.977 11.273 -12.188 1 94.69 16 GLY B N 1
ATOM 2595 C CA . GLY B 1 16 ? -7.293 12.133 -13.32 1 94.69 16 GLY B CA 1
ATOM 2596 C C . GLY B 1 16 ? -6.922 13.586 -13.094 1 94.69 16 GLY B C 1
ATOM 2597 O O . GLY B 1 16 ? -6.367 14.234 -13.977 1 94.69 16 GLY B O 1
ATOM 2598 N N . PHE B 1 17 ? -7.23 14.086 -11.914 1 97.06 17 PHE B N 1
ATOM 2599 C CA . PHE B 1 17 ? -6.895 15.453 -11.531 1 97.06 17 PHE B CA 1
ATOM 2600 C C . PHE B 1 17 ? -5.391 15.688 -11.609 1 97.06 17 PHE B C 1
ATOM 2602 O O . PHE B 1 17 ? -4.934 16.656 -12.203 1 97.06 17 PHE B O 1
ATOM 2609 N N . PHE B 1 18 ? -4.602 14.789 -10.992 1 96.31 18 PHE B N 1
ATOM 2610 C CA . PHE B 1 18 ? -3.152 14.945 -10.938 1 96.31 18 PHE B CA 1
ATOM 2611 C C . PHE B 1 18 ? -2.541 14.844 -12.328 1 96.31 18 PHE B C 1
ATOM 2613 O O . PHE B 1 18 ? -1.562 15.523 -12.633 1 96.31 18 PHE B O 1
ATOM 2620 N N . ALA B 1 19 ? -3.096 13.969 -13.117 1 91.62 19 ALA B N 1
ATOM 2621 C CA . ALA B 1 19 ? -2.633 13.875 -14.5 1 91.62 19 ALA B CA 1
ATOM 2622 C C . ALA B 1 19 ? -2.83 15.195 -15.234 1 91.62 19 ALA B C 1
ATOM 2624 O O . ALA B 1 19 ? -1.942 15.648 -15.961 1 91.62 19 ALA B O 1
ATOM 2625 N N . ALA B 1 20 ? -4.016 15.789 -15.078 1 94.06 20 ALA B N 1
ATOM 2626 C CA . ALA B 1 20 ? -4.312 17.078 -15.711 1 94.06 20 ALA B CA 1
ATOM 2627 C C . ALA B 1 20 ? -3.377 18.156 -15.203 1 94.06 20 ALA B C 1
ATOM 2629 O O . ALA B 1 20 ? -3.084 19.125 -15.914 1 94.06 20 ALA B O 1
ATOM 2630 N N . GLU B 1 21 ? -2.896 18 -14.016 1 93.94 21 GLU B N 1
ATOM 2631 C CA . GLU B 1 21 ? -1.966 18.938 -13.414 1 93.94 21 GLU B CA 1
ATOM 2632 C C . GLU B 1 21 ? -0.522 18.609 -13.781 1 93.94 21 GLU B C 1
ATOM 2634 O O . GLU B 1 21 ? 0.412 19.25 -13.281 1 93.94 21 GLU B O 1
ATOM 2639 N N . HIS B 1 22 ? -0.311 17.578 -14.508 1 90.5 22 HIS B N 1
ATOM 2640 C CA . HIS B 1 22 ? 0.983 17.156 -15.047 1 90.5 22 HIS B CA 1
ATOM 2641 C C . HIS B 1 22 ? 1.935 16.75 -13.93 1 90.5 22 HIS B C 1
ATOM 2643 O O . HIS B 1 22 ? 3.109 17.125 -13.938 1 90.5 22 HIS B O 1
ATOM 2649 N N . LEU B 1 23 ? 1.452 16.109 -12.938 1 92.5 23 LEU B N 1
ATOM 2650 C CA . LEU B 1 23 ? 2.287 15.516 -11.898 1 92.5 23 LEU B CA 1
ATOM 2651 C C . LEU B 1 23 ? 2.619 14.062 -12.227 1 92.5 23 LEU B C 1
ATOM 2653 O O . LEU B 1 23 ? 1.802 13.352 -12.812 1 92.5 23 LEU B O 1
ATOM 2657 N N . LEU B 1 24 ? 3.748 13.688 -11.812 1 90.12 24 LEU B N 1
ATOM 2658 C CA . LEU B 1 24 ? 4.18 12.312 -12.016 1 90.12 24 LEU B CA 1
ATOM 2659 C C . LEU B 1 24 ? 3.764 11.43 -10.844 1 90.12 24 LEU B C 1
ATOM 2661 O O . LEU B 1 24 ? 4.109 11.719 -9.695 1 90.12 24 LEU B O 1
ATOM 2665 N N . GLU B 1 25 ? 2.996 10.406 -11.156 1 92.88 25 GLU B N 1
ATOM 2666 C CA . GLU B 1 25 ? 2.672 9.438 -10.117 1 92.88 25 GLU B CA 1
ATOM 2667 C C . GLU B 1 25 ? 3.863 8.531 -9.82 1 92.88 25 GLU B C 1
ATOM 2669 O O . GLU B 1 25 ? 4.516 8.031 -10.734 1 92.88 25 GLU B O 1
ATOM 2674 N N . VAL B 1 26 ? 4.152 8.375 -8.539 1 91.94 26 VAL B N 1
ATOM 2675 C CA . VAL B 1 26 ? 5.23 7.477 -8.148 1 91.94 26 VAL B CA 1
ATOM 2676 C C . VAL B 1 26 ? 4.723 6.477 -7.113 1 91.94 26 VAL B C 1
ATOM 2678 O O . VAL B 1 26 ? 3.65 6.664 -6.535 1 91.94 26 VAL B O 1
ATOM 2681 N N . ARG B 1 27 ? 5.438 5.375 -7.016 1 92.69 27 ARG B N 1
ATOM 2682 C CA . ARG B 1 27 ? 5.188 4.355 -6 1 92.69 27 ARG B CA 1
ATOM 2683 C C . ARG B 1 27 ? 6.434 4.113 -5.152 1 92.69 27 ARG B C 1
ATOM 2685 O O . ARG B 1 27 ? 7.449 3.631 -5.656 1 92.69 27 ARG B O 1
ATOM 2692 N N . THR B 1 28 ? 6.32 4.473 -3.898 1 93.12 28 THR B N 1
ATOM 2693 C CA . THR B 1 28 ? 7.422 4.238 -2.973 1 93.12 28 THR B CA 1
ATOM 2694 C C . THR B 1 28 ? 7.102 3.084 -2.027 1 93.12 28 THR B C 1
ATOM 2696 O O . THR B 1 28 ? 5.961 2.613 -1.979 1 93.12 28 THR B O 1
ATOM 2699 N N . ASN B 1 29 ? 8.078 2.635 -1.329 1 93.75 29 ASN B N 1
ATOM 2700 C CA . ASN B 1 29 ? 7.902 1.51 -0.417 1 93.75 29 ASN B CA 1
ATOM 2701 C C . ASN B 1 29 ? 7.129 1.915 0.834 1 93.75 29 ASN B C 1
ATOM 2703 O O . ASN B 1 29 ? 7.199 3.066 1.266 1 93.75 29 ASN B O 1
ATOM 2707 N N . ARG B 1 30 ? 6.457 0.878 1.381 1 96.31 30 ARG B N 1
ATOM 2708 C CA . ARG B 1 30 ? 5.738 1.07 2.637 1 96.31 30 ARG B CA 1
ATOM 2709 C C . ARG B 1 30 ? 6.566 0.58 3.82 1 96.31 30 ARG B C 1
ATOM 2711 O O . ARG B 1 30 ? 6.297 0.949 4.965 1 96.31 30 ARG B O 1
ATOM 2718 N N . LEU B 1 31 ? 7.414 -0.326 3.586 1 95.12 31 LEU B N 1
ATOM 2719 C CA . LEU B 1 31 ? 8.422 -0.688 4.578 1 95.12 31 LEU B CA 1
ATOM 2720 C C . LEU B 1 31 ? 9.625 0.247 4.5 1 95.12 31 LEU B C 1
ATOM 2722 O O . LEU B 1 31 ? 10.336 0.261 3.496 1 95.12 31 LEU B O 1
ATOM 2726 N N . VAL B 1 32 ? 9.805 1.012 5.555 1 94.56 32 VAL B N 1
ATOM 2727 C CA . VAL B 1 32 ? 10.805 2.074 5.516 1 94.56 32 VAL B CA 1
ATOM 2728 C C . VAL B 1 32 ? 11.727 1.966 6.73 1 94.56 32 VAL B C 1
ATOM 2730 O O . VAL B 1 32 ? 11.406 1.269 7.695 1 94.56 32 VAL B O 1
ATOM 2733 N N . SER B 1 33 ? 12.875 2.639 6.656 1 91.62 33 SER B N 1
ATOM 2734 C CA . SER B 1 33 ? 13.852 2.582 7.738 1 91.62 33 SER B CA 1
ATOM 2735 C C . SER B 1 33 ? 13.43 3.463 8.906 1 91.62 33 SER B C 1
ATOM 2737 O O . SER B 1 33 ? 13.828 3.215 10.047 1 91.62 33 SER B O 1
ATOM 2739 N N . SER B 1 34 ? 12.703 4.5 8.578 1 91.19 34 SER B N 1
ATOM 2740 C CA . SER B 1 34 ? 12.227 5.441 9.586 1 91.19 34 SER B CA 1
ATOM 2741 C C . SER B 1 34 ? 10.781 5.844 9.328 1 91.19 34 SER B C 1
ATOM 2743 O O . SER B 1 34 ? 10.43 6.246 8.219 1 91.19 34 SER B O 1
ATOM 2745 N N . ALA B 1 35 ? 10.031 5.605 10.383 1 83.19 35 ALA B N 1
ATOM 2746 C CA . ALA B 1 35 ? 8.617 5.945 10.227 1 83.19 35 ALA B CA 1
ATOM 2747 C C . ALA B 1 35 ? 8.398 7.453 10.336 1 83.19 35 ALA B C 1
ATOM 2749 O O . ALA B 1 35 ? 9.219 8.242 9.852 1 83.19 35 ALA B O 1
ATOM 2750 N N . ALA B 1 36 ? 7.688 8.047 11.312 1 83.75 36 ALA B N 1
ATOM 2751 C CA . ALA B 1 36 ? 7.43 9.469 11.539 1 83.75 36 ALA B CA 1
ATOM 2752 C C . ALA B 1 36 ? 8.297 10.008 12.672 1 83.75 36 ALA B C 1
ATOM 2754 O O . ALA B 1 36 ? 8.727 9.25 13.547 1 83.75 36 ALA B O 1
ATOM 2755 N N . MET B 1 37 ? 8.617 11.273 12.523 1 90.19 37 MET B N 1
ATOM 2756 C CA . MET B 1 37 ? 9.445 11.859 13.57 1 90.19 37 MET B CA 1
ATOM 2757 C C . MET B 1 37 ? 8.594 12.688 14.523 1 90.19 37 MET B C 1
ATOM 2759 O O . MET B 1 37 ? 9.055 13.062 15.609 1 90.19 37 MET B O 1
ATOM 2763 N N . GLU B 1 38 ? 7.387 12.953 14.055 1 89.75 38 GLU B N 1
ATOM 2764 C CA . GLU B 1 38 ? 6.488 13.672 14.953 1 89.75 38 GLU B CA 1
ATOM 2765 C C . GLU B 1 38 ? 6.242 12.883 16.234 1 89.75 38 GLU B C 1
ATOM 2767 O O . GLU B 1 38 ? 6.066 11.664 16.203 1 89.75 38 GLU B O 1
ATOM 2772 N N . PRO B 1 39 ? 6.199 13.578 17.359 1 88.56 39 PRO B N 1
ATOM 2773 C CA . PRO B 1 39 ? 6.168 12.883 18.656 1 88.56 39 PRO B CA 1
ATOM 2774 C C . PRO B 1 39 ? 4.852 12.156 18.891 1 88.56 39 PRO B C 1
ATOM 2776 O O . PRO B 1 39 ? 4.793 11.242 19.719 1 88.56 39 PRO B O 1
ATOM 2779 N N . TYR B 1 40 ? 3.783 12.555 18.219 1 88.31 40 TYR B N 1
ATOM 2780 C CA . TYR B 1 40 ? 2.473 12 18.531 1 88.31 40 TYR B CA 1
ATOM 2781 C C . TYR B 1 40 ? 1.949 11.141 17.391 1 88.31 40 TYR B C 1
ATOM 2783 O O . TYR B 1 40 ? 0.756 10.828 17.344 1 88.31 40 TYR B O 1
ATOM 2791 N N . ILE B 1 41 ? 2.762 10.805 16.453 1 91.25 41 ILE B N 1
ATOM 2792 C CA . ILE B 1 41 ? 2.467 9.828 15.414 1 91.25 41 ILE B CA 1
ATOM 2793 C C . ILE B 1 41 ? 3.271 8.555 15.656 1 91.25 41 ILE B C 1
ATOM 2795 O O . ILE B 1 41 ? 4.504 8.562 15.586 1 91.25 41 ILE B O 1
ATOM 2799 N N . ASP B 1 42 ? 2.523 7.551 15.914 1 91.25 42 ASP B N 1
ATOM 2800 C CA . ASP B 1 42 ? 3.178 6.277 16.188 1 91.25 42 ASP B CA 1
ATOM 2801 C C . ASP B 1 42 ? 2.971 5.289 15.047 1 91.25 42 ASP B C 1
ATOM 2803 O O . ASP B 1 42 ? 1.886 5.219 14.469 1 91.25 42 ASP B O 1
ATOM 2807 N N . GLY B 1 43 ? 4.051 4.605 14.711 1 92.19 43 GLY B N 1
ATOM 2808 C CA . GLY B 1 43 ? 4.02 3.621 13.648 1 92.19 43 GLY B CA 1
ATOM 2809 C C . GLY B 1 43 ? 4.195 2.197 14.141 1 92.19 43 GLY B C 1
ATOM 2810 O O . GLY B 1 43 ? 4.172 1.948 15.344 1 92.19 43 GLY B O 1
ATOM 2811 N N . PHE B 1 44 ? 4.254 1.236 13.195 1 94.88 44 PHE B N 1
ATOM 2812 C CA . PHE B 1 44 ? 4.449 -0.18 13.477 1 94.88 44 PHE B CA 1
ATOM 2813 C C . PHE B 1 44 ? 5.848 -0.626 13.07 1 94.88 44 PHE B C 1
ATOM 2815 O O . PHE B 1 44 ? 6.266 -0.399 11.93 1 94.88 44 PHE B O 1
ATOM 2822 N N . ALA B 1 45 ? 6.516 -1.223 14.039 1 93.81 45 ALA B N 1
ATOM 2823 C CA . ALA B 1 45 ? 7.777 -1.87 13.695 1 93.81 45 ALA B CA 1
ATOM 2824 C C . ALA B 1 45 ? 7.543 -3.27 13.133 1 93.81 45 ALA B C 1
ATOM 2826 O O . ALA B 1 45 ? 6.68 -4.004 13.625 1 93.81 45 ALA B O 1
ATOM 2827 N N . ILE B 1 46 ? 8.289 -3.648 12.133 1 94.62 46 ILE B N 1
ATOM 2828 C CA . ILE B 1 46 ? 8.156 -4.961 11.508 1 94.62 46 ILE B CA 1
ATOM 2829 C C . ILE B 1 46 ? 9.398 -5.801 11.805 1 94.62 46 ILE B C 1
ATOM 2831 O O . ILE B 1 46 ? 10.523 -5.391 11.5 1 94.62 46 ILE B O 1
ATOM 2835 N N . THR B 1 47 ? 9.156 -6.918 12.391 1 92.75 47 THR B N 1
ATOM 2836 C CA . THR B 1 47 ? 10.203 -7.887 12.711 1 92.75 47 THR B CA 1
ATOM 2837 C C . THR B 1 47 ? 9.906 -9.234 12.055 1 92.75 47 THR B C 1
ATOM 2839 O O . THR B 1 47 ? 8.781 -9.734 12.133 1 92.75 47 THR B O 1
ATOM 2842 N N . GLY B 1 48 ? 10.906 -9.773 11.398 1 89.25 48 GLY B N 1
ATOM 2843 C CA . GLY B 1 48 ? 10.75 -11.094 10.805 1 89.25 48 GLY B CA 1
ATOM 2844 C C . GLY B 1 48 ? 10.641 -12.203 11.836 1 89.25 48 GLY B C 1
ATOM 2845 O O . GLY B 1 48 ? 10.969 -12 13.008 1 89.25 48 GLY B O 1
ATOM 2846 N N . ALA B 1 49 ? 10.156 -13.336 11.367 1 83.5 49 ALA B N 1
ATOM 2847 C CA . ALA B 1 49 ? 10.039 -14.5 12.242 1 83.5 49 ALA B CA 1
ATOM 2848 C C . ALA B 1 49 ? 11.398 -14.914 12.797 1 83.5 49 ALA B C 1
ATOM 2850 O O . ALA B 1 49 ? 11.492 -15.508 13.875 1 83.5 49 ALA B O 1
ATOM 2851 N N . ASP B 1 50 ? 12.414 -14.586 12.078 1 85.75 50 ASP B N 1
ATOM 2852 C CA . ASP B 1 50 ? 13.773 -14.914 12.516 1 85.75 50 ASP B CA 1
ATOM 2853 C C . ASP B 1 50 ? 14.273 -13.898 13.547 1 85.75 50 ASP B C 1
ATOM 2855 O O . ASP B 1 50 ? 15.398 -14.008 14.031 1 85.75 50 ASP B O 1
ATOM 2859 N N . GLY B 1 51 ? 13.5 -12.914 13.805 1 88.31 51 GLY B N 1
ATOM 2860 C CA . GLY B 1 51 ? 13.867 -11.938 14.82 1 88.31 51 GLY B CA 1
ATOM 2861 C C . GLY B 1 51 ? 14.539 -10.703 14.242 1 88.31 51 GLY B C 1
ATOM 2862 O O . GLY B 1 51 ? 14.781 -9.734 14.961 1 88.31 51 GLY B O 1
ATOM 2863 N N . ASN B 1 52 ? 14.695 -10.742 12.961 1 90.31 52 ASN B N 1
ATOM 2864 C CA . ASN B 1 52 ? 15.367 -9.602 12.344 1 90.31 52 ASN B CA 1
ATOM 2865 C C . ASN B 1 52 ? 14.406 -8.43 12.156 1 90.31 52 ASN B C 1
ATOM 2867 O O . ASN B 1 52 ? 13.289 -8.602 11.68 1 90.31 52 ASN B O 1
ATOM 2871 N N . HIS B 1 53 ? 14.914 -7.281 12.609 1 92.81 53 HIS B N 1
ATOM 2872 C CA . HIS B 1 53 ? 14.164 -6.055 12.367 1 92.81 53 HIS B CA 1
ATOM 2873 C C . HIS B 1 53 ? 14.219 -5.656 10.898 1 92.81 53 HIS B C 1
ATOM 2875 O O . HIS B 1 53 ? 15.305 -5.469 10.344 1 92.81 53 HIS B O 1
ATOM 2881 N N . LEU B 1 54 ? 13.07 -5.473 10.312 1 92.56 54 LEU B N 1
ATOM 2882 C CA . LEU B 1 54 ? 13.008 -5.242 8.867 1 92.56 54 LEU B CA 1
ATOM 2883 C C . LEU B 1 54 ? 12.703 -3.777 8.57 1 92.56 54 LEU B C 1
ATOM 2885 O O . LEU B 1 54 ? 12.875 -3.324 7.434 1 92.56 54 LEU B O 1
ATOM 2889 N N . GLY B 1 55 ? 12.203 -3.031 9.57 1 93.88 55 GLY B N 1
ATOM 2890 C CA . GLY B 1 55 ? 11.844 -1.634 9.391 1 93.88 55 GLY B CA 1
ATOM 2891 C C . GLY B 1 55 ? 10.508 -1.275 10.008 1 93.88 55 GLY B C 1
ATOM 2892 O O . GLY B 1 55 ? 10.109 -1.866 11.016 1 93.88 55 GLY B O 1
ATOM 2893 N N . TYR B 1 56 ? 9.945 -0.2 9.492 1 95.31 56 TYR B N 1
ATOM 2894 C CA . TYR B 1 56 ? 8.664 0.307 9.961 1 95.31 56 TYR B CA 1
ATOM 2895 C C . TYR B 1 56 ? 7.668 0.435 8.812 1 95.31 56 TYR B C 1
ATOM 2897 O O . TYR B 1 56 ? 8.062 0.645 7.664 1 95.31 56 TYR B O 1
ATOM 2905 N N . LEU B 1 57 ? 6.43 0.224 9.18 1 96.69 57 LEU B N 1
ATOM 2906 C CA . LEU B 1 57 ? 5.426 0.614 8.195 1 96.69 57 LEU B CA 1
ATOM 2907 C C . LEU B 1 57 ? 5.32 2.133 8.094 1 96.69 57 LEU B C 1
ATOM 2909 O O . LEU B 1 57 ? 5.301 2.824 9.117 1 96.69 57 LEU B O 1
ATOM 2913 N N . ALA B 1 58 ? 5.25 2.604 6.887 1 96.88 58 ALA B N 1
ATOM 2914 C CA . ALA B 1 58 ? 5.234 4.047 6.66 1 96.88 58 ALA B CA 1
ATOM 2915 C C . ALA B 1 58 ? 3.973 4.68 7.242 1 96.88 58 ALA B C 1
ATOM 2917 O O . ALA B 1 58 ? 2.859 4.223 6.973 1 96.88 58 ALA B O 1
ATOM 2918 N N . THR B 1 59 ? 4.133 5.746 8.016 1 96.75 59 THR B N 1
ATOM 2919 C CA . THR B 1 59 ? 3.004 6.496 8.562 1 96.75 59 THR B CA 1
ATOM 2920 C C . THR B 1 59 ? 2.555 7.582 7.586 1 96.75 59 THR B C 1
ATOM 2922 O O . THR B 1 59 ? 1.503 8.195 7.773 1 96.75 59 THR B O 1
ATOM 2925 N N . SER B 1 60 ? 3.318 7.855 6.668 1 96.88 60 SER B N 1
ATOM 2926 C CA . SER B 1 60 ? 3.143 8.75 5.527 1 96.88 60 SER B CA 1
ATOM 2927 C C . SER B 1 60 ? 4.172 8.469 4.441 1 96.88 60 SER B C 1
ATOM 2929 O O . SER B 1 60 ? 5.246 7.934 4.719 1 96.88 60 SER B O 1
ATOM 2931 N N . PRO B 1 61 ? 3.828 8.789 3.197 1 96.38 61 PRO B N 1
ATOM 2932 C CA . PRO B 1 61 ? 4.855 8.602 2.17 1 96.38 61 PRO B CA 1
ATOM 2933 C C . PRO B 1 61 ? 5.863 9.75 2.127 1 96.38 61 PRO B C 1
ATOM 2935 O O . PRO B 1 61 ? 6.746 9.766 1.268 1 96.38 61 PRO B O 1
ATOM 2938 N N . GLU B 1 62 ? 5.867 10.609 3.049 1 96.56 62 GLU B N 1
ATOM 2939 C CA . GLU B 1 62 ? 6.594 11.875 3.049 1 96.56 62 GLU B CA 1
ATOM 2940 C C . GLU B 1 62 ? 8.094 11.648 2.875 1 96.56 62 GLU B C 1
ATOM 2942 O O . GLU B 1 62 ? 8.703 12.203 1.961 1 96.56 62 GLU B O 1
ATOM 2947 N N . PHE B 1 63 ? 8.695 10.828 3.689 1 95.5 63 PHE B N 1
ATOM 2948 C CA . PHE B 1 63 ? 10.141 10.672 3.662 1 95.5 63 PHE B CA 1
ATOM 2949 C C . PHE B 1 63 ? 10.594 10.078 2.334 1 95.5 63 PHE B C 1
ATOM 2951 O O . PHE B 1 63 ? 11.562 10.555 1.73 1 95.5 63 PHE B O 1
ATOM 2958 N N . ALA B 1 64 ? 9.859 9.086 1.948 1 93.12 64 ALA B N 1
ATOM 2959 C CA . ALA B 1 64 ? 10.219 8.43 0.693 1 93.12 64 ALA B CA 1
ATOM 2960 C C . ALA B 1 64 ? 10.039 9.375 -0.49 1 93.12 64 ALA B C 1
ATOM 2962 O O . ALA B 1 64 ? 10.867 9.414 -1.402 1 93.12 64 ALA B O 1
ATOM 2963 N N . LEU B 1 65 ? 8.977 10.133 -0.51 1 93.69 65 LEU B N 1
ATOM 2964 C CA . LEU B 1 65 ? 8.703 11.055 -1.604 1 93.69 65 LEU B CA 1
ATOM 2965 C C . LEU B 1 65 ? 9.75 12.156 -1.661 1 93.69 65 LEU B C 1
ATOM 2967 O O . LEU B 1 65 ? 10.195 12.539 -2.744 1 93.69 65 LEU B O 1
ATOM 2971 N N . LYS B 1 66 ? 10.102 12.664 -0.518 1 93.25 66 LYS B N 1
ATOM 2972 C CA . LYS B 1 66 ? 11.109 13.719 -0.492 1 93.25 66 LYS B CA 1
ATOM 2973 C C . LYS B 1 66 ? 12.445 13.211 -1.022 1 93.25 66 LYS B C 1
ATOM 2975 O O . LYS B 1 66 ? 13.133 13.914 -1.765 1 93.25 66 LYS B O 1
ATOM 2980 N N . LYS B 1 67 ? 12.812 11.992 -0.656 1 91.56 67 LYS B N 1
ATOM 2981 C CA . LYS B 1 67 ? 14.055 11.406 -1.172 1 91.56 67 LYS B CA 1
ATOM 2982 C C . LYS B 1 67 ? 13.984 11.227 -2.686 1 91.56 67 LYS B C 1
ATOM 2984 O O . LYS B 1 67 ? 14.938 11.531 -3.398 1 91.56 67 LYS B O 1
ATOM 2989 N N . LEU B 1 68 ? 12.836 10.719 -3.092 1 88.94 68 LEU B N 1
ATOM 2990 C CA . LEU B 1 68 ? 12.672 10.492 -4.523 1 88.94 68 LEU B CA 1
ATOM 2991 C C . LEU B 1 68 ? 12.672 11.82 -5.281 1 88.94 68 LEU B C 1
ATOM 2993 O O . LEU B 1 68 ? 13.25 11.914 -6.367 1 88.94 68 LEU B O 1
ATOM 2997 N N . PHE B 1 69 ? 11.961 12.797 -4.746 1 88.62 69 PHE B N 1
ATOM 2998 C CA . PHE B 1 69 ? 11.93 14.125 -5.34 1 88.62 69 PHE B CA 1
ATOM 2999 C C . PHE B 1 69 ? 13.336 14.68 -5.504 1 88.62 69 PHE B C 1
ATOM 3001 O O . PHE B 1 69 ? 13.672 15.25 -6.547 1 88.62 69 PHE B O 1
ATOM 3008 N N . SER B 1 70 ? 14.188 14.492 -4.559 1 85.69 70 SER B N 1
ATOM 3009 C CA . SER B 1 70 ? 15.547 15.016 -4.523 1 85.69 70 SER B CA 1
ATOM 3010 C C . SER B 1 70 ? 16.453 14.273 -5.504 1 85.69 70 SER B C 1
ATOM 3012 O O . SER B 1 70 ? 17.359 14.867 -6.098 1 85.69 70 SER B O 1
ATOM 3014 N N . ALA B 1 71 ? 16.312 13.008 -5.629 1 77 71 ALA B N 1
ATOM 3015 C CA . ALA B 1 71 ? 17.172 12.188 -6.48 1 77 71 ALA B CA 1
ATOM 3016 C C . ALA B 1 71 ? 16.812 12.367 -7.953 1 77 71 ALA B C 1
ATOM 3018 O O . ALA B 1 71 ? 17.703 12.492 -8.797 1 77 71 ALA B O 1
ATOM 3019 N N . GLU B 1 72 ? 15.711 12.188 -8.359 1 65.44 72 GLU B N 1
ATOM 3020 C CA . GLU B 1 72 ? 15.367 11.945 -9.758 1 65.44 72 GLU B CA 1
ATOM 3021 C C . GLU B 1 72 ? 14.727 13.18 -10.391 1 65.44 72 GLU B C 1
ATOM 3023 O O . GLU B 1 72 ? 14.984 13.492 -11.555 1 65.44 72 GLU B O 1
ATOM 3028 N N . LEU B 1 73 ? 13.945 13.625 -9.609 1 62.78 73 LEU B N 1
ATOM 3029 C CA . LEU B 1 73 ? 13.047 14.578 -10.25 1 62.78 73 LEU B CA 1
ATOM 3030 C C . LEU B 1 73 ? 13.531 16.016 -10.047 1 62.78 73 LEU B C 1
ATOM 3032 O O . LEU B 1 73 ? 13.18 16.906 -10.812 1 62.78 73 LEU B O 1
ATOM 3036 N N . GLY B 1 74 ? 14.266 15.992 -9.031 1 54.28 74 GLY B N 1
ATOM 3037 C CA . GLY B 1 74 ? 14.898 17.281 -8.82 1 54.28 74 GLY B CA 1
ATOM 3038 C C . GLY B 1 74 ? 15.781 17.719 -9.977 1 54.28 74 GLY B C 1
ATOM 3039 O O . GLY B 1 74 ? 15.953 18.906 -10.227 1 54.28 74 GLY B O 1
ATOM 3040 N N . ALA B 1 75 ? 16.25 16.656 -10.578 1 51.97 75 ALA B N 1
ATOM 3041 C CA . ALA B 1 75 ? 17.203 16.938 -11.656 1 51.97 75 ALA B CA 1
ATOM 3042 C C . ALA B 1 75 ? 16.484 17.062 -12.992 1 51.97 75 ALA B C 1
ATOM 3044 O O . ALA B 1 75 ? 17.062 17.531 -13.977 1 51.97 75 ALA B O 1
ATOM 3045 N N . SER B 1 76 ? 15.281 16.375 -13 1 55.72 76 SER B N 1
ATOM 3046 C CA . SER B 1 76 ? 14.625 16.422 -14.305 1 55.72 76 SER B CA 1
ATOM 3047 C C . SER B 1 76 ? 13.656 17.594 -14.391 1 55.72 76 SER B C 1
ATOM 3049 O O . SER B 1 76 ? 12.766 17.734 -13.555 1 55.72 76 SER B O 1
ATOM 3051 N N . PRO B 1 77 ? 14.016 18.609 -15.117 1 53.31 77 PRO B N 1
ATOM 3052 C CA . PRO B 1 77 ? 13.125 19.75 -15.297 1 53.31 77 PRO B CA 1
ATOM 3053 C C . PRO B 1 77 ? 11.68 19.344 -15.578 1 53.31 77 PRO B C 1
ATOM 3055 O O . PRO B 1 77 ? 10.758 20.125 -15.359 1 53.31 77 PRO B O 1
ATOM 3058 N N . ALA B 1 78 ? 11.484 18.172 -16.188 1 53.25 78 ALA B N 1
ATOM 3059 C CA . ALA B 1 78 ? 10.164 17.828 -16.719 1 53.25 78 ALA B CA 1
ATOM 3060 C C . ALA B 1 78 ? 9.18 17.531 -15.594 1 53.25 78 ALA B C 1
ATOM 3062 O O . ALA B 1 78 ? 7.973 17.75 -15.75 1 53.25 78 ALA B O 1
ATOM 3063 N N . ALA B 1 79 ? 9.695 17.125 -14.453 1 61.34 79 ALA B N 1
ATOM 3064 C CA . ALA B 1 79 ? 8.617 16.844 -13.508 1 61.34 79 ALA B CA 1
ATOM 3065 C C . ALA B 1 79 ? 8.414 18.031 -12.562 1 61.34 79 ALA B C 1
ATOM 3067 O O . ALA B 1 79 ? 9.312 18.391 -11.805 1 61.34 79 ALA B O 1
ATOM 3068 N N . GLN B 1 80 ? 7.312 18.875 -12.898 1 79.62 80 GLN B N 1
ATOM 3069 C CA . GLN B 1 80 ? 6.906 20.016 -12.086 1 79.62 80 GLN B CA 1
ATOM 3070 C C . GLN B 1 80 ? 6.371 19.562 -10.734 1 79.62 80 GLN B C 1
ATOM 3072 O O . GLN B 1 80 ? 6.121 20.391 -9.852 1 79.62 80 GLN B O 1
ATOM 3077 N N . GLY B 1 81 ? 6.285 18.297 -10.531 1 91.75 81 GLY B N 1
ATOM 3078 C CA . GLY B 1 81 ? 5.773 17.781 -9.266 1 91.75 81 GLY B CA 1
ATOM 3079 C C . GLY B 1 81 ? 5.555 16.281 -9.281 1 91.75 81 GLY B C 1
ATOM 3080 O O . GLY B 1 81 ? 5.535 15.664 -10.344 1 91.75 81 GLY B O 1
ATOM 3081 N N . ILE B 1 82 ? 5.523 15.711 -8.117 1 92.88 82 ILE B N 1
ATOM 3082 C CA . ILE B 1 82 ? 5.262 14.281 -7.973 1 92.88 82 ILE B CA 1
ATOM 3083 C C . ILE B 1 82 ? 4.121 14.062 -6.98 1 92.88 82 ILE B C 1
ATOM 3085 O O . ILE B 1 82 ? 3.83 14.93 -6.16 1 92.88 82 ILE B O 1
ATOM 3089 N N . TYR B 1 83 ? 3.426 12.945 -7.16 1 95.38 83 TYR B N 1
ATOM 3090 C CA . TYR B 1 83 ? 2.395 12.586 -6.195 1 95.38 83 TYR B CA 1
ATOM 3091 C C . TYR B 1 83 ? 2.344 11.078 -5.992 1 95.38 83 TYR B C 1
ATOM 3093 O O . TYR B 1 83 ? 2.869 10.312 -6.812 1 95.38 83 TYR B O 1
ATOM 3101 N N . GLU B 1 84 ? 1.786 10.758 -4.883 1 96.25 84 GLU B N 1
ATOM 3102 C CA . GLU B 1 84 ? 1.517 9.352 -4.586 1 96.25 84 GLU B CA 1
ATOM 3103 C C . GLU B 1 84 ? 0.184 9.188 -3.863 1 96.25 84 GLU B C 1
ATOM 3105 O O . GLU B 1 84 ? -0.177 10.008 -3.02 1 96.25 84 GLU B O 1
ATOM 3110 N N . ILE B 1 85 ? -0.547 8.211 -4.293 1 97.62 85 ILE B N 1
ATOM 3111 C CA . ILE B 1 85 ? -1.683 7.695 -3.531 1 97.62 85 ILE B CA 1
ATOM 3112 C C . ILE B 1 85 ? -1.287 6.402 -2.822 1 97.62 85 ILE B C 1
ATOM 3114 O O . ILE B 1 85 ? -1.073 5.371 -3.469 1 97.62 85 ILE B O 1
ATOM 3118 N N . ALA B 1 86 ? -1.183 6.496 -1.472 1 96.75 86 ALA B N 1
ATOM 3119 C CA . ALA B 1 86 ? -0.516 5.395 -0.787 1 96.75 86 ALA B CA 1
ATOM 3120 C C . ALA B 1 86 ? -1.303 4.957 0.447 1 96.75 86 ALA B C 1
ATOM 3122 O O . ALA B 1 86 ? -1.854 5.793 1.167 1 96.75 86 ALA B O 1
ATOM 3123 N N . PRO B 1 87 ? -1.378 3.609 0.708 1 96.69 87 PRO B N 1
ATOM 3124 C CA . PRO B 1 87 ? -1.759 3.199 2.062 1 96.69 87 PRO B CA 1
ATOM 3125 C C . PRO B 1 87 ? -0.71 3.57 3.107 1 96.69 87 PRO B C 1
ATOM 3127 O O . PRO B 1 87 ? 0.491 3.477 2.844 1 96.69 87 PRO B O 1
ATOM 3130 N N . VAL B 1 88 ? -1.133 4 4.188 1 97.25 88 VAL B N 1
ATOM 3131 C CA . VAL B 1 88 ? -0.242 4.336 5.293 1 97.25 88 VAL B CA 1
ATOM 3132 C C . VAL B 1 88 ? -0.781 3.742 6.594 1 97.25 88 VAL B C 1
ATOM 3134 O O . VAL B 1 88 ? -1.952 3.361 6.668 1 97.25 88 VAL B O 1
ATOM 3137 N N . PHE B 1 89 ? 0.101 3.662 7.562 1 96.75 89 PHE B N 1
ATOM 3138 C CA . PHE B 1 89 ? -0.216 2.904 8.766 1 96.75 89 PHE B CA 1
ATOM 3139 C C . PHE B 1 89 ? 0.165 3.691 10.016 1 96.75 89 PHE B C 1
ATOM 3141 O O . PHE B 1 89 ? 1.312 4.117 10.164 1 96.75 89 PHE B O 1
ATOM 3148 N N . ARG B 1 90 ? -0.751 3.898 10.875 1 95.25 90 ARG B N 1
ATOM 3149 C CA . ARG B 1 90 ? -0.514 4.551 12.156 1 95.25 90 ARG B CA 1
ATOM 3150 C C . ARG B 1 90 ? -1.134 3.756 13.305 1 95.25 90 ARG B C 1
ATOM 3152 O O . ARG B 1 90 ? -2.232 3.215 13.164 1 95.25 90 ARG B O 1
ATOM 3159 N N . ASP B 1 91 ? -0.329 3.629 14.312 1 92.44 91 ASP B N 1
ATOM 3160 C CA . ASP B 1 91 ? -0.835 2.938 15.492 1 92.44 91 ASP B CA 1
ATOM 3161 C C . ASP B 1 91 ? -1.766 3.84 16.297 1 92.44 91 ASP B C 1
ATOM 3163 O O . ASP B 1 91 ? -1.474 4.168 17.453 1 92.44 91 ASP B O 1
ATOM 3167 N N . ASP B 1 92 ? -2.809 4.211 15.641 1 84.38 92 ASP B N 1
ATOM 3168 C CA . ASP B 1 92 ? -3.838 5.02 16.281 1 84.38 92 ASP B CA 1
ATOM 3169 C C . ASP B 1 92 ? -4.941 4.141 16.875 1 84.38 92 ASP B C 1
ATOM 3171 O O . ASP B 1 92 ? -5.258 3.084 16.328 1 84.38 92 ASP B O 1
ATOM 3175 N N . ARG B 1 93 ? -5.418 4.535 18.016 1 75.75 93 ARG B N 1
ATOM 3176 C CA . ARG B 1 93 ? -6.613 3.857 18.516 1 75.75 93 ARG B CA 1
ATOM 3177 C C . ARG B 1 93 ? -7.773 4.012 17.531 1 75.75 93 ARG B C 1
ATOM 3179 O O . ARG B 1 93 ? -8.117 5.129 17.141 1 75.75 93 ARG B O 1
ATOM 3186 N N . PRO B 1 94 ? -8.227 2.801 17.188 1 73.31 94 PRO B N 1
ATOM 3187 C CA . PRO B 1 94 ? -9.336 2.881 16.234 1 73.31 94 PRO B CA 1
ATOM 3188 C C . PRO B 1 94 ? -10.531 3.666 16.781 1 73.31 94 PRO B C 1
ATOM 3190 O O . PRO B 1 94 ? -10.844 3.566 17.969 1 73.31 94 PRO B O 1
ATOM 3193 N N . GLY B 1 95 ? -11.117 4.512 15.938 1 78.69 95 GLY B N 1
ATOM 3194 C CA . GLY B 1 95 ? -12.281 5.32 16.281 1 78.69 95 GLY B CA 1
ATOM 3195 C C . GLY B 1 95 ? -13.094 5.734 15.07 1 78.69 95 GLY B C 1
ATOM 3196 O O . GLY B 1 95 ? -13.047 5.078 14.023 1 78.69 95 GLY B O 1
ATOM 3197 N N . LYS B 1 96 ? -13.93 6.707 15.273 1 79.56 96 LYS B N 1
ATOM 3198 C CA . LYS B 1 96 ? -14.797 7.184 14.195 1 79.56 96 LYS B CA 1
ATOM 3199 C C . LYS B 1 96 ? -13.977 7.711 13.023 1 79.56 96 LYS B C 1
ATOM 3201 O O . LYS B 1 96 ? -14.312 7.473 11.867 1 79.56 96 LYS B O 1
ATOM 3206 N N . ASN B 1 97 ? -12.906 8.359 13.375 1 84.88 97 ASN B N 1
ATOM 3207 C CA . ASN B 1 97 ? -12.172 9.055 12.32 1 84.88 97 ASN B CA 1
ATOM 3208 C C . ASN B 1 97 ? -10.773 8.477 12.141 1 84.88 97 ASN B C 1
ATOM 3210 O O . ASN B 1 97 ? -9.992 8.977 11.328 1 84.88 97 ASN B O 1
ATOM 3214 N N . HIS B 1 98 ? -10.5 7.484 12.984 1 87 98 HIS B N 1
ATOM 3215 C CA . HIS B 1 98 ? -9.133 6.973 12.945 1 87 98 HIS B CA 1
ATOM 3216 C C . HIS B 1 98 ? -9.117 5.477 12.648 1 87 98 HIS B C 1
ATOM 3218 O O . HIS B 1 98 ? -9.953 4.727 13.156 1 87 98 HIS B O 1
ATOM 3224 N N . SER B 1 99 ? -8.305 5.121 11.719 1 91 99 SER B N 1
ATOM 3225 C CA . SER B 1 99 ? -7.98 3.73 11.406 1 91 99 SER B CA 1
ATOM 3226 C C . SER B 1 99 ? -6.473 3.516 11.344 1 91 99 SER B C 1
ATOM 3228 O O . SER B 1 99 ? -5.715 4.457 11.086 1 91 99 SER B O 1
ATOM 3230 N N . SER B 1 100 ? -6.094 2.305 11.656 1 94.69 100 SER B N 1
ATOM 3231 C CA . SER B 1 100 ? -4.672 1.986 11.633 1 94.69 100 SER B CA 1
ATOM 3232 C C . SER B 1 100 ? -4.129 1.985 10.211 1 94.69 100 SER B C 1
ATOM 3234 O O . SER B 1 100 ? -2.916 2.041 10 1 94.69 100 SER B O 1
ATOM 3236 N N . GLU B 1 101 ? -4.977 1.846 9.305 1 96.06 101 GLU B N 1
ATOM 3237 C CA . GLU B 1 101 ? -4.645 1.993 7.891 1 96.06 101 GLU B CA 1
ATOM 3238 C C . GLU B 1 101 ? -5.57 2.996 7.207 1 96.06 101 GLU B C 1
ATOM 3240 O O . GLU B 1 101 ? -6.785 2.977 7.426 1 96.06 101 GLU B O 1
ATOM 3245 N N . PHE B 1 102 ? -5.008 3.852 6.41 1 96.25 102 PHE B N 1
ATOM 3246 C CA . PHE B 1 102 ? -5.809 4.727 5.562 1 96.25 102 PHE B CA 1
ATOM 3247 C C . PHE B 1 102 ? -5.027 5.148 4.324 1 96.25 102 PHE B C 1
ATOM 3249 O O . PHE B 1 102 ? -3.861 4.785 4.164 1 96.25 102 PHE B O 1
ATOM 3256 N N . THR B 1 103 ? -5.684 5.816 3.391 1 97.06 103 THR B N 1
ATOM 3257 C CA . THR B 1 103 ? -5.078 6.223 2.129 1 97.06 103 THR B CA 1
ATOM 3258 C C . THR B 1 103 ? -4.699 7.703 2.162 1 97.06 103 THR B C 1
ATOM 3260 O O . THR B 1 103 ? -5.516 8.547 2.527 1 97.06 103 THR B O 1
ATOM 3263 N N . MET B 1 104 ? -3.518 7.941 1.836 1 98.06 104 MET B N 1
ATOM 3264 C CA . MET B 1 104 ? -3.039 9.32 1.796 1 98.06 104 MET B CA 1
ATOM 3265 C C . MET B 1 104 ? -2.711 9.742 0.368 1 98.06 104 MET B C 1
ATOM 3267 O O . MET B 1 104 ? -2.07 8.992 -0.373 1 98.06 104 MET B O 1
ATOM 3271 N N . LEU B 1 105 ? -3.271 10.875 -0.068 1 98.69 105 LEU B N 1
ATOM 3272 C CA . LEU B 1 105 ? -2.822 11.586 -1.258 1 98.69 105 LEU B CA 1
ATOM 3273 C C . LEU B 1 105 ? -1.762 12.625 -0.902 1 98.69 105 LEU B C 1
ATOM 3275 O O . LEU B 1 105 ? -2.031 13.562 -0.148 1 98.69 105 LEU B O 1
ATOM 3279 N N . GLU B 1 106 ? -0.582 12.445 -1.405 1 98.62 106 GLU B N 1
ATOM 3280 C CA . GLU B 1 106 ? 0.486 13.391 -1.086 1 98.62 106 GLU B CA 1
ATOM 3281 C C . GLU B 1 106 ? 1.249 13.805 -2.34 1 98.62 106 GLU B C 1
ATOM 3283 O O . GLU B 1 106 ? 1.527 12.977 -3.207 1 98.62 106 GLU B O 1
ATOM 3288 N N . TRP B 1 107 ? 1.517 15.125 -2.438 1 97.5 107 TRP B N 1
ATOM 3289 C CA . TRP B 1 107 ? 2.256 15.578 -3.611 1 97.5 107 TRP B CA 1
ATOM 3290 C C . TRP B 1 107 ? 3.148 16.766 -3.268 1 97.5 107 TRP B C 1
ATOM 3292 O O . TRP B 1 107 ? 2.969 17.406 -2.23 1 97.5 107 TRP B O 1
ATOM 3302 N N . TYR B 1 108 ? 4.137 16.953 -4.102 1 96.25 108 TYR B N 1
ATOM 3303 C CA . TYR B 1 108 ? 5.129 18.016 -3.977 1 96.25 108 TYR B CA 1
ATOM 3304 C C . TYR B 1 108 ? 5.273 18.797 -5.285 1 96.25 108 TYR B C 1
ATOM 3306 O O . TYR B 1 108 ? 5.25 18.203 -6.367 1 96.25 108 TYR B O 1
ATOM 3314 N N . ARG B 1 109 ? 5.355 20.078 -5.152 1 95.19 109 ARG B N 1
ATOM 3315 C CA . ARG B 1 109 ? 5.516 20.984 -6.293 1 95.19 109 ARG B CA 1
ATOM 3316 C C . ARG B 1 109 ? 6.73 21.891 -6.117 1 95.19 109 ARG B C 1
ATOM 3318 O O . ARG B 1 109 ? 6.918 22.484 -5.055 1 95.19 109 ARG B O 1
ATOM 3325 N N . ARG B 1 110 ? 7.473 21.984 -7.172 1 92.5 110 ARG B N 1
ATOM 3326 C CA . ARG B 1 110 ? 8.57 22.938 -7.195 1 92.5 110 ARG B CA 1
ATOM 3327 C C . ARG B 1 110 ? 8.055 24.375 -7.363 1 92.5 110 ARG B C 1
ATOM 3329 O O . ARG B 1 110 ? 7.133 24.609 -8.141 1 92.5 110 ARG B O 1
ATOM 3336 N N . ASP B 1 111 ? 8.617 25.266 -6.602 1 92.44 111 ASP B N 1
ATOM 3337 C CA . ASP B 1 111 ? 8.43 26.719 -6.723 1 92.44 111 ASP B CA 1
ATOM 3338 C C . ASP B 1 111 ? 6.98 27.109 -6.43 1 92.44 111 ASP B C 1
ATOM 3340 O O . ASP B 1 111 ? 6.453 28.047 -7.02 1 92.44 111 ASP B O 1
ATOM 3344 N N . TYR B 1 112 ? 6.336 26.266 -5.719 1 96.06 112 TYR B N 1
ATOM 3345 C CA . TYR B 1 112 ? 5.012 26.641 -5.227 1 96.06 112 TYR B CA 1
ATOM 3346 C C . TYR B 1 112 ? 5.109 27.328 -3.875 1 96.06 112 TYR B C 1
ATOM 3348 O O . TYR B 1 112 ? 5.875 26.906 -3.004 1 96.06 112 TYR B O 1
ATOM 3356 N N . THR B 1 113 ? 4.383 28.375 -3.77 1 97 113 THR B N 1
ATOM 3357 C CA . THR B 1 113 ? 4.176 28.969 -2.449 1 97 113 THR B CA 1
ATOM 3358 C C . THR B 1 113 ? 3.18 28.141 -1.642 1 97 113 THR B C 1
ATOM 3360 O O . THR B 1 113 ? 2.547 27.219 -2.174 1 97 113 THR B O 1
ATOM 3363 N N . LEU B 1 114 ? 3.131 28.453 -0.352 1 97.44 114 LEU B N 1
ATOM 3364 C CA . LEU B 1 114 ? 2.137 27.797 0.492 1 97.44 114 LEU B CA 1
ATOM 3365 C C . LEU B 1 114 ? 0.728 28.047 -0.037 1 97.44 114 LEU B C 1
ATOM 3367 O O . LEU B 1 114 ? -0.088 27.125 -0.093 1 97.44 114 LEU B O 1
ATOM 3371 N N . ALA B 1 115 ? 0.47 29.25 -0.448 1 97.19 115 ALA B N 1
ATOM 3372 C CA . ALA B 1 115 ? -0.846 29.609 -0.971 1 97.19 115 ALA B CA 1
ATOM 3373 C C . ALA B 1 115 ? -1.169 28.812 -2.232 1 97.19 115 ALA B C 1
ATOM 3375 O O . ALA B 1 115 ? -2.309 28.391 -2.43 1 97.19 115 ALA B O 1
ATOM 3376 N N . GLU B 1 116 ? -0.207 28.609 -3.059 1 97.69 116 GLU B N 1
ATOM 3377 C CA . GLU B 1 116 ? -0.42 27.906 -4.32 1 97.69 116 GLU B CA 1
ATOM 3378 C C . GLU B 1 116 ? -0.71 26.422 -4.082 1 97.69 116 GLU B C 1
ATOM 3380 O O . GLU B 1 116 ? -1.59 25.844 -4.723 1 97.69 116 GLU B O 1
ATOM 3385 N N . ILE B 1 117 ? 0.022 25.797 -3.191 1 98.25 117 ILE B N 1
ATOM 3386 C CA . ILE B 1 117 ? -0.176 24.359 -2.949 1 98.25 117 ILE B CA 1
ATOM 3387 C C . ILE B 1 117 ? -1.522 24.141 -2.264 1 98.25 117 ILE B C 1
ATOM 3389 O O . ILE B 1 117 ? -2.193 23.141 -2.514 1 98.25 117 ILE B O 1
ATOM 3393 N N . ILE B 1 118 ? -1.925 25.078 -1.435 1 97.88 118 ILE B N 1
ATOM 3394 C CA . ILE B 1 118 ? -3.229 25.016 -0.786 1 97.88 118 ILE B CA 1
ATOM 3395 C C . ILE B 1 118 ? -4.332 25.156 -1.83 1 97.88 118 ILE B C 1
ATOM 3397 O O . ILE B 1 118 ? -5.316 24.422 -1.812 1 97.88 118 ILE B O 1
ATOM 3401 N N . SER B 1 119 ? -4.152 26.125 -2.68 1 97.31 119 SER B N 1
ATOM 3402 C CA . SER B 1 119 ? -5.117 26.328 -3.756 1 97.31 119 SER B CA 1
ATOM 3403 C C . SER B 1 119 ? -5.281 25.062 -4.59 1 97.31 119 SER B C 1
ATOM 3405 O O . SER B 1 119 ? -6.395 24.719 -4.992 1 97.31 119 SER B O 1
ATOM 3407 N N . GLN B 1 120 ? -4.207 24.422 -4.855 1 97.62 120 GLN B N 1
ATOM 3408 C CA . GLN B 1 120 ? -4.27 23.188 -5.613 1 97.62 120 GLN B CA 1
ATOM 3409 C C . GLN B 1 120 ? -5.035 22.109 -4.848 1 97.62 120 GLN B C 1
ATOM 3411 O O . GLN B 1 120 ? -5.824 21.359 -5.434 1 97.62 120 GLN B O 1
ATOM 3416 N N . ALA B 1 121 ? -4.844 22.031 -3.566 1 97.88 121 ALA B N 1
ATOM 3417 C CA . ALA B 1 121 ? -5.562 21.062 -2.744 1 97.88 121 ALA B CA 1
ATOM 3418 C C . ALA B 1 121 ? -7.059 21.359 -2.73 1 97.88 121 ALA B C 1
ATOM 3420 O O . ALA B 1 121 ? -7.883 20.438 -2.779 1 97.88 121 ALA B O 1
ATOM 3421 N N . LEU B 1 122 ? -7.367 22.609 -2.643 1 96.25 122 LEU B N 1
ATOM 3422 C CA . LEU B 1 122 ? -8.773 23 -2.656 1 96.25 122 LEU B CA 1
ATOM 3423 C C . LEU B 1 122 ? -9.422 22.641 -3.986 1 96.25 122 LEU B C 1
ATOM 3425 O O . LEU B 1 122 ? -10.57 22.188 -4.02 1 96.25 122 LEU B O 1
ATOM 3429 N N . ARG B 1 123 ? -8.688 22.797 -5.07 1 96.38 123 ARG B N 1
ATOM 3430 C CA . ARG B 1 123 ? -9.203 22.406 -6.375 1 96.38 123 ARG B CA 1
ATOM 3431 C C . ARG B 1 123 ? -9.414 20.891 -6.441 1 96.38 123 ARG B C 1
ATOM 3433 O O . ARG B 1 123 ? -10.383 20.422 -7.023 1 96.38 123 ARG B O 1
ATOM 3440 N N . LEU B 1 124 ? -8.484 20.156 -5.879 1 97.5 124 LEU B N 1
ATOM 3441 C CA . LEU B 1 124 ? -8.641 18.703 -5.828 1 97.5 124 LEU B CA 1
ATOM 3442 C C . LEU B 1 124 ? -9.898 18.328 -5.051 1 97.5 124 LEU B C 1
ATOM 3444 O O . LEU B 1 124 ? -10.695 17.516 -5.516 1 97.5 124 LEU B O 1
ATOM 3448 N N . ILE B 1 125 ? -10.055 18.906 -3.855 1 96.12 125 ILE B N 1
ATOM 3449 C CA . ILE B 1 125 ? -11.18 18.578 -2.982 1 96.12 125 ILE B CA 1
ATOM 3450 C C . ILE B 1 125 ? -12.492 18.906 -3.697 1 96.12 125 ILE B C 1
ATOM 3452 O O . ILE B 1 125 ? -13.43 18.094 -3.68 1 96.12 125 ILE B O 1
ATOM 3456 N N . ASN B 1 126 ? -12.539 20.016 -4.359 1 93.5 126 ASN B N 1
ATOM 3457 C CA . ASN B 1 126 ? -13.727 20.391 -5.109 1 93.5 126 ASN B CA 1
ATOM 3458 C C . ASN B 1 126 ? -13.984 19.438 -6.27 1 93.5 126 ASN B C 1
ATOM 3460 O O . ASN B 1 126 ? -15.141 19.094 -6.555 1 93.5 126 ASN B O 1
ATOM 3464 N N . HIS B 1 127 ? -12.945 19.078 -6.93 1 95 127 HIS B N 1
ATOM 3465 C CA . HIS B 1 127 ? -13.055 18.141 -8.031 1 95 127 HIS B CA 1
ATOM 3466 C C . HIS B 1 127 ? -13.641 16.812 -7.559 1 95 127 HIS B C 1
ATOM 3468 O O . HIS B 1 127 ? -14.531 16.25 -8.211 1 95 127 HIS B O 1
ATOM 3474 N N . LEU B 1 128 ? -13.148 16.328 -6.441 1 95.94 128 LEU B N 1
ATOM 3475 C CA . LEU B 1 128 ? -13.641 15.07 -5.895 1 95.94 128 LEU B CA 1
ATOM 3476 C C . LEU B 1 128 ? -15.086 15.211 -5.43 1 95.94 128 LEU B C 1
ATOM 3478 O O . LEU B 1 128 ? -15.898 14.305 -5.637 1 95.94 128 LEU B O 1
ATOM 3482 N N . ALA B 1 129 ? -15.414 16.297 -4.848 1 93.94 129 ALA B N 1
ATOM 3483 C CA . ALA B 1 129 ? -16.781 16.547 -4.43 1 93.94 129 ALA B CA 1
ATOM 3484 C C . ALA B 1 129 ? -17.734 16.531 -5.625 1 93.94 129 ALA B C 1
ATOM 3486 O O . ALA B 1 129 ? -18.812 15.945 -5.562 1 93.94 129 ALA B O 1
ATOM 3487 N N . ALA B 1 130 ? -17.328 17.203 -6.641 1 92.19 130 ALA B N 1
ATOM 3488 C CA . ALA B 1 130 ? -18.141 17.25 -7.855 1 92.19 130 ALA B CA 1
ATOM 3489 C C . ALA B 1 130 ? -18.312 15.852 -8.453 1 92.19 130 ALA B C 1
ATOM 3491 O O . ALA B 1 130 ? -19.422 15.477 -8.859 1 92.19 130 ALA B O 1
ATOM 3492 N N . THR B 1 131 ? -17.203 15.141 -8.516 1 91.88 131 THR B N 1
ATOM 3493 C CA . THR B 1 131 ? -17.203 13.789 -9.07 1 91.88 131 THR B CA 1
ATOM 3494 C C . THR B 1 131 ? -18.172 12.891 -8.297 1 91.88 131 THR B C 1
ATOM 3496 O O . THR B 1 131 ? -18.859 12.062 -8.883 1 91.88 131 THR B O 1
ATOM 3499 N N . MET B 1 132 ? -18.172 13.117 -7.008 1 90.81 132 MET B N 1
ATOM 3500 C CA . MET B 1 132 ? -18.984 12.273 -6.141 1 90.81 132 MET B CA 1
ATOM 3501 C C . MET B 1 132 ? -20.375 12.867 -5.953 1 90.81 132 MET B C 1
ATOM 3503 O O . MET B 1 132 ? -21.172 12.375 -5.148 1 90.81 132 MET B O 1
ATOM 3507 N N . ARG B 1 133 ? -20.781 13.969 -6.629 1 90.44 133 ARG B N 1
ATOM 3508 C CA . ARG B 1 133 ? -22.078 14.625 -6.652 1 90.44 133 ARG B CA 1
ATOM 3509 C C . ARG B 1 133 ? -22.469 15.141 -5.266 1 90.44 133 ARG B C 1
ATOM 3511 O O . ARG B 1 133 ? -23.594 14.93 -4.812 1 90.44 133 ARG B O 1
ATOM 3518 N N . ILE B 1 134 ? -21.359 15.578 -4.609 1 86.38 134 ILE B N 1
ATOM 3519 C CA . ILE B 1 134 ? -21.578 16.219 -3.312 1 86.38 134 ILE B CA 1
ATOM 3520 C C . ILE B 1 134 ? -21.797 17.719 -3.5 1 86.38 134 ILE B C 1
ATOM 3522 O O . ILE B 1 134 ? -20.969 18.406 -4.094 1 86.38 134 ILE B O 1
ATOM 3526 N N . SER B 1 135 ? -22.969 18.328 -3.289 1 72.56 135 SER B N 1
ATOM 3527 C CA . SER B 1 135 ? -23.312 19.734 -3.469 1 72.56 135 SER B CA 1
ATOM 3528 C C . SER B 1 135 ? -22.875 20.562 -2.268 1 72.56 135 SER B C 1
ATOM 3530 O O . SER B 1 135 ? -22.516 21.734 -2.416 1 72.56 135 SER B O 1
ATOM 3532 N N . GLU B 1 136 ? -22.75 20.062 -1.102 1 62.12 136 GLU B N 1
ATOM 3533 C CA . GLU B 1 136 ? -22.688 20.797 0.154 1 62.12 136 GLU B CA 1
ATOM 3534 C C . GLU B 1 136 ? -21.297 21.406 0.364 1 62.12 136 GLU B C 1
ATOM 3536 O O . GLU B 1 136 ? -21.156 22.438 1.028 1 62.12 136 GLU B O 1
ATOM 3541 N N . PHE B 1 137 ? -20.141 20.875 -0.198 1 66.25 137 PHE B N 1
ATOM 3542 C CA . PHE B 1 137 ? -18.812 21.359 0.134 1 66.25 137 PHE B CA 1
ATOM 3543 C C . PHE B 1 137 ? -18.594 22.766 -0.418 1 66.25 137 PHE B C 1
ATOM 3545 O O . PHE B 1 137 ? -17.656 23.453 -0.023 1 66.25 137 PHE B O 1
ATOM 3552 N N . HIS B 1 138 ? -19.578 23.219 -1.084 1 62 138 HIS B N 1
ATOM 3553 C CA . HIS B 1 138 ? -19.453 24.422 -1.896 1 62 138 HIS B CA 1
ATOM 3554 C C . HIS B 1 138 ? -19.641 25.672 -1.052 1 62 138 HIS B C 1
ATOM 3556 O O . HIS B 1 138 ? -19.656 26.781 -1.581 1 62 138 HIS B O 1
ATOM 3562 N N . ALA B 1 139 ? -19.578 25.547 0.229 1 65 139 ALA B N 1
ATOM 3563 C CA . ALA B 1 139 ? -19.953 26.766 0.94 1 65 139 ALA B CA 1
ATOM 3564 C C . ALA B 1 139 ? -18.766 27.719 1.058 1 65 139 ALA B C 1
ATOM 3566 O O . ALA B 1 139 ? -18.812 28.688 1.819 1 65 139 ALA B O 1
ATOM 3567 N N . GLY B 1 140 ? -17.766 27.484 0.409 1 82.62 140 GLY B N 1
ATOM 3568 C CA . GLY B 1 140 ? -16.656 28.438 0.403 1 82.62 140 GLY B CA 1
ATOM 3569 C C . GLY B 1 140 ? -15.516 28 1.306 1 82.62 140 GLY B C 1
ATOM 3570 O O . GLY B 1 140 ? -15.516 26.891 1.843 1 82.62 140 GLY B O 1
ATOM 3571 N N . VAL B 1 141 ? -14.383 28.906 1.331 1 92.94 141 VAL B N 1
ATOM 3572 C CA . VAL B 1 141 ? -13.18 28.656 2.115 1 92.94 141 VAL B CA 1
ATOM 3573 C C . VAL B 1 141 ? -12.938 29.812 3.086 1 92.94 141 VAL B C 1
ATOM 3575 O O . VAL B 1 141 ? -12.938 30.984 2.684 1 92.94 141 VAL B O 1
ATOM 3578 N N . THR B 1 142 ? -12.914 29.531 4.363 1 94.88 142 THR B N 1
ATOM 3579 C CA . THR B 1 142 ? -12.547 30.5 5.387 1 94.88 142 THR B CA 1
ATOM 3580 C C . THR B 1 142 ? -11.102 30.312 5.82 1 94.88 142 THR B C 1
ATOM 3582 O O . THR B 1 142 ? -10.617 29.188 5.926 1 94.88 142 THR B O 1
ATOM 3585 N N . GLU B 1 143 ? -10.445 31.438 6.051 1 95.88 143 GLU B N 1
ATOM 3586 C CA . GLU B 1 143 ? -9.055 31.375 6.5 1 95.88 143 GLU B CA 1
ATOM 3587 C C . GLU B 1 143 ? -8.922 31.859 7.945 1 95.88 143 GLU B C 1
ATOM 3589 O O . GLU B 1 143 ? -9.477 32.906 8.312 1 95.88 143 GLU B O 1
ATOM 3594 N N . PHE B 1 144 ? -8.258 31.031 8.719 1 96.31 144 PHE B N 1
ATOM 3595 C CA . PHE B 1 144 ? -7.953 31.406 10.094 1 96.31 144 PHE B CA 1
ATOM 3596 C C . PHE B 1 144 ? -6.449 31.484 10.32 1 96.31 144 PHE B C 1
ATOM 3598 O O . PHE B 1 144 ? -5.703 30.609 9.867 1 96.31 144 PHE B O 1
ATOM 3605 N N . GLN B 1 145 ? -6.07 32.531 10.93 1 94.81 145 GLN B N 1
ATOM 3606 C CA . GLN B 1 145 ? -4.727 32.656 11.484 1 94.81 145 GLN B CA 1
ATOM 3607 C C . GLN B 1 145 ? -4.738 32.438 12.992 1 94.81 145 GLN B C 1
ATOM 3609 O O . GLN B 1 145 ? -5.43 33.125 13.734 1 94.81 145 GLN B O 1
ATOM 3614 N N . ILE B 1 146 ? -3.945 31.516 13.461 1 94.12 146 ILE B N 1
ATOM 3615 C CA . ILE B 1 146 ? -4.02 31.047 14.844 1 94.12 146 ILE B CA 1
ATOM 3616 C C . ILE B 1 146 ? -3.781 32.219 15.797 1 94.12 146 ILE B C 1
ATOM 3618 O O . ILE B 1 146 ? -4.555 32.438 16.734 1 94.12 146 ILE B O 1
ATOM 3622 N N . THR B 1 147 ? -2.723 32.969 15.531 1 88.62 147 THR B N 1
ATOM 3623 C CA . THR B 1 147 ? -2.387 34.094 16.406 1 88.62 147 THR B CA 1
ATOM 3624 C C . THR B 1 147 ? -3.541 35.094 16.484 1 88.62 147 THR B C 1
ATOM 3626 O O . THR B 1 147 ? -3.924 35.5 17.578 1 88.62 147 THR B O 1
ATOM 3629 N N . ALA B 1 148 ? -4.094 35.406 15.359 1 91 148 ALA B N 1
ATOM 36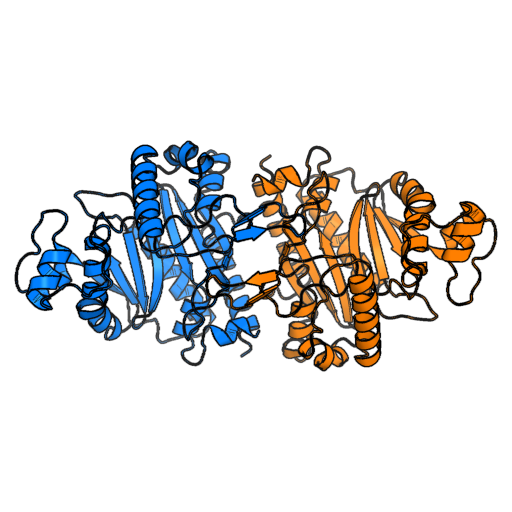30 C CA . ALA B 1 148 ? -5.184 36.375 15.312 1 91 148 ALA B CA 1
ATOM 3631 C C . ALA B 1 148 ? -6.406 35.875 16.062 1 91 148 ALA B C 1
ATOM 3633 O O . ALA B 1 148 ? -7.051 36.625 16.797 1 91 148 ALA B O 1
ATOM 3634 N N . GLU B 1 149 ? -6.715 34.625 15.883 1 91.88 149 GLU B N 1
ATOM 3635 C CA . GLU B 1 149 ? -7.879 34.031 16.547 1 91.88 149 GLU B CA 1
ATOM 3636 C C . GLU B 1 149 ? -7.684 33.969 18.062 1 91.88 149 GLU B C 1
ATOM 3638 O O . GLU B 1 149 ? -8.609 34.25 18.812 1 91.88 149 GLU B O 1
ATOM 3643 N N . PHE B 1 150 ? -6.527 33.625 18.453 1 89.94 150 PHE B N 1
ATOM 3644 C CA . PHE B 1 150 ? -6.227 33.562 19.875 1 89.94 150 PHE B CA 1
ATOM 3645 C C . PHE B 1 150 ? -6.293 34.938 20.5 1 89.94 150 PHE B C 1
ATOM 3647 O O . PHE B 1 150 ? -6.832 35.125 21.594 1 89.94 150 PHE B O 1
ATOM 3654 N N . GLU B 1 151 ? -5.758 35.938 19.797 1 90.31 151 GLU B N 1
ATOM 3655 C CA . GLU B 1 151 ? -5.777 37.312 20.312 1 90.31 151 GLU B CA 1
ATOM 3656 C C . GLU B 1 151 ? -7.207 37.812 20.438 1 90.31 151 GLU B C 1
ATOM 3658 O O . GLU B 1 151 ? -7.52 38.562 21.375 1 90.31 151 GLU B O 1
ATOM 3663 N N . LYS B 1 152 ? -8 37.469 19.516 1 91.44 152 LYS B N 1
ATOM 3664 C CA . LYS B 1 152 ? -9.406 37.844 19.594 1 91.44 152 LYS B CA 1
ATOM 3665 C C . LYS B 1 152 ? -10.062 37.312 20.859 1 91.44 152 LYS B C 1
ATOM 3667 O O . LYS B 1 152 ? -10.805 38 21.531 1 91.44 152 LYS B O 1
ATOM 3672 N N . ILE B 1 153 ? -9.781 36.062 21.109 1 87.38 153 ILE B N 1
ATOM 3673 C CA . ILE B 1 153 ? -10.375 35.375 22.266 1 87.38 153 ILE B CA 1
ATOM 3674 C C . ILE B 1 153 ? -9.828 36 23.562 1 87.38 153 ILE B C 1
ATOM 3676 O O . ILE B 1 153 ? -10.57 36.219 24.516 1 87.38 153 ILE B O 1
ATOM 3680 N N . LEU B 1 154 ? -8.562 36.312 23.578 1 87.19 154 LEU B N 1
ATOM 3681 C CA . LEU B 1 154 ? -7.879 36.812 24.766 1 87.19 154 LEU B CA 1
ATOM 3682 C C . LEU B 1 154 ? -8.102 38.312 24.922 1 87.19 154 LEU B C 1
ATOM 3684 O O . LEU B 1 154 ? -7.852 38.875 26 1 87.19 154 LEU B O 1
ATOM 3688 N N . GLN B 1 155 ? -8.477 38.938 23.859 1 90.44 155 GLN B N 1
ATOM 3689 C CA . GLN B 1 155 ? -8.648 40.375 23.812 1 90.44 155 GLN B CA 1
ATOM 3690 C C . GLN B 1 155 ? -7.348 41.094 24.156 1 90.44 155 GLN B C 1
ATOM 3692 O O . GLN B 1 1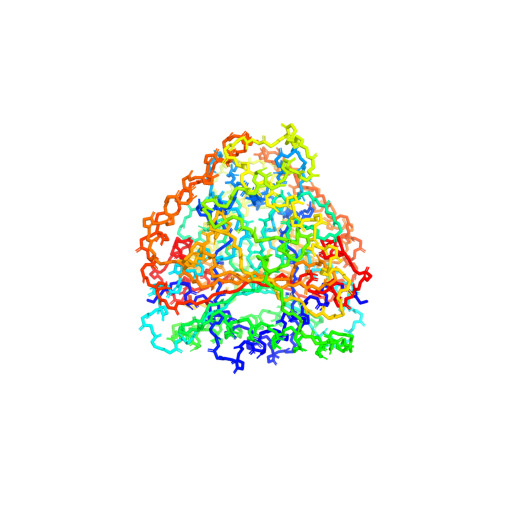55 ? -7.367 42.125 24.844 1 90.44 155 GLN B O 1
ATOM 3697 N N . ARG B 1 156 ? -6.301 40.438 23.859 1 86.25 156 ARG B N 1
ATOM 3698 C CA . ARG B 1 156 ? -4.965 41 24 1 86.25 156 ARG B CA 1
ATOM 3699 C C . ARG B 1 156 ? -3.975 40.312 23.062 1 86.25 156 ARG B C 1
ATOM 3701 O O . ARG B 1 156 ? -4.203 39.188 22.625 1 86.25 156 ARG B O 1
ATOM 3708 N N . PRO B 1 157 ? -2.9 41.062 22.781 1 82.94 157 PRO B N 1
ATOM 3709 C CA . PRO B 1 157 ? -1.884 40.438 21.938 1 82.94 157 PRO B CA 1
ATOM 3710 C C . PRO B 1 157 ? -1.211 39.25 22.609 1 82.94 157 PRO B C 1
ATOM 3712 O O . PRO B 1 157 ? -1.055 39.219 23.828 1 82.94 157 PRO B O 1
ATOM 3715 N N . LEU B 1 158 ? -1.033 38.156 21.703 1 76.5 158 LEU B N 1
ATOM 3716 C CA . LEU B 1 158 ? -0.242 37.062 22.203 1 76.5 158 LEU B CA 1
ATOM 3717 C C . LEU B 1 158 ? 1.217 37.438 22.391 1 76.5 158 LEU B C 1
ATOM 3719 O O . LEU B 1 158 ? 1.768 38.188 21.578 1 76.5 158 LEU B O 1
ATOM 3723 N N . PRO B 1 159 ? 1.81 37.25 23.594 1 63.5 159 PRO B N 1
ATOM 3724 C CA . PRO B 1 159 ? 3.197 37.656 23.844 1 63.5 159 PRO B CA 1
ATOM 3725 C C . PRO B 1 159 ? 4.152 37.156 22.75 1 63.5 159 PRO B C 1
ATOM 3727 O O . PRO B 1 159 ? 3.969 36.062 22.203 1 63.5 159 PRO B O 1
ATOM 3730 N N . ALA B 1 160 ? 4.879 38.031 22.047 1 56.94 160 ALA B N 1
ATOM 3731 C CA . ALA B 1 160 ? 5.816 37.812 20.953 1 56.94 160 ALA B CA 1
ATOM 3732 C C . ALA B 1 160 ? 6.844 36.75 21.312 1 56.94 160 ALA B C 1
ATOM 3734 O O . ALA B 1 160 ? 7.41 36.094 20.438 1 56.94 160 ALA B O 1
ATOM 3735 N N . ASP B 1 161 ? 7.504 36.812 22.484 1 53.41 161 ASP B N 1
ATOM 3736 C CA . ASP B 1 161 ? 8.688 36 22.75 1 53.41 161 ASP B CA 1
ATOM 3737 C C . ASP B 1 161 ? 8.383 34.531 22.594 1 53.41 161 ASP B C 1
ATOM 3739 O O . ASP B 1 161 ? 7.227 34.156 22.375 1 53.41 161 ASP B O 1
ATOM 3743 N N . LYS B 1 162 ? 9.367 33.625 22.672 1 54.03 162 LYS B N 1
ATOM 3744 C CA . LYS B 1 162 ? 9.18 32.156 22.688 1 54.03 162 LYS B CA 1
ATOM 3745 C C . LYS B 1 162 ? 7.828 31.781 23.297 1 54.03 162 LYS B C 1
ATOM 3747 O O . LYS B 1 162 ? 7.504 32.188 24.406 1 54.03 162 LYS B O 1
ATOM 3752 N N . PHE B 1 163 ? 6.883 31.516 22.391 1 54.5 163 PHE B N 1
ATOM 3753 C CA . PHE B 1 163 ? 5.438 31.359 22.5 1 54.5 163 PHE B CA 1
ATOM 3754 C C . PHE B 1 163 ? 5.082 30.516 23.734 1 54.5 163 PHE B C 1
ATOM 3756 O O . PHE B 1 163 ? 5.598 29.422 23.906 1 54.5 163 PHE B O 1
ATOM 3763 N N . ARG B 1 164 ? 4.953 31.125 24.844 1 75.62 164 ARG B N 1
ATOM 3764 C CA . ARG B 1 164 ? 4.598 30.703 26.188 1 75.62 164 ARG B CA 1
ATOM 3765 C C . ARG B 1 164 ? 3.154 30.219 26.25 1 75.62 164 ARG B C 1
ATOM 3767 O O . ARG B 1 164 ? 2.324 30.812 26.953 1 75.62 164 ARG B O 1
ATOM 3774 N N . TYR B 1 165 ? 2.766 29.391 25.312 1 84.31 165 TYR B N 1
ATOM 3775 C CA . TYR B 1 165 ? 1.459 28.75 25.375 1 84.31 165 TYR B CA 1
ATOM 3776 C C . TYR B 1 165 ? 1.205 28.172 26.75 1 84.31 165 TYR B C 1
ATOM 3778 O O . TYR B 1 165 ? 0.061 28.109 27.219 1 84.31 165 TYR B O 1
ATOM 3786 N N . THR B 1 166 ? 2.291 27.891 27.375 1 86.56 166 THR B N 1
ATOM 3787 C CA . THR B 1 166 ? 2.176 27.391 28.75 1 86.56 166 THR B CA 1
ATOM 3788 C C . THR B 1 166 ? 1.601 28.469 29.672 1 86.56 166 THR B C 1
ATOM 3790 O O . THR B 1 166 ? 0.711 28.188 30.469 1 86.56 166 THR B O 1
ATOM 3793 N N . GLN B 1 167 ? 2.111 29.594 29.516 1 84.44 167 GLN B N 1
ATOM 3794 C CA . GLN B 1 167 ? 1.641 30.688 30.344 1 84.44 167 GLN B CA 1
ATOM 3795 C C . GLN B 1 167 ? 0.187 31.031 30.031 1 84.44 167 GLN B C 1
ATOM 3797 O O . GLN B 1 167 ? -0.615 31.25 30.938 1 84.44 167 GLN B O 1
ATOM 3802 N N . VAL B 1 168 ? -0.081 31.109 28.781 1 86.19 168 VAL B N 1
ATOM 3803 C CA . VAL B 1 168 ? -1.442 31.422 28.359 1 86.19 168 VAL B CA 1
ATOM 3804 C C . VAL B 1 168 ? -2.404 30.359 28.906 1 86.19 168 VAL B C 1
ATOM 3806 O O . VAL B 1 168 ? -3.488 30.703 29.391 1 86.19 168 VAL B O 1
ATOM 3809 N N . TYR B 1 169 ? -1.987 29.172 28.766 1 88.81 169 TYR B N 1
ATOM 3810 C CA . TYR B 1 169 ? -2.82 28.078 29.266 1 88.81 169 TYR B CA 1
ATOM 3811 C C . TYR B 1 169 ? -3.061 28.219 30.766 1 88.81 169 TYR B C 1
ATOM 3813 O O . TYR B 1 169 ? -4.195 28.094 31.234 1 88.81 169 TYR B O 1
ATOM 3821 N N . LYS B 1 170 ? -2.014 28.453 31.5 1 87.44 170 LYS B N 1
ATOM 3822 C CA . LYS B 1 170 ? -2.113 28.594 32.938 1 87.44 170 LYS B CA 1
ATOM 3823 C C . LYS B 1 170 ? -3.014 29.75 33.344 1 87.44 170 LYS B C 1
ATOM 3825 O O . LYS B 1 170 ? -3.781 29.672 34.281 1 87.44 170 LYS B O 1
ATOM 3830 N N . GLU B 1 171 ? -2.873 30.797 32.656 1 86.06 171 GLU B N 1
ATOM 3831 C CA . GLU B 1 171 ? -3.678 32 32.938 1 86.06 171 GLU B CA 1
ATOM 3832 C C . GLU B 1 171 ? -5.164 31.719 32.719 1 86.06 171 GLU B C 1
ATOM 3834 O O . GLU B 1 171 ? -6.004 32.219 33.469 1 86.06 171 GLU B O 1
ATOM 3839 N N . HIS B 1 172 ? -5.418 30.938 31.781 1 85.56 172 HIS B N 1
ATOM 3840 C CA . HIS B 1 172 ? -6.812 30.719 31.422 1 85.56 172 HIS B CA 1
ATOM 3841 C C . H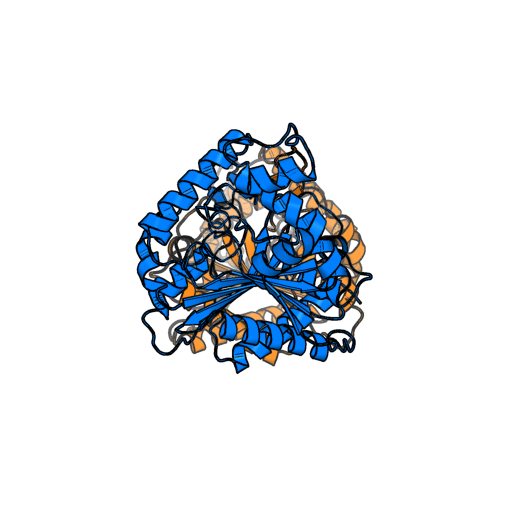IS B 1 172 ? -7.402 29.516 32.125 1 85.56 172 HIS B C 1
ATOM 3843 O O . HIS B 1 172 ? -8.57 29.531 32.531 1 85.56 172 HIS B O 1
ATOM 3849 N N . PHE B 1 173 ? -6.594 28.469 32.25 1 87.56 173 PHE B N 1
ATOM 3850 C CA . PHE B 1 173 ? -7.141 27.219 32.781 1 87.56 173 PHE B CA 1
ATOM 3851 C C . PHE B 1 173 ? -6.559 26.906 34.156 1 87.56 173 PHE B C 1
ATOM 3853 O O . PHE B 1 173 ? -6.973 25.938 34.781 1 87.56 173 PHE B O 1
ATOM 3860 N N . GLY B 1 174 ? -5.719 27.703 34.562 1 84.94 174 GLY B N 1
ATOM 3861 C CA . GLY B 1 174 ? -5.098 27.484 35.875 1 84.94 174 GLY B CA 1
ATOM 3862 C C . GLY B 1 174 ? -3.848 26.625 35.781 1 84.94 174 GLY B C 1
ATOM 3863 O O . GLY B 1 174 ? -2.885 26.984 35.094 1 84.94 174 GLY B O 1
ATOM 3864 N N . ALA B 1 175 ? -3.91 25.406 36.312 1 82.62 175 ALA B N 1
ATOM 3865 C CA . ALA B 1 175 ? -2.73 24.547 36.375 1 82.62 175 ALA B CA 1
ATOM 3866 C C . ALA B 1 175 ? -2.664 23.625 35.156 1 82.62 175 ALA B C 1
ATOM 3868 O O . ALA B 1 175 ? -3.693 23.281 34.562 1 82.62 175 ALA B O 1
ATOM 3869 N N . LEU B 1 176 ? -1.361 23.375 34.844 1 82.19 176 LEU B N 1
ATOM 3870 C CA . LEU B 1 176 ? -1.154 22.422 33.781 1 82.19 176 LEU B CA 1
ATOM 3871 C C . LEU B 1 176 ? -1.707 21.047 34.156 1 82.19 176 LEU B C 1
ATOM 3873 O O . LEU B 1 176 ? -1.61 20.641 35.312 1 82.19 176 LEU B O 1
ATOM 3877 N N . PRO B 1 177 ? -2.303 20.469 33.156 1 79.88 177 PRO B N 1
ATOM 3878 C CA . PRO B 1 177 ? -2.682 19.078 33.469 1 79.88 177 PRO B CA 1
ATOM 3879 C C . PRO B 1 177 ? -1.493 18.219 33.875 1 79.88 177 PRO B C 1
ATOM 3881 O O . PRO B 1 177 ? -0.378 18.422 33.375 1 79.88 177 PRO B O 1
ATOM 3884 N N . HIS B 1 178 ? -1.773 17.297 34.719 1 74.12 178 HIS B N 1
ATOM 3885 C CA . HIS B 1 178 ? -0.737 16.438 35.281 1 74.12 178 HIS B CA 1
ATOM 3886 C C . HIS B 1 178 ? -0.021 15.656 34.188 1 74.12 178 HIS B C 1
ATOM 3888 O O . HIS B 1 178 ? 1.139 15.273 34.375 1 74.12 178 HIS B O 1
ATOM 3894 N N . HIS B 1 179 ? -0.599 15.484 33.125 1 72.69 179 HIS B N 1
ATOM 3895 C CA . HIS B 1 179 ? -0.027 14.625 32.094 1 72.69 179 HIS B CA 1
ATOM 3896 C C . HIS B 1 179 ? 0.902 15.414 31.172 1 72.69 179 HIS B C 1
ATOM 3898 O O . HIS B 1 179 ? 1.589 14.836 30.328 1 72.69 179 HIS B O 1
ATOM 3904 N N . VAL B 1 180 ? 0.926 16.656 31.391 1 74.38 180 VAL B N 1
ATOM 3905 C CA . VAL B 1 180 ? 1.758 17.484 30.531 1 74.38 180 VAL B CA 1
ATOM 3906 C C . VAL B 1 180 ? 3.197 17.484 31.031 1 74.38 180 VAL B C 1
ATOM 3908 O O . VAL B 1 180 ? 3.457 17.828 32.188 1 74.38 180 VAL B O 1
ATOM 3911 N N . ASN B 1 181 ? 4.039 16.969 30.188 1 74.44 181 ASN B N 1
ATOM 3912 C CA . ASN B 1 181 ? 5.469 16.984 30.484 1 74.44 181 ASN B CA 1
ATOM 3913 C C . ASN B 1 181 ? 6.078 18.359 30.188 1 74.44 181 ASN B C 1
ATOM 3915 O O . ASN B 1 181 ? 5.781 18.969 29.156 1 74.44 181 ASN B O 1
ATOM 3919 N N . PRO B 1 182 ? 6.895 18.781 31.062 1 70.56 182 PRO B N 1
ATOM 3920 C CA . PRO B 1 182 ? 7.5 20.109 30.875 1 70.56 182 PRO B CA 1
ATOM 3921 C C . PRO B 1 182 ? 8.25 20.234 29.562 1 70.56 182 PRO B C 1
ATOM 3923 O O . PRO B 1 182 ? 8.273 21.312 28.953 1 70.56 182 PRO B O 1
ATOM 3926 N N . LEU B 1 183 ? 8.836 19.141 29.125 1 71.12 183 LEU B N 1
ATOM 3927 C CA . LEU B 1 183 ? 9.633 19.203 27.906 1 71.12 183 LEU B CA 1
ATOM 3928 C C . LEU B 1 183 ? 8.742 19.375 26.688 1 71.12 183 LEU B C 1
ATOM 3930 O O . LEU B 1 183 ? 9.18 19.906 25.656 1 71.12 183 LEU B O 1
ATOM 3934 N N . ASP B 1 184 ? 7.527 19.031 26.875 1 81.62 184 ASP B N 1
ATOM 3935 C CA . ASP B 1 184 ? 6.637 19.203 25.719 1 81.62 184 ASP B CA 1
ATOM 3936 C C . ASP B 1 184 ? 5.445 20.094 26.078 1 81.62 184 ASP B C 1
ATOM 3938 O O . ASP B 1 184 ? 4.406 20.047 25.422 1 81.62 184 ASP B O 1
ATOM 3942 N N . ALA B 1 185 ? 5.699 20.844 27.047 1 84.44 185 ALA B N 1
ATOM 3943 C CA . ALA B 1 185 ? 4.613 21.656 27.609 1 84.44 185 ALA B CA 1
ATOM 3944 C C . ALA B 1 185 ? 4.09 22.656 26.594 1 84.44 185 ALA B C 1
ATOM 3946 O O . ALA B 1 185 ? 2.879 22.875 26.484 1 84.44 185 ALA B O 1
ATOM 3947 N N . GLU B 1 186 ? 4.988 23.234 25.844 1 84.88 186 GLU B N 1
ATOM 3948 C CA . GLU B 1 186 ? 4.555 24.234 24.875 1 84.88 186 GLU B CA 1
ATOM 3949 C C . GLU B 1 186 ? 3.648 23.609 23.812 1 84.88 186 GLU B C 1
ATOM 3951 O O . GLU B 1 186 ? 2.617 24.172 23.453 1 84.88 186 GLU B O 1
ATOM 3956 N N . ILE B 1 187 ? 4.051 22.484 23.328 1 88.31 187 ILE B N 1
ATOM 3957 C CA . ILE B 1 187 ? 3.27 21.797 22.312 1 88.31 187 ILE B CA 1
ATOM 3958 C C . ILE B 1 187 ? 1.945 21.328 22.906 1 88.31 187 ILE B C 1
ATOM 3960 O O . ILE B 1 187 ? 0.883 21.516 22.312 1 88.31 187 ILE B O 1
ATOM 3964 N N . ALA B 1 188 ? 2.037 20.797 24.047 1 87.62 188 ALA B N 1
ATOM 3965 C CA . ALA B 1 188 ? 0.849 20.281 24.734 1 87.62 188 ALA B CA 1
ATOM 3966 C C . ALA B 1 188 ? -0.151 21.391 25 1 87.62 188 ALA B C 1
ATOM 3968 O O . ALA B 1 188 ? -1.351 21.234 24.766 1 87.62 188 ALA B O 1
ATOM 3969 N N . CYS B 1 189 ? 0.323 22.453 25.547 1 88.38 189 CYS B N 1
ATOM 3970 C CA . CYS B 1 189 ? -0.543 23.578 25.891 1 88.38 189 CYS B CA 1
ATOM 3971 C C . CYS B 1 189 ? -1.151 24.188 24.625 1 88.38 189 CYS B C 1
ATOM 3973 O O . CYS B 1 189 ? -2.322 24.578 24.625 1 88.38 189 CYS B O 1
ATOM 3975 N N . PHE B 1 190 ? -0.393 24.281 23.594 1 89.94 190 PHE B N 1
ATOM 3976 C CA . PHE B 1 190 ? -0.941 24.734 22.328 1 89.94 190 PHE B CA 1
ATOM 3977 C C . PHE B 1 190 ? -2.111 23.875 21.891 1 89.94 190 PHE B C 1
ATOM 3979 O O . PHE B 1 190 ? -3.168 24.375 21.516 1 89.94 190 PHE B O 1
ATOM 3986 N N . ASN B 1 191 ? -1.864 22.609 21.891 1 91 191 ASN B N 1
ATOM 3987 C CA . ASN B 1 191 ? -2.896 21.672 21.438 1 91 191 ASN B CA 1
ATOM 3988 C C . ASN B 1 191 ? -4.168 21.812 22.266 1 91 191 ASN B C 1
ATOM 3990 O O . ASN B 1 191 ? -5.277 21.75 21.734 1 91 191 ASN B O 1
ATOM 3994 N N . LEU B 1 192 ? -3.979 21.969 23.531 1 90.88 192 LEU B N 1
ATOM 3995 C CA . LEU B 1 192 ? -5.121 22.141 24.422 1 90.88 192 LEU B CA 1
ATOM 3996 C C . LEU B 1 192 ? -5.863 23.438 24.125 1 90.88 192 LEU B C 1
ATOM 3998 O O . LEU B 1 192 ? -7.098 23.469 24.109 1 90.88 192 LEU B O 1
ATOM 4002 N N . LEU B 1 193 ? -5.129 24.484 23.938 1 91.75 193 LEU B N 1
ATOM 4003 C CA . LEU B 1 193 ? -5.73 25.766 23.609 1 91.75 193 LEU B CA 1
ATOM 4004 C C . LEU B 1 193 ? -6.43 25.703 22.25 1 91.75 193 LEU B C 1
ATOM 4006 O O . LEU B 1 193 ? -7.52 26.266 22.094 1 91.75 193 LEU B O 1
ATOM 4010 N N . PHE B 1 194 ? -5.797 25.094 21.328 1 94.81 194 PHE B N 1
ATOM 4011 C CA . PHE B 1 194 ? -6.387 24.906 20.016 1 94.81 194 PHE B CA 1
ATOM 4012 C C . PHE B 1 194 ? -7.738 24.203 20.109 1 94.81 194 PHE B C 1
ATOM 4014 O O . PHE B 1 194 ? -8.727 24.672 19.531 1 94.81 194 PHE B O 1
ATOM 4021 N N . ASP B 1 195 ? -7.801 23.156 20.844 1 94.75 195 ASP B N 1
ATOM 4022 C CA . ASP B 1 195 ? -9.016 22.359 21.016 1 94.75 195 ASP B CA 1
ATOM 4023 C C . ASP B 1 195 ? -10.102 23.172 21.703 1 94.75 195 ASP B C 1
ATOM 4025 O O . ASP B 1 195 ? -11.281 23.078 21.359 1 94.75 195 ASP B O 1
ATOM 4029 N N . ALA B 1 196 ? -9.672 23.922 22.656 1 93.19 196 ALA B N 1
ATOM 4030 C CA . ALA B 1 196 ? -10.625 24.656 23.469 1 93.19 196 ALA B CA 1
ATOM 4031 C C . ALA B 1 196 ? -11.141 25.906 22.75 1 93.19 196 ALA B C 1
ATOM 4033 O O . ALA B 1 196 ? -12.305 26.281 22.922 1 93.19 196 ALA B O 1
ATOM 4034 N N . TRP B 1 197 ? -10.273 26.531 21.969 1 93.75 197 TRP B N 1
ATOM 4035 C CA . TRP B 1 197 ? -10.609 27.859 21.484 1 93.75 197 TRP B CA 1
ATOM 4036 C C . TRP B 1 197 ? -10.891 27.844 19.984 1 93.75 197 TRP B C 1
ATOM 4038 O O . TRP B 1 197 ? -11.859 28.453 19.531 1 93.75 197 TRP B O 1
ATOM 4048 N N . LEU B 1 198 ? -10.016 27.203 19.234 1 95.62 198 LEU B N 1
ATOM 4049 C CA . LEU B 1 198 ? -10.086 27.344 17.781 1 95.62 198 LEU B CA 1
ATOM 4050 C C . LEU B 1 198 ? -10.984 26.266 17.188 1 95.62 198 LEU B C 1
ATOM 4052 O O . LEU B 1 198 ? -11.773 26.531 16.281 1 95.62 198 LEU B O 1
ATOM 4056 N N . LEU B 1 199 ? -10.883 25.047 17.672 1 97 199 LEU B N 1
ATOM 4057 C CA . LEU B 1 199 ? -11.594 23.922 17.078 1 97 199 LEU B CA 1
ATOM 4058 C C . LEU B 1 199 ? -13.102 24.156 17.094 1 97 199 LEU B C 1
ATOM 4060 O O . LEU B 1 199 ? -13.797 23.875 16.109 1 97 199 LEU B O 1
ATOM 4064 N N . PRO B 1 200 ? -13.688 24.672 18.219 1 95.56 200 PRO B N 1
ATOM 4065 C CA . PRO B 1 200 ? -15.125 24.969 18.203 1 95.56 200 PRO B CA 1
ATOM 4066 C C . PRO B 1 200 ? -15.516 25.984 17.141 1 95.56 200 PRO B C 1
ATOM 4068 O O . PRO B 1 200 ? -16.594 25.891 16.547 1 95.56 200 PRO B O 1
ATOM 4071 N N . VAL B 1 201 ? -14.688 26.953 16.891 1 94.31 201 VAL B N 1
ATOM 4072 C CA . VAL B 1 201 ? -14.945 27.969 15.867 1 94.31 201 VAL B CA 1
ATOM 4073 C C . VAL B 1 201 ? -14.914 27.328 14.484 1 94.31 201 VAL B C 1
ATOM 4075 O O . VAL B 1 201 ? -15.758 27.625 13.633 1 94.31 201 VAL B O 1
ATOM 4078 N N . ILE B 1 202 ? -13.945 26.469 14.289 1 95.31 202 ILE B N 1
ATOM 4079 C CA . ILE B 1 202 ? -13.781 25.766 13.023 1 95.31 202 ILE B CA 1
ATOM 4080 C C . ILE B 1 202 ? -15.008 24.906 12.75 1 95.31 202 ILE B C 1
ATOM 4082 O O . ILE B 1 202 ? -15.531 24.891 11.633 1 95.31 202 ILE B O 1
ATOM 4086 N N . LYS B 1 203 ? -15.484 24.281 13.758 1 94.56 203 LYS B N 1
ATOM 4087 C CA . LYS B 1 203 ? -16.625 23.375 13.641 1 94.56 203 LYS B CA 1
ATOM 4088 C C . LYS B 1 203 ? -17.891 24.125 13.227 1 94.56 203 LYS B C 1
ATOM 4090 O O . LYS B 1 203 ? -18.766 23.547 12.578 1 94.56 203 LYS B O 1
ATOM 4095 N N . ASN B 1 204 ? -17.938 25.344 13.562 1 92.38 204 ASN B N 1
ATOM 4096 C CA . ASN B 1 204 ? -19.156 26.109 13.328 1 92.38 204 ASN B CA 1
ATOM 4097 C C . ASN B 1 204 ? -19.125 26.812 11.969 1 92.38 204 ASN B C 1
ATOM 4099 O O . ASN B 1 204 ? -20.094 27.453 11.578 1 92.38 204 ASN B O 1
ATOM 4103 N N . GLN B 1 205 ? -18.031 26.703 11.273 1 91.5 205 GLN B N 1
ATOM 4104 C CA . GLN B 1 205 ? -17.969 27.312 9.945 1 91.5 205 GLN B CA 1
ATOM 4105 C C . GLN B 1 205 ? -18.688 26.438 8.914 1 91.5 205 GLN B C 1
ATOM 4107 O O . GLN B 1 205 ? -18.719 25.219 9.031 1 91.5 205 GLN B O 1
ATOM 4112 N N . ALA B 1 206 ? -19.234 27.234 7.984 1 87.31 206 ALA B N 1
ATOM 4113 C CA . ALA B 1 206 ? -19.797 26.531 6.828 1 87.31 206 ALA B CA 1
ATOM 4114 C C . ALA B 1 206 ? -18.734 26.312 5.758 1 87.31 206 ALA B C 1
ATOM 4116 O O . ALA B 1 206 ? -17.938 27.203 5.461 1 87.31 206 ALA B O 1
ATOM 4117 N N . GLY B 1 207 ? -18.438 25.141 5.43 1 91.31 207 GLY B N 1
ATOM 4118 C CA . GLY B 1 207 ? -17.5 24.859 4.352 1 91.31 207 GLY B CA 1
ATOM 4119 C C . GLY B 1 207 ? -16.109 24.484 4.848 1 91.31 207 GLY B C 1
ATOM 4120 O O . GLY B 1 207 ? -15.969 23.969 5.961 1 91.31 207 GLY B O 1
ATOM 4121 N N . LEU B 1 208 ? -15.094 24.781 3.959 1 95.06 208 LEU B N 1
ATOM 4122 C CA . LEU B 1 208 ? -13.719 24.438 4.277 1 95.06 208 LEU B CA 1
ATOM 4123 C C . LEU B 1 208 ? -13.031 25.562 5.051 1 95.06 208 LEU B C 1
ATOM 4125 O O . LEU B 1 208 ? -13.359 26.734 4.863 1 95.06 208 LEU B O 1
ATOM 4129 N N . VAL B 1 209 ? -12.102 25.188 5.945 1 96.5 209 VAL B N 1
ATOM 4130 C CA . VAL B 1 209 ? -11.352 26.156 6.742 1 96.5 209 VAL B CA 1
ATOM 4131 C C . VAL B 1 209 ? -9.859 25.891 6.602 1 96.5 209 VAL B C 1
ATOM 4133 O O . VAL B 1 209 ? -9.391 24.766 6.812 1 96.5 209 VAL B O 1
ATOM 4136 N N . CYS B 1 210 ? -9.125 26.875 6.207 1 97.81 210 CYS B N 1
ATOM 4137 C CA . CYS B 1 210 ? -7.668 26.828 6.199 1 97.81 210 CYS B CA 1
ATOM 4138 C C . CYS B 1 210 ? -7.094 27.484 7.449 1 97.81 210 CYS B C 1
ATOM 4140 O O . CYS B 1 210 ? -7.379 28.641 7.734 1 97.81 210 CYS B O 1
ATOM 4142 N N . VAL B 1 211 ? -6.328 26.719 8.211 1 98.12 211 VAL B N 1
ATOM 4143 C CA . VAL B 1 211 ? -5.738 27.234 9.445 1 98.12 211 VAL B CA 1
ATOM 4144 C C . VAL B 1 211 ? -4.227 27.359 9.281 1 98.12 211 VAL B C 1
ATOM 4146 O O . VAL B 1 211 ? -3.539 26.359 9.031 1 98.12 211 VAL B O 1
ATOM 4149 N N . SER B 1 212 ? -3.727 28.547 9.422 1 97.31 212 SER B N 1
ATOM 4150 C CA . SER B 1 212 ? -2.301 28.828 9.297 1 97.31 212 SER B CA 1
ATOM 4151 C C . SER B 1 212 ? -1.772 29.547 10.531 1 97.31 212 SER B C 1
ATOM 4153 O O . SER B 1 212 ? -2.527 29.828 11.461 1 97.31 212 SER B O 1
ATOM 4155 N N . GLY B 1 213 ? -0.418 29.75 10.547 1 93.12 213 GLY B N 1
ATOM 4156 C CA . GLY B 1 213 ? 0.197 30.5 11.633 1 93.12 213 GLY B CA 1
ATOM 4157 C C . GLY B 1 213 ? 0.601 29.625 12.805 1 93.12 213 GLY B C 1
ATOM 4158 O O . GLY B 1 213 ? 0.592 30.062 13.953 1 93.12 213 GLY B O 1
ATOM 4159 N N . TYR B 1 214 ? 0.918 28.391 12.531 1 94.5 214 TYR B N 1
ATOM 4160 C CA . TYR B 1 214 ? 1.373 27.484 13.578 1 94.5 214 TYR B CA 1
ATOM 4161 C C . TYR B 1 214 ? 2.693 27.953 14.18 1 94.5 214 TYR B C 1
ATOM 4163 O O . TYR B 1 214 ? 3.568 28.438 13.453 1 94.5 214 TYR B O 1
ATOM 4171 N N . PRO B 1 215 ? 2.785 27.781 15.484 1 91.31 215 PRO B N 1
ATOM 4172 C CA . PRO B 1 215 ? 4.059 28.172 16.094 1 91.31 215 PRO B CA 1
ATOM 4173 C C . PRO B 1 215 ? 5.215 27.281 15.672 1 91.31 215 PRO B C 1
ATOM 4175 O O . PRO B 1 215 ? 4.996 26.172 15.188 1 91.31 215 PRO B O 1
ATOM 4178 N N . GLU B 1 216 ? 6.414 27.703 15.922 1 91.44 216 GLU B N 1
ATOM 4179 C CA . GLU B 1 216 ? 7.641 27.047 15.484 1 91.44 216 GLU B CA 1
ATOM 4180 C C . GLU B 1 216 ? 7.738 25.625 16.047 1 91.44 216 GLU B C 1
ATOM 4182 O O . GLU B 1 216 ? 8.227 24.719 15.367 1 91.44 216 GLU B O 1
ATOM 4187 N N . CYS B 1 217 ? 7.289 25.422 17.25 1 88.06 217 CYS B N 1
ATOM 4188 C CA . CYS B 1 217 ? 7.43 24.125 17.906 1 88.06 217 CYS B CA 1
ATOM 4189 C C . CYS B 1 217 ? 6.555 23.078 17.219 1 88.06 217 CYS B C 1
ATOM 4191 O O . CYS B 1 217 ? 6.73 21.875 17.438 1 88.06 217 CYS B O 1
ATOM 4193 N N . LEU B 1 218 ? 5.664 23.531 16.344 1 92.38 218 LEU B N 1
ATOM 4194 C CA . LEU B 1 218 ? 4.805 22.609 15.602 1 92.38 218 LEU B CA 1
ATOM 4195 C C . LEU B 1 218 ? 5.121 22.641 14.109 1 92.38 218 LEU B C 1
ATOM 4197 O O . LEU B 1 218 ? 4.262 22.344 13.273 1 92.38 218 LEU B O 1
ATOM 4201 N N . ALA B 1 219 ? 6.309 23 13.812 1 94.94 219 ALA B N 1
ATOM 4202 C CA . ALA B 1 219 ? 6.668 23.203 12.406 1 94.94 219 ALA B CA 1
ATOM 4203 C C . ALA B 1 219 ? 6.867 21.859 11.695 1 94.94 219 ALA B C 1
ATOM 4205 O O . ALA B 1 219 ? 6.773 21.781 10.469 1 94.94 219 ALA B O 1
ATOM 4206 N N . ALA B 1 220 ? 7.184 20.781 12.492 1 94.31 220 ALA B N 1
ATOM 4207 C CA . ALA B 1 220 ? 7.516 19.516 11.867 1 94.31 220 ALA B CA 1
ATOM 4208 C C . ALA B 1 220 ? 8.594 19.672 10.805 1 94.31 220 ALA B C 1
ATOM 4210 O O . ALA B 1 220 ? 9.734 20.031 11.117 1 94.31 220 ALA B O 1
ATOM 4211 N N . MET B 1 221 ? 8.25 19.562 9.5 1 96.81 221 MET B N 1
ATOM 4212 C CA . MET B 1 221 ? 9.25 19.719 8.453 1 96.81 221 MET B CA 1
ATOM 4213 C C . MET B 1 221 ? 8.992 20.984 7.645 1 96.81 221 MET B C 1
ATOM 4215 O O . MET B 1 221 ? 9.516 21.141 6.539 1 96.81 221 MET B O 1
ATOM 4219 N N . ALA B 1 222 ? 8.219 21.875 8.148 1 98.06 222 ALA B N 1
ATOM 4220 C CA . ALA B 1 222 ? 7.918 23.125 7.477 1 98.06 222 ALA B CA 1
ATOM 4221 C C . ALA B 1 222 ? 9 24.172 7.738 1 98.06 222 ALA B C 1
ATOM 4223 O O . ALA B 1 222 ? 9.625 24.172 8.805 1 98.06 222 ALA B O 1
ATOM 4224 N N . ARG B 1 223 ? 9.156 25.047 6.82 1 97.81 223 ARG B N 1
ATOM 4225 C CA . ARG B 1 223 ? 10 26.219 7.012 1 97.81 223 ARG B CA 1
ATOM 4226 C C . ARG B 1 223 ? 9.414 27.156 8.062 1 97.81 223 ARG B C 1
ATOM 4228 O O . ARG B 1 223 ? 8.195 27.234 8.219 1 97.81 223 ARG B O 1
ATOM 4235 N N . VAL B 1 224 ? 10.383 27.797 8.773 1 96.56 224 VAL B N 1
ATOM 4236 C CA . VAL B 1 224 ? 9.945 28.75 9.781 1 96.56 224 VAL B CA 1
ATOM 4237 C C . VAL B 1 224 ? 10.422 30.156 9.406 1 96.56 224 VAL B C 1
ATOM 4239 O O . VAL B 1 224 ? 11.594 30.359 9.094 1 96.56 224 VAL B O 1
ATOM 4242 N N . THR B 1 225 ? 9.477 31.094 9.328 1 94 225 THR B N 1
ATOM 4243 C CA . THR B 1 225 ? 9.758 32.5 9.086 1 94 225 THR B CA 1
ATOM 4244 C C . THR B 1 225 ? 9.242 33.375 10.242 1 94 225 THR B C 1
ATOM 4246 O O . THR B 1 225 ? 8.039 33.406 10.5 1 94 225 THR B O 1
ATOM 4249 N N . HIS B 1 226 ? 10.109 34 10.953 1 89.94 226 HIS B N 1
ATOM 4250 C CA . HIS B 1 226 ? 9.781 34.875 12.07 1 89.94 226 HIS B CA 1
ATOM 4251 C C . HIS B 1 226 ? 8.992 34.125 13.141 1 89.94 226 HIS B C 1
ATOM 4253 O O . HIS B 1 226 ? 7.957 34.625 13.609 1 89.94 226 HIS B O 1
ATOM 4259 N N . GLY B 1 227 ? 9.383 32.938 13.367 1 89.75 227 GLY B N 1
ATOM 4260 C CA . GLY B 1 227 ? 8.828 32.156 14.461 1 89.75 227 GLY B CA 1
ATOM 4261 C C . GLY B 1 227 ? 7.527 31.469 14.102 1 89.75 227 GLY B C 1
ATOM 4262 O O . GLY B 1 227 ? 6.93 30.781 14.938 1 89.75 227 GLY B O 1
ATOM 4263 N N . ILE B 1 228 ? 7.129 31.609 12.852 1 93.06 228 ILE B N 1
ATOM 4264 C CA . ILE B 1 228 ? 5.875 31.016 12.398 1 93.06 228 ILE B CA 1
ATOM 4265 C C . ILE B 1 228 ? 6.156 29.953 11.336 1 93.06 228 ILE B C 1
ATOM 4267 O O . ILE B 1 228 ? 6.906 30.203 10.391 1 93.06 228 ILE B O 1
ATOM 4271 N N . ALA B 1 229 ? 5.594 28.797 11.586 1 96.25 229 ALA B N 1
ATOM 4272 C CA . ALA B 1 229 ? 5.762 27.703 10.617 1 96.25 229 ALA B CA 1
ATOM 4273 C C . ALA B 1 229 ? 4.965 27.984 9.344 1 96.25 229 ALA B C 1
ATOM 4275 O O . ALA B 1 229 ? 3.801 28.391 9.406 1 96.25 229 ALA B O 1
ATOM 4276 N N . GLU B 1 230 ? 5.625 27.844 8.211 1 97.94 230 GLU B N 1
ATOM 4277 C CA . GLU B 1 230 ? 4.91 27.859 6.938 1 97.94 230 GLU B CA 1
ATOM 4278 C C . GLU B 1 230 ? 4.156 26.562 6.703 1 97.94 230 GLU B C 1
ATOM 4280 O O . GLU B 1 230 ? 4.5 25.797 5.801 1 97.94 230 GLU B O 1
ATOM 4285 N N . ARG B 1 231 ? 3.156 26.438 7.477 1 98.38 231 ARG B N 1
ATOM 4286 C CA . ARG B 1 231 ? 2.324 25.25 7.59 1 98.38 231 ARG B CA 1
ATOM 4287 C C . ARG B 1 231 ? 0.844 25.609 7.629 1 98.38 231 ARG B C 1
ATOM 4289 O O . ARG B 1 231 ? 0.457 26.578 8.273 1 98.38 231 ARG B O 1
ATOM 4296 N N . THR B 1 232 ? 0.025 24.922 6.871 1 98.5 232 THR B N 1
ATOM 4297 C CA . THR B 1 232 ? -1.419 25.125 6.863 1 98.5 232 THR B CA 1
ATOM 4298 C C . THR B 1 232 ? -2.16 23.797 6.898 1 98.5 232 THR B C 1
ATOM 4300 O O . THR B 1 232 ? -1.771 22.844 6.215 1 98.5 232 THR B O 1
ATOM 4303 N N . GLU B 1 233 ? -3.195 23.734 7.707 1 98.5 233 GLU B N 1
ATOM 4304 C CA . GLU B 1 233 ? -4.109 22.594 7.699 1 98.5 233 GLU B CA 1
ATOM 4305 C C . GLU B 1 233 ? -5.469 22.969 7.121 1 98.5 233 GLU B C 1
ATOM 4307 O O . GLU B 1 233 ? -5.891 24.125 7.234 1 98.5 233 GLU B O 1
ATOM 4312 N N . ILE B 1 234 ? -6.059 22.094 6.465 1 98 234 ILE B N 1
ATOM 4313 C CA . ILE B 1 234 ? -7.41 22.281 5.949 1 98 234 ILE B CA 1
ATOM 4314 C C . ILE B 1 234 ? -8.391 21.422 6.758 1 98 234 ILE B C 1
ATOM 4316 O O . ILE B 1 234 ? -8.164 20.234 6.969 1 98 234 ILE B O 1
ATOM 4320 N N . PHE B 1 235 ? -9.477 22.078 7.18 1 97.06 235 PHE B N 1
ATOM 4321 C CA . PHE B 1 235 ? -10.508 21.422 7.977 1 97.06 235 PHE B CA 1
ATOM 4322 C C . PHE B 1 235 ? -11.859 21.5 7.281 1 97.06 235 PHE B C 1
ATOM 4324 O O . PHE B 1 235 ? -12.094 22.391 6.461 1 97.06 235 PHE B O 1
ATOM 4331 N N . TYR B 1 236 ? -12.703 20.562 7.605 1 94.75 236 TYR B N 1
ATOM 4332 C CA . TYR B 1 236 ? -14.141 20.609 7.336 1 94.75 236 TYR B CA 1
ATOM 4333 C C . TYR B 1 236 ? -14.93 20.109 8.539 1 94.75 236 TYR B C 1
ATOM 4335 O O . TYR B 1 236 ? -14.75 18.984 9 1 94.75 236 TYR B O 1
ATOM 4343 N N . ALA B 1 237 ? -15.789 20.984 9.102 1 91.69 237 ALA B N 1
ATOM 4344 C CA . ALA B 1 237 ? -16.609 20.672 10.266 1 91.69 237 ALA B CA 1
ATOM 4345 C C . ALA B 1 237 ? -15.758 20.109 11.406 1 91.69 237 ALA B C 1
ATOM 4347 O O . ALA B 1 237 ? -16.141 19.125 12.047 1 91.69 237 ALA B O 1
ATOM 4348 N N . GLY B 1 238 ? -14.578 20.625 11.523 1 93.81 238 GLY B N 1
ATOM 4349 C CA . GLY B 1 238 ? -13.703 20.25 12.625 1 93.81 238 GLY B CA 1
ATOM 4350 C C . GLY B 1 238 ? -12.805 19.078 12.305 1 93.81 238 GLY B C 1
ATOM 4351 O O . GLY B 1 238 ? -11.906 18.75 13.078 1 93.81 238 GLY B O 1
ATOM 4352 N N . LEU B 1 239 ? -13.008 18.438 11.211 1 94.81 239 LEU B N 1
ATOM 4353 C CA . LEU B 1 239 ? -12.195 17.297 10.805 1 94.81 239 LEU B CA 1
ATOM 4354 C C . LEU B 1 239 ? -11.016 17.766 9.953 1 94.81 239 LEU B C 1
ATOM 4356 O O . LEU B 1 239 ? -11.203 18.406 8.914 1 94.81 239 LEU B O 1
ATOM 4360 N N . GLU B 1 240 ? -9.812 17.453 10.406 1 96.88 240 GLU B N 1
ATOM 4361 C CA . GLU B 1 240 ? -8.633 17.781 9.609 1 96.88 240 GLU B CA 1
ATOM 4362 C C . GLU B 1 240 ? -8.555 16.938 8.344 1 96.88 240 GLU B C 1
ATOM 4364 O O . GLU B 1 240 ? -8.562 15.703 8.414 1 96.88 240 GLU B O 1
ATOM 4369 N N . LEU B 1 241 ? -8.414 17.578 7.211 1 97.19 241 LEU B N 1
ATOM 4370 C CA . LEU B 1 241 ? -8.43 16.875 5.934 1 97.19 241 LEU B CA 1
ATOM 4371 C C . LEU B 1 241 ? -7.039 16.844 5.312 1 97.19 241 LEU B C 1
ATOM 4373 O O . LEU B 1 241 ? -6.711 15.93 4.551 1 97.19 241 LEU B O 1
ATOM 4377 N N . ALA B 1 242 ? -6.246 17.891 5.586 1 98.38 242 ALA B N 1
ATOM 4378 C CA . ALA B 1 242 ? -4.973 18.031 4.883 1 98.38 242 ALA B CA 1
ATOM 4379 C C . ALA B 1 242 ? -3.967 18.812 5.727 1 98.38 242 ALA B C 1
ATOM 4381 O O . ALA B 1 242 ? -4.348 19.516 6.656 1 98.38 242 ALA B O 1
ATOM 4382 N N . ASN B 1 243 ? -2.738 18.641 5.445 1 98.44 243 ASN B N 1
ATOM 4383 C CA . ASN B 1 243 ? -1.606 19.344 6.051 1 98.44 243 ASN B CA 1
ATOM 4384 C C . ASN B 1 243 ? -0.555 19.703 5.008 1 98.44 243 ASN B C 1
ATOM 4386 O O . ASN B 1 243 ? -0.052 18.844 4.293 1 98.44 243 ASN B O 1
ATOM 4390 N N . ALA B 1 244 ? -0.23 21 4.914 1 98.69 244 ALA B N 1
ATOM 4391 C CA . ALA B 1 244 ? 0.659 21.516 3.871 1 98.69 244 ALA B CA 1
ATOM 4392 C C . ALA B 1 244 ? 1.866 22.219 4.477 1 98.69 244 ALA B C 1
ATOM 4394 O O . ALA B 1 244 ? 1.75 22.891 5.508 1 98.69 244 ALA B O 1
ATOM 4395 N N . TYR B 1 245 ? 3.012 22.094 3.781 1 98.38 245 TYR B N 1
ATOM 4396 C CA . TYR B 1 245 ? 4.246 22.766 4.184 1 98.38 245 TYR B CA 1
ATOM 4397 C C . TYR B 1 245 ? 4.883 23.484 3.006 1 98.38 245 TYR B C 1
ATOM 4399 O O . TYR B 1 245 ? 4.863 23 1.878 1 98.38 245 TYR B O 1
ATOM 4407 N N . CYS B 1 246 ? 5.418 24.656 3.342 1 98.38 246 CYS B N 1
ATOM 4408 C CA . CYS B 1 246 ? 6.656 25 2.646 1 98.38 246 CYS B CA 1
ATOM 4409 C C . CYS B 1 246 ? 7.852 24.312 3.293 1 98.38 246 CYS B C 1
ATOM 4411 O O . CYS B 1 246 ? 8.125 24.5 4.477 1 98.38 246 CYS B O 1
ATOM 4413 N N . GLU B 1 247 ? 8.609 23.578 2.51 1 97.62 247 GLU B N 1
ATOM 4414 C CA . GLU B 1 247 ? 9.531 22.609 3.086 1 97.62 247 GLU B CA 1
ATOM 4415 C C . GLU B 1 247 ? 10.766 23.297 3.672 1 97.62 247 GLU B C 1
ATOM 4417 O O . GLU B 1 247 ? 11.312 24.219 3.064 1 97.62 247 GLU B O 1
ATOM 4422 N N . GLU B 1 248 ? 11.125 22.891 4.871 1 97.94 248 GLU B N 1
ATOM 4423 C CA . GLU B 1 248 ? 12.453 23.203 5.383 1 97.94 248 GLU B CA 1
ATOM 4424 C C . GLU B 1 248 ? 13.531 22.391 4.68 1 97.94 248 GLU B C 1
ATOM 4426 O O . GLU B 1 248 ? 13.359 21.188 4.457 1 97.94 248 GLU B O 1
ATOM 4431 N N . TYR B 1 249 ? 14.602 23.062 4.273 1 96.69 249 TYR B N 1
ATOM 4432 C CA . TYR B 1 249 ? 15.602 22.375 3.473 1 96.69 249 TYR B CA 1
ATOM 4433 C C . TYR B 1 249 ? 16.953 22.344 4.184 1 96.69 249 TYR B C 1
ATOM 4435 O O . TYR B 1 249 ? 17.922 21.828 3.646 1 96.69 249 TYR B O 1
ATOM 4443 N N . ASP B 1 250 ? 17.016 22.953 5.383 1 97.44 250 ASP B N 1
ATOM 4444 C CA . ASP B 1 250 ? 18.234 22.906 6.172 1 97.44 250 ASP B CA 1
ATOM 4445 C C . ASP B 1 250 ? 18.312 21.641 7.016 1 97.44 250 ASP B C 1
ATOM 4447 O O . ASP B 1 250 ? 17.547 21.469 7.965 1 97.44 250 ASP B O 1
ATOM 4451 N N . ALA B 1 251 ? 19.25 20.812 6.707 1 97.12 251 ALA B N 1
ATOM 4452 C CA . ALA B 1 251 ? 19.391 19.516 7.363 1 97.12 251 ALA B CA 1
ATOM 4453 C C . ALA B 1 251 ? 19.672 19.688 8.859 1 97.12 251 ALA B C 1
ATOM 4455 O O . ALA B 1 251 ? 19.219 18.875 9.672 1 97.12 251 ALA B O 1
ATOM 4456 N N . GLY B 1 252 ? 20.453 20.672 9.18 1 97.81 252 GLY B N 1
ATOM 4457 C CA . GLY B 1 252 ? 20.734 20.922 10.586 1 97.81 252 GLY B CA 1
ATOM 4458 C C . GLY B 1 252 ? 19.484 21.234 11.398 1 97.81 252 GLY B C 1
ATOM 4459 O O . GLY B 1 252 ? 19.297 20.688 12.477 1 97.81 252 GLY B O 1
ATOM 4460 N N . THR B 1 253 ? 18.672 22.094 10.875 1 97.44 253 THR B N 1
ATOM 4461 C CA . THR B 1 253 ? 17.422 22.469 11.523 1 97.44 253 THR B CA 1
ATOM 4462 C C . THR B 1 253 ? 16.531 21.25 11.727 1 97.44 253 THR B C 1
ATOM 4464 O O . THR B 1 253 ? 16.016 21.031 12.82 1 97.44 253 THR B O 1
ATOM 4467 N N . ILE B 1 254 ? 16.406 20.406 10.734 1 97.5 254 ILE B N 1
ATOM 4468 C CA . ILE B 1 254 ? 15.531 19.25 10.797 1 97.5 254 ILE B CA 1
ATOM 4469 C C . ILE B 1 254 ? 16.109 18.219 11.773 1 97.5 254 ILE B C 1
ATOM 4471 O O . ILE B 1 254 ? 15.383 17.609 12.555 1 97.5 254 ILE B O 1
ATOM 4475 N N . ARG B 1 255 ? 17.391 18.078 11.703 1 97.31 255 ARG B N 1
ATOM 4476 C CA . ARG B 1 255 ? 18.047 17.172 12.633 1 97.31 255 ARG B CA 1
ATOM 4477 C C . ARG B 1 255 ? 17.766 17.547 14.078 1 97.31 255 ARG B C 1
ATOM 4479 O O . ARG B 1 255 ? 17.453 16.688 14.906 1 97.31 255 ARG B O 1
ATOM 4486 N N . GLU B 1 256 ? 17.891 18.781 14.336 1 96.56 256 GLU B N 1
ATOM 4487 C CA . GLU B 1 256 ? 17.625 19.266 15.688 1 96.56 256 GLU B CA 1
ATOM 4488 C C . GLU B 1 256 ? 16.172 19.031 16.078 1 96.56 256 GLU B C 1
ATOM 4490 O O . GLU B 1 256 ? 15.891 18.594 17.203 1 96.56 256 GLU B O 1
ATOM 4495 N N . ARG B 1 257 ? 15.25 19.312 15.211 1 95.5 257 ARG B N 1
ATOM 4496 C CA . ARG B 1 257 ? 13.828 19.094 15.469 1 95.5 257 ARG B CA 1
ATOM 4497 C C . ARG B 1 257 ? 13.547 17.609 15.75 1 95.5 257 ARG B C 1
ATOM 4499 O O . ARG B 1 257 ? 12.797 17.281 16.672 1 95.5 257 ARG B O 1
ATOM 4506 N N . TRP B 1 258 ? 14.148 16.75 14.93 1 96.19 258 TRP B N 1
ATOM 4507 C CA . TRP B 1 258 ? 13.938 15.312 15.086 1 96.19 258 TRP B CA 1
ATOM 4508 C C . TRP B 1 258 ? 14.5 14.82 16.422 1 96.19 258 TRP B C 1
ATOM 4510 O O . TRP B 1 258 ? 13.898 13.969 17.078 1 96.19 258 TRP B O 1
ATOM 4520 N N . ALA B 1 259 ? 15.617 15.352 16.797 1 95.06 259 ALA B N 1
ATOM 4521 C CA . ALA B 1 259 ? 16.203 15 18.094 1 95.06 259 ALA B CA 1
ATOM 4522 C C . ALA B 1 259 ? 15.281 15.414 19.234 1 95.06 259 ALA B C 1
ATOM 4524 O O . ALA B 1 259 ? 15.07 14.648 20.172 1 95.06 259 ALA B O 1
ATOM 4525 N N . ALA B 1 260 ? 14.789 16.609 19.109 1 92.38 260 ALA B N 1
ATOM 4526 C CA . ALA B 1 260 ? 13.852 17.109 20.109 1 92.38 260 ALA B CA 1
ATOM 4527 C C . ALA B 1 260 ? 12.602 16.234 20.172 1 92.38 260 ALA B C 1
ATOM 4529 O O . ALA B 1 260 ? 12.086 15.945 21.25 1 92.38 260 ALA B O 1
ATOM 4530 N N . ASN B 1 261 ? 12.055 15.875 19.047 1 93.19 261 ASN B N 1
ATOM 4531 C CA . ASN B 1 261 ? 10.891 15 18.984 1 93.19 261 ASN B CA 1
ATOM 4532 C C . ASN B 1 261 ? 11.156 13.656 19.656 1 93.19 261 ASN B C 1
ATOM 4534 O O . ASN B 1 261 ? 10.289 13.125 20.344 1 93.19 261 ASN B O 1
ATOM 4538 N N . ASN B 1 262 ? 12.297 13.078 19.406 1 94.12 262 ASN B N 1
ATOM 4539 C CA . ASN B 1 262 ? 12.656 11.812 20.031 1 94.12 262 ASN B CA 1
ATOM 4540 C C . ASN B 1 262 ? 12.766 11.945 21.547 1 94.12 262 ASN B C 1
ATOM 4542 O O . ASN B 1 262 ? 12.453 11.016 22.281 1 94.12 262 ASN B O 1
ATOM 4546 N N . GLU B 1 263 ? 13.25 13.102 21.984 1 92.69 263 GLU B N 1
ATOM 4547 C CA . GLU B 1 263 ? 13.266 13.344 23.422 1 92.69 263 GLU B CA 1
ATOM 4548 C C . GLU B 1 263 ? 11.859 13.32 24 1 92.69 263 GLU B C 1
ATOM 4550 O O . GLU B 1 263 ? 11.633 12.75 25.078 1 92.69 263 GLU B O 1
ATOM 4555 N N . ILE B 1 264 ? 10.961 13.945 23.312 1 90.31 264 ILE B N 1
ATOM 4556 C CA . ILE B 1 264 ? 9.562 13.938 23.75 1 90.31 264 ILE B CA 1
ATOM 4557 C C . ILE B 1 264 ? 9.031 12.508 23.75 1 90.31 264 ILE B C 1
ATOM 4559 O O . ILE B 1 264 ? 8.352 12.102 24.703 1 90.31 264 ILE B O 1
ATOM 4563 N N . ARG B 1 265 ? 9.328 11.734 22.75 1 90.69 265 ARG B N 1
ATOM 4564 C CA . ARG B 1 265 ? 8.898 10.344 22.672 1 90.69 265 ARG B CA 1
ATOM 4565 C C . ARG B 1 265 ? 9.43 9.547 23.859 1 90.69 265 ARG B C 1
ATOM 4567 O O . ARG B 1 265 ? 8.688 8.781 24.484 1 90.69 265 ARG B O 1
ATOM 4574 N N . ARG B 1 266 ? 10.672 9.727 24.203 1 91 266 ARG B N 1
ATOM 4575 C CA . ARG B 1 266 ? 11.273 9.07 25.359 1 91 266 ARG B CA 1
ATOM 4576 C C . ARG B 1 266 ? 10.508 9.398 26.625 1 91 266 ARG B C 1
ATOM 4578 O O . ARG B 1 266 ? 10.227 8.508 27.438 1 91 266 ARG B O 1
ATOM 4585 N N . LEU B 1 267 ? 10.195 10.578 26.719 1 86.19 267 LEU B N 1
ATOM 4586 C CA . LEU B 1 267 ? 9.484 11.031 27.922 1 86.19 267 LEU B CA 1
ATOM 4587 C C . LEU B 1 267 ? 8.086 10.445 27.969 1 86.19 267 LEU B C 1
ATOM 4589 O O . LEU B 1 267 ? 7.559 10.18 29.062 1 86.19 267 LEU B O 1
ATOM 4593 N N . ARG B 1 268 ? 7.512 10.297 26.859 1 84.94 268 ARG B N 1
ATOM 4594 C CA . ARG B 1 268 ? 6.18 9.703 26.766 1 84.94 268 ARG B CA 1
ATOM 4595 C C . ARG B 1 268 ? 6.234 8.195 26.953 1 84.94 268 ARG B C 1
ATOM 4597 O O . ARG B 1 268 ? 5.195 7.535 27.047 1 84.94 268 ARG B O 1
ATOM 4604 N N . GLY B 1 269 ? 7.414 7.629 26.938 1 86.19 269 GLY B N 1
ATOM 4605 C CA . GLY B 1 269 ? 7.582 6.199 27.141 1 86.19 269 GLY B CA 1
ATOM 4606 C C . GLY B 1 269 ? 7.34 5.383 25.891 1 86.19 269 GLY B C 1
ATOM 4607 O O . GLY B 1 269 ? 6.969 4.211 25.969 1 86.19 269 GLY B O 1
ATOM 4608 N N . VAL B 1 270 ? 7.453 6.062 24.75 1 86.88 270 VAL B N 1
ATOM 4609 C CA . VAL B 1 270 ? 7.285 5.34 23.484 1 86.88 270 VAL B CA 1
ATOM 4610 C C . VAL B 1 270 ? 8.625 5.25 22.766 1 86.88 270 VAL B C 1
ATOM 4612 O O . VAL B 1 270 ? 9.57 5.961 23.109 1 86.88 270 VAL B O 1
ATOM 4615 N N . ALA B 1 271 ? 8.68 4.336 21.844 1 87.44 271 ALA B N 1
ATOM 4616 C CA . ALA B 1 271 ? 9.938 4.074 21.141 1 87.44 271 ALA B CA 1
ATOM 4617 C C . ALA B 1 271 ? 10.391 5.297 20.359 1 87.44 271 ALA B C 1
ATOM 4619 O O . ALA B 1 271 ? 9.578 5.973 19.719 1 87.44 271 ALA B O 1
ATOM 4620 N N . GLU B 1 272 ? 11.648 5.551 20.453 1 92.19 272 GLU B N 1
ATOM 4621 C CA . GLU B 1 272 ? 12.266 6.52 19.547 1 92.19 272 GLU B CA 1
ATOM 4622 C C . GLU B 1 272 ? 12.336 5.977 18.125 1 92.19 272 GLU B C 1
ATOM 4624 O O . GLU B 1 272 ? 12.281 4.766 17.906 1 92.19 272 GLU B O 1
ATOM 4629 N N . HIS B 1 273 ? 12.375 6.875 17.234 1 91.69 273 HIS B N 1
ATOM 4630 C CA . HIS B 1 273 ? 12.562 6.492 15.844 1 91.69 273 HIS B CA 1
ATOM 4631 C C . HIS B 1 273 ? 13.961 6.848 15.352 1 91.69 273 HIS B C 1
ATOM 4633 O O . HIS B 1 273 ? 14.508 7.887 15.719 1 91.69 273 HIS B O 1
ATOM 4639 N N . PRO B 1 274 ? 14.516 5.926 14.578 1 94.19 274 PRO B N 1
ATOM 4640 C CA . PRO B 1 274 ? 15.797 6.301 13.977 1 94.19 274 PRO B CA 1
ATOM 4641 C C . PRO B 1 274 ? 15.672 7.477 13.008 1 94.19 274 PRO B C 1
ATOM 4643 O O . PRO B 1 274 ? 14.68 7.59 12.289 1 94.19 274 PRO B O 1
ATOM 4646 N N . LEU B 1 275 ? 16.703 8.297 13.062 1 95.62 275 LEU B N 1
ATOM 4647 C CA . LEU B 1 275 ? 16.719 9.383 12.086 1 95.62 275 LEU B CA 1
ATOM 4648 C C . LEU B 1 275 ? 16.969 8.844 10.68 1 95.62 275 LEU B C 1
ATOM 4650 O O . LEU B 1 275 ? 17.797 7.941 10.5 1 95.62 275 LEU B O 1
ATOM 4654 N N . ASP B 1 276 ? 16.312 9.359 9.727 1 94.69 276 ASP B N 1
ATOM 4655 C CA . ASP B 1 276 ? 16.578 9.023 8.336 1 94.69 276 ASP B CA 1
ATOM 4656 C C . ASP B 1 276 ? 17.734 9.844 7.785 1 94.69 276 ASP B C 1
ATOM 4658 O O . ASP B 1 276 ? 17.531 10.914 7.203 1 94.69 276 ASP B O 1
ATOM 4662 N N . GLU B 1 277 ? 18.906 9.281 7.859 1 95 277 GLU B N 1
ATOM 4663 C CA . GLU B 1 277 ? 20.109 10 7.461 1 95 277 GLU B CA 1
ATOM 4664 C C . GLU B 1 277 ? 20.125 10.266 5.957 1 95 277 GLU B C 1
ATOM 4666 O O . GLU B 1 277 ? 20.641 11.289 5.508 1 95 277 GLU B O 1
ATOM 4671 N N . ARG B 1 278 ? 19.625 9.375 5.195 1 91.94 278 ARG B N 1
ATOM 4672 C CA . ARG B 1 278 ? 19.578 9.562 3.75 1 91.94 278 ARG B CA 1
ATOM 4673 C C . ARG B 1 278 ? 18.703 10.758 3.379 1 91.94 278 ARG B C 1
ATOM 4675 O O . ARG B 1 278 ? 19.047 11.531 2.484 1 91.94 278 ARG B O 1
ATOM 4682 N N . LEU B 1 279 ? 17.609 10.852 4.047 1 94.12 279 LEU B N 1
ATOM 4683 C CA . LEU B 1 279 ? 16.75 12 3.795 1 94.12 279 LEU B CA 1
ATOM 4684 C C . LEU B 1 279 ? 17.453 13.297 4.172 1 94.12 279 LEU B C 1
ATOM 4686 O O . LEU B 1 279 ? 17.453 14.266 3.406 1 94.12 279 LEU B O 1
ATOM 4690 N N . LEU B 1 280 ? 18.078 13.289 5.332 1 95.75 280 LEU B N 1
ATOM 4691 C CA . LEU B 1 280 ? 18.766 14.484 5.809 1 95.75 280 LEU B CA 1
ATOM 4692 C C . LEU B 1 280 ? 19.812 14.938 4.801 1 95.75 280 LEU B C 1
ATOM 4694 O O . LEU B 1 280 ? 19.984 16.141 4.574 1 95.75 280 LEU B O 1
ATOM 4698 N N . GLU B 1 281 ? 20.359 14.008 4.133 1 94.25 281 GLU B N 1
ATOM 4699 C CA . GLU B 1 281 ? 21.438 14.305 3.186 1 94.25 281 GLU B CA 1
ATOM 4700 C C . GLU B 1 281 ? 20.875 14.938 1.914 1 94.25 281 GLU B C 1
ATOM 4702 O O . GLU B 1 281 ? 21.609 15.609 1.179 1 94.25 281 GLU B O 1
ATOM 4707 N N . THR B 1 282 ? 19.672 14.758 1.676 1 91.94 282 THR B N 1
ATOM 4708 C CA . THR B 1 282 ? 19.125 15.195 0.395 1 91.94 282 THR B CA 1
ATOM 4709 C C . THR B 1 282 ? 18.219 16.406 0.58 1 91.94 282 THR B C 1
ATOM 4711 O O . THR B 1 282 ? 17.672 16.938 -0.392 1 91.94 282 THR B O 1
ATOM 4714 N N . LEU B 1 283 ? 18.047 16.938 1.756 1 94.12 283 LEU B N 1
ATOM 4715 C CA . LEU B 1 283 ? 17.047 17.938 2.076 1 94.12 283 LEU B CA 1
ATOM 4716 C C . LEU B 1 283 ? 17.312 19.25 1.336 1 94.12 283 LEU B C 1
ATOM 4718 O O . LEU B 1 283 ? 16.391 20.031 1.075 1 94.12 283 LEU B O 1
ATOM 4722 N N . SER B 1 284 ? 18.609 19.516 1.026 1 92.81 284 SER B N 1
ATOM 4723 C CA . SER B 1 284 ? 18.953 20.75 0.323 1 92.81 284 SER B CA 1
ATOM 4724 C C . SER B 1 284 ? 18.219 20.844 -1.013 1 92.81 284 SER B C 1
ATOM 4726 O O . SER B 1 284 ? 17.953 21.938 -1.503 1 92.81 284 SER B O 1
ATOM 4728 N N . CYS B 1 285 ? 17.828 19.719 -1.56 1 89.94 285 CYS B N 1
ATOM 4729 C CA . CYS B 1 285 ? 17.141 19.672 -2.848 1 89.94 285 CYS B CA 1
ATOM 4730 C C . CYS B 1 285 ? 15.672 20.047 -2.699 1 89.94 285 CYS B C 1
ATOM 4732 O O . CYS B 1 285 ? 14.977 20.266 -3.695 1 89.94 285 CYS B O 1
ATOM 4734 N N . MET B 1 286 ? 15.258 20.234 -1.49 1 93.12 286 MET B N 1
ATOM 4735 C CA . MET B 1 286 ? 13.859 20.578 -1.237 1 93.12 286 MET B CA 1
ATOM 4736 C C . MET B 1 286 ? 13.68 22.094 -1.142 1 93.12 286 MET B C 1
ATOM 4738 O O . MET B 1 286 ? 12.609 22.578 -0.764 1 93.12 286 MET B O 1
ATOM 4742 N N . LYS B 1 287 ? 14.727 22.891 -1.476 1 93 287 LYS B N 1
ATOM 4743 C CA . LYS B 1 287 ? 14.617 24.344 -1.479 1 93 287 LYS B CA 1
ATOM 4744 C C . LYS B 1 287 ? 13.555 24.812 -2.473 1 93 287 LYS B C 1
ATOM 4746 O O . LYS B 1 287 ? 13.578 24.406 -3.641 1 93 287 LYS B O 1
ATOM 4751 N N . GLY B 1 288 ? 12.617 25.594 -1.958 1 93.56 288 GLY B N 1
ATOM 4752 C CA . GLY B 1 288 ? 11.586 26.156 -2.816 1 93.56 288 GLY B CA 1
ATOM 4753 C C . GLY B 1 288 ? 10.461 25.188 -3.113 1 93.56 288 GLY B C 1
ATOM 4754 O O . GLY B 1 288 ? 9.609 25.453 -3.961 1 93.56 288 GLY B O 1
ATOM 4755 N N . VAL B 1 289 ? 10.445 24.047 -2.449 1 94.94 289 VAL B N 1
ATOM 4756 C CA . VAL B 1 289 ? 9.43 23.031 -2.695 1 94.94 289 VAL B CA 1
ATOM 4757 C C . VAL B 1 289 ? 8.328 23.125 -1.648 1 94.94 289 VAL B C 1
ATOM 4759 O O . VAL B 1 289 ? 8.594 23.422 -0.479 1 94.94 289 VAL B O 1
ATOM 4762 N N . SER B 1 290 ? 7.086 23 -2.07 1 97.56 290 SER B N 1
ATOM 4763 C CA . SER B 1 290 ? 5.949 22.859 -1.168 1 97.56 290 SER B CA 1
ATOM 4764 C C . SER B 1 290 ? 5.27 21.5 -1.34 1 97.56 290 SER B C 1
ATOM 4766 O O . SER B 1 290 ? 5.293 20.922 -2.428 1 97.56 290 SER B O 1
ATOM 4768 N N . GLY B 1 291 ? 4.734 20.969 -0.267 1 98 291 GLY B N 1
ATOM 4769 C CA . GLY B 1 291 ? 4.051 19.688 -0.285 1 98 291 GLY B CA 1
ATOM 4770 C C . GLY B 1 291 ? 2.783 19.672 0.549 1 98 291 GLY B C 1
ATOM 4771 O O . GLY B 1 291 ? 2.578 20.562 1.39 1 98 291 GLY B O 1
ATOM 4772 N N . ILE B 1 292 ? 1.942 18.734 0.256 1 98.75 292 ILE B N 1
ATOM 4773 C CA . ILE B 1 292 ? 0.693 18.609 1 1 98.75 292 ILE B CA 1
ATOM 4774 C C . ILE B 1 292 ? 0.229 17.156 1.002 1 98.75 292 ILE B C 1
ATOM 4776 O O . ILE B 1 292 ? 0.498 16.406 0.057 1 98.75 292 ILE B O 1
ATOM 4780 N N . ALA B 1 293 ? -0.402 16.781 2.113 1 98.62 293 ALA B N 1
ATOM 4781 C CA . ALA B 1 293 ? -1.018 15.469 2.27 1 98.62 293 ALA B CA 1
ATOM 4782 C C . ALA B 1 293 ? -2.51 15.586 2.564 1 98.62 293 ALA B C 1
ATOM 4784 O O . ALA B 1 293 ? -2.924 16.438 3.363 1 98.62 293 ALA B O 1
ATOM 4785 N N . VAL B 1 294 ? -3.283 14.797 1.898 1 98.56 294 VAL B N 1
ATOM 4786 C CA . VAL B 1 294 ? -4.727 14.727 2.105 1 98.56 294 VAL B CA 1
ATOM 4787 C C . VAL B 1 294 ? -5.133 13.305 2.477 1 98.56 294 VAL B C 1
ATOM 4789 O O . VAL B 1 294 ? -4.77 12.352 1.784 1 98.56 294 VAL B O 1
ATOM 4792 N N . GLY B 1 295 ? -5.828 13.18 3.58 1 97.88 295 GLY B N 1
ATOM 4793 C CA . GLY B 1 295 ? -6.395 11.883 3.908 1 97.88 295 GLY B CA 1
ATOM 4794 C C . GLY B 1 295 ? -7.66 11.57 3.135 1 97.88 295 GLY B C 1
ATOM 4795 O O . GLY B 1 295 ? -8.68 12.25 3.299 1 97.88 295 GLY B O 1
ATOM 4796 N N . LEU B 1 296 ? -7.629 10.547 2.42 1 97.5 296 LEU B N 1
ATOM 4797 C CA . LEU B 1 296 ? -8.742 10.25 1.526 1 97.5 296 LEU B CA 1
ATOM 4798 C C . LEU B 1 296 ? -9.977 9.82 2.314 1 97.5 296 LEU B C 1
ATOM 4800 O O . LEU B 1 296 ? -11.086 10.289 2.055 1 97.5 296 LEU B O 1
ATOM 4804 N N . GLU B 1 297 ? -9.852 8.891 3.27 1 95.88 297 GLU B N 1
ATOM 4805 C CA . GLU B 1 297 ? -11 8.398 4.016 1 95.88 297 GLU B CA 1
ATOM 4806 C C . GLU B 1 297 ? -11.664 9.523 4.812 1 95.88 297 GLU B C 1
ATOM 4808 O O . GLU B 1 297 ? -12.891 9.602 4.879 1 95.88 297 GLU B O 1
ATOM 4813 N N . ARG B 1 298 ? -10.844 10.359 5.414 1 96.19 298 ARG B N 1
ATOM 4814 C CA . ARG B 1 298 ? -11.438 11.492 6.129 1 96.19 298 ARG B CA 1
ATOM 4815 C C . ARG B 1 298 ? -12.211 12.398 5.176 1 96.19 298 ARG B C 1
ATOM 4817 O O . ARG B 1 298 ? -13.25 12.953 5.543 1 96.19 298 ARG B O 1
ATOM 4824 N N . LEU B 1 299 ? -11.625 12.594 4.023 1 96 299 LEU B N 1
ATOM 4825 C CA . LEU B 1 299 ? -12.328 13.391 3.025 1 96 299 LEU B CA 1
ATOM 4826 C C . LEU B 1 299 ? -13.664 12.742 2.662 1 96 299 LEU B C 1
ATOM 4828 O O . LEU B 1 299 ? -14.688 13.43 2.568 1 96 299 LEU B O 1
ATOM 4832 N N . LEU B 1 300 ? -13.68 11.438 2.469 1 95.25 300 LEU B N 1
ATOM 4833 C CA . LEU B 1 300 ? -14.898 10.719 2.121 1 95.25 300 LEU B CA 1
ATOM 4834 C C . LEU B 1 300 ? -15.898 10.758 3.275 1 95.25 300 LEU B C 1
ATOM 4836 O O . LEU B 1 300 ? -17.109 10.828 3.053 1 95.25 300 LEU B O 1
ATOM 4840 N N . ILE B 1 301 ? -15.414 10.68 4.48 1 94.19 301 ILE B N 1
ATOM 4841 C CA . ILE B 1 301 ? -16.266 10.805 5.656 1 94.19 301 ILE B CA 1
ATOM 4842 C C . ILE B 1 301 ? -16.906 12.195 5.688 1 94.19 301 ILE B C 1
ATOM 4844 O O . ILE B 1 301 ? -18.078 12.336 6.035 1 94.19 301 ILE B O 1
ATOM 4848 N N . ALA B 1 302 ? -16.078 13.18 5.336 1 93 302 ALA B N 1
ATOM 4849 C CA . ALA B 1 302 ? -16.609 14.539 5.25 1 93 302 ALA B CA 1
ATOM 4850 C C . ALA B 1 302 ? -17.719 14.625 4.199 1 93 302 ALA B C 1
ATOM 4852 O O . ALA B 1 302 ? -18.719 15.305 4.406 1 93 302 ALA B O 1
ATOM 4853 N N . PHE B 1 303 ? -17.531 13.93 3.055 1 92.56 303 PHE B N 1
ATOM 4854 C CA . PHE B 1 303 ? -18.5 13.922 1.968 1 92.56 303 PHE B CA 1
ATOM 4855 C C . PHE B 1 303 ? -19.75 13.141 2.363 1 92.56 303 PHE B C 1
ATOM 4857 O O . PHE B 1 303 ? -20.859 13.5 1.971 1 92.56 303 PHE B O 1
ATOM 4864 N N . PHE B 1 304 ? -19.5 12.062 3.043 1 92.19 304 PHE B N 1
ATOM 4865 C CA . PHE B 1 304 ? -20.562 11.133 3.428 1 92.19 304 PHE B CA 1
ATOM 4866 C C . PHE B 1 304 ? -20.562 10.914 4.934 1 92.19 304 PHE B C 1
ATOM 4868 O O . PHE B 1 304 ? -20.078 9.898 5.422 1 92.19 304 PHE B O 1
ATOM 4875 N N . PRO B 1 305 ? -21.297 11.719 5.656 1 88.75 305 PRO B N 1
ATOM 4876 C CA . PRO B 1 305 ? -21.219 11.727 7.117 1 88.75 305 PRO B CA 1
ATOM 4877 C C . PRO B 1 305 ? -21.688 10.414 7.738 1 88.75 305 PRO B C 1
ATOM 4879 O O . PRO B 1 305 ? -21.469 10.172 8.93 1 88.75 305 PRO B O 1
ATOM 4882 N N . GLN B 1 306 ? -22.344 9.648 7.004 1 90.81 306 GLN B N 1
ATOM 4883 C CA . GLN B 1 306 ? -22.797 8.375 7.531 1 90.81 306 GLN B CA 1
ATOM 4884 C C . GLN B 1 306 ? -21.656 7.355 7.582 1 90.81 306 GLN B C 1
ATOM 4886 O O . GLN B 1 306 ? -21.797 6.297 8.195 1 90.81 306 GLN B O 1
ATOM 4891 N N . LEU B 1 307 ? -20.578 7.664 6.93 1 91.06 307 LEU B N 1
ATOM 4892 C CA . LEU B 1 307 ? -19.438 6.77 6.926 1 91.06 307 LEU B CA 1
ATOM 4893 C C . LEU B 1 307 ? -18.516 7.043 8.117 1 91.06 307 LEU B C 1
ATOM 4895 O O . LEU B 1 307 ? -18.609 8.109 8.734 1 91.06 307 LEU B O 1
ATOM 4899 N N . SER B 1 308 ? -17.766 6.055 8.484 1 91.81 308 SER B N 1
ATOM 4900 C CA . SER B 1 308 ? -16.703 6.141 9.492 1 91.81 308 SER B CA 1
ATOM 4901 C C . SER B 1 308 ? -15.445 5.41 9.047 1 91.81 308 SER B C 1
ATOM 4903 O O . SER B 1 308 ? -15.453 4.738 8.008 1 91.81 308 SER B O 1
ATOM 4905 N N . ALA B 1 309 ? -14.398 5.676 9.812 1 89.5 309 ALA B N 1
ATOM 4906 C CA . ALA B 1 309 ? -13.156 4.977 9.492 1 89.5 309 ALA B CA 1
ATOM 4907 C C . ALA B 1 309 ? -13.359 3.463 9.5 1 89.5 309 ALA B C 1
ATOM 4909 O O . ALA B 1 309 ? -12.742 2.742 8.711 1 89.5 309 ALA B O 1
ATOM 4910 N N . ARG B 1 310 ? -14.25 2.967 10.258 1 86 310 ARG B N 1
ATOM 4911 C CA . ARG B 1 310 ? -14.555 1.543 10.367 1 86 310 ARG B CA 1
ATOM 4912 C C . ARG B 1 310 ? -15.172 1.013 9.078 1 86 310 ARG B C 1
ATOM 4914 O O . ARG B 1 310 ? -14.953 -0.14 8.703 1 86 310 ARG B O 1
ATOM 4921 N N . SER B 1 311 ? -15.914 1.899 8.453 1 88.69 311 SER B N 1
ATOM 4922 C CA . SER B 1 311 ? -16.547 1.505 7.195 1 88.69 311 SER B CA 1
ATOM 4923 C C . SER B 1 311 ? -15.508 1.078 6.164 1 88.69 311 SER B C 1
ATOM 4925 O O . SER B 1 311 ? -15.75 0.177 5.359 1 88.69 311 SER B O 1
ATOM 4927 N N . PHE B 1 312 ? -14.406 1.675 6.258 1 88 312 PHE B N 1
ATOM 4928 C CA . PHE B 1 312 ? -13.367 1.43 5.262 1 88 312 PHE B CA 1
ATOM 4929 C C . PHE B 1 312 ? -12.461 0.285 5.695 1 88 312 PHE B C 1
ATOM 4931 O O . PHE B 1 312 ? -11.844 -0.381 4.859 1 88 312 PHE B O 1
ATOM 4938 N N . SER B 1 313 ? -12.359 0.052 6.969 1 80.25 313 SER B N 1
ATOM 4939 C CA . SER B 1 313 ? -11.508 -1.012 7.496 1 80.25 313 SER B CA 1
ATOM 4940 C C . SER B 1 313 ? -12.133 -2.385 7.258 1 80.25 313 SER B C 1
ATOM 4942 O O . SER B 1 313 ? -11.414 -3.379 7.125 1 80.25 313 SER B O 1
ATOM 4944 N N . GLU B 1 314 ? -13.414 -2.521 7.234 1 68.31 314 GLU B N 1
ATOM 4945 C CA . GLU B 1 314 ? -14.133 -3.783 7.105 1 68.31 314 GLU B CA 1
ATOM 4946 C C . GLU B 1 314 ? -14.414 -4.113 5.645 1 68.31 314 GLU B C 1
ATOM 4948 O O . GLU B 1 314 ? -14.938 -5.188 5.332 1 68.31 314 GLU B O 1
ATOM 4953 N N . SER B 1 315 ? -13.961 -3.203 4.797 1 67.81 315 SER B N 1
ATOM 4954 C CA . SER B 1 315 ? -14.297 -3.406 3.393 1 67.81 315 SER B CA 1
ATOM 4955 C C . SER B 1 315 ? -13.133 -4.02 2.627 1 67.81 315 SER B C 1
ATOM 4957 O O . SER B 1 315 ? -11.969 -3.832 2.998 1 67.81 315 SER B O 1
#

InterPro domains:
  IPR004364 Aminoacyl-tRNA synthetase, class II (D/K/N) [PF00152] (6-303)
  IPR006195 Aminoacyl-tRNA synthetase, class II [PS50862] (6-304)
  IPR045864 Class II Aminoacyl-tRNA synthetase/Biotinyl protein ligase (BPL) and lipoyl protein ligase (LPL) [G3DSA:3.30.930.10] (2-311)
  IPR045864 Class II Aminoacyl-tRNA synthetase/Biotinyl protein ligase (BPL) and lipoyl protein ligase (LPL) [SSF55681] (5-302)

Radius of gyration: 26.78 Å; Cα contacts (8 Å, |Δi|>4): 1195; chains: 2; bounding box: 45×85×65 Å

Organism: Turneriella parva (strain ATCC BAA-1111 / DSM 21527 / NCTC 11395 / H) (NCBI:txid869212)

Nearest PDB structures (foldseek):
  3a5y-assembly2_D  TM=8.540E-01  e=5.472E-25  Escherichia coli
  3a5y-assembly1_B  TM=8.374E-01  e=7.779E-25  Escherichia coli
  3a5y-assembly2_C  TM=8.283E-01  e=4.589E-25  Escherichia coli
  3a5y-assembly1_A  TM=8.483E-01  e=5.713E-24  Escherichia coli
  3a5z-assembly2_E  TM=8.045E-01  e=1.483E-24  Escherichia coli

Solvent-accessible surface area (backbone atoms only — not comparable to full-atom values): 33080 Å² total; per-residue (Å²): 130,58,49,36,58,53,51,23,52,49,50,53,50,49,50,53,52,39,50,76,68,52,36,44,68,48,59,71,66,47,67,28,83,39,47,53,58,54,62,87,54,47,51,45,77,40,60,41,95,87,65,48,75,73,31,14,36,20,52,53,64,58,65,57,48,52,42,46,41,36,67,58,36,60,72,34,82,80,48,55,22,40,29,33,81,40,79,24,28,33,64,50,74,72,43,63,82,32,43,42,59,48,42,34,41,36,38,37,28,65,74,34,48,58,69,52,54,48,51,52,49,51,51,49,54,49,50,52,30,54,74,69,69,47,74,73,69,67,59,42,77,44,79,44,45,47,61,61,54,50,20,61,75,65,71,40,81,69,74,85,64,84,74,45,37,39,53,54,39,31,73,73,68,44,70,76,57,86,82,58,46,78,92,44,27,45,59,51,30,41,53,51,47,39,56,69,59,47,40,61,55,46,38,70,42,70,30,35,34,39,42,30,52,39,49,49,93,68,22,83,63,22,27,69,59,94,62,26,12,41,35,37,34,32,28,46,61,57,41,73,33,32,47,31,26,27,39,47,27,55,42,68,63,49,50,51,51,43,52,52,22,35,52,48,16,50,72,71,70,42,81,63,60,61,80,55,62,69,45,48,71,40,24,63,60,34,61,54,24,18,37,38,39,32,39,47,59,54,44,48,26,70,74,36,70,88,48,40,33,56,52,53,66,78,71,130,57,48,38,57,52,50,22,52,51,49,52,52,49,50,52,52,39,50,75,67,53,37,44,66,48,60,72,66,48,67,28,83,40,45,52,58,54,62,87,52,45,53,44,79,41,60,40,96,86,66,46,77,73,31,16,34,22,52,52,66,58,66,58,48,52,42,48,41,37,66,56,36,61,71,34,82,79,48,55,21,40,30,34,80,39,77,24,27,32,62,49,75,74,44,63,82,34,43,41,60,47,41,35,41,35,38,38,30,65,75,33,48,57,69,53,54,48,51,50,50,52,52,49,52,51,51,51,31,54,74,68,70,47,73,75,69,68,58,44,78,44,79,44,45,47,61,61,55,50,20,62,76,65,72,40,82,68,74,83,59,87,70,51,32,44,55,54,40,30,75,73,67,45,70,76,58,87,82,56,45,79,91,44,26,46,58,50,30,41,52,52,48,39,56,70,58,47,39,60,55,46,38,70,42,69,30,33,35,38,42,30,53,40,48,50,91,70,22,83,64,23,26,68,58,93,62,26,11,41,34,39,34,33,28,45,60,56,42,74,33,32,47,33,25,27,38,47,27,55,41,67,61,48,49,51,51,43,52,52,22,34,52,47,16,50,72,72,70,44,82,66,61,60,78,54,62,71,44,46,72,39,24,63,60,34,61,55,23,16,37,39,37,32,39,48,60,53,46,48,26,70,74,36,71,88,48,39,34,57,51,53,65,78,71